Protein AF-A0A944WT42-F1 (afdb_monomer)

Structure (mmCIF, N/CA/C/O backbone):
data_AF-A0A944WT42-F1
#
_entry.id   AF-A0A944WT42-F1
#
loop_
_atom_site.group_PDB
_atom_site.id
_atom_site.type_symbol
_atom_site.label_atom_id
_atom_site.label_alt_id
_atom_site.label_comp_id
_atom_site.label_asym_id
_atom_site.label_entity_id
_atom_site.label_seq_id
_atom_site.pdbx_PDB_ins_code
_atom_site.Cartn_x
_atom_site.Cartn_y
_atom_site.Cartn_z
_atom_site.occupancy
_atom_site.B_iso_or_equiv
_atom_site.auth_seq_id
_atom_site.auth_comp_id
_atom_site.auth_asym_id
_atom_site.auth_atom_id
_atom_site.pdbx_PDB_model_num
ATOM 1 N N . MET A 1 1 ? -35.843 -71.128 -4.131 1.00 37.75 1 MET A N 1
ATOM 2 C CA . MET A 1 1 ? -34.665 -71.292 -3.254 1.00 37.75 1 MET A CA 1
ATOM 3 C C . MET A 1 1 ? -33.974 -69.944 -3.144 1.00 37.75 1 MET A C 1
ATOM 5 O O . MET A 1 1 ? -33.772 -69.296 -4.159 1.00 37.75 1 MET A O 1
ATOM 9 N N . ASN A 1 2 ? -33.735 -69.523 -1.904 1.00 39.62 2 ASN A N 1
ATOM 10 C CA . ASN A 1 2 ? -33.158 -68.260 -1.442 1.00 39.62 2 ASN A CA 1
ATOM 11 C C . ASN A 1 2 ? -32.005 -67.690 -2.282 1.00 39.62 2 ASN A C 1
ATOM 13 O O . ASN A 1 2 ? -31.076 -68.425 -2.605 1.00 39.62 2 ASN A O 1
ATOM 17 N N . ARG A 1 3 ? -31.959 -66.355 -2.403 1.00 35.56 3 ARG A N 1
ATOM 18 C CA . ARG A 1 3 ? -30.873 -65.553 -1.805 1.00 35.56 3 ARG A CA 1
ATOM 19 C C . ARG A 1 3 ? -31.245 -64.069 -1.740 1.00 35.56 3 ARG A C 1
ATOM 21 O O . ARG A 1 3 ? -31.384 -63.403 -2.757 1.00 35.56 3 ARG A O 1
ATOM 28 N N . LEU A 1 4 ? -31.399 -63.595 -0.503 1.00 39.97 4 LEU A N 1
ATOM 29 C CA . LEU A 1 4 ? -31.320 -62.190 -0.123 1.00 39.97 4 LEU A CA 1
ATOM 30 C C . LEU A 1 4 ? -29.919 -61.651 -0.445 1.00 39.97 4 LEU A C 1
ATOM 32 O O . LEU A 1 4 ? -28.930 -62.269 -0.053 1.00 39.97 4 LEU A O 1
ATOM 36 N N . THR A 1 5 ? -29.848 -60.450 -1.010 1.00 35.91 5 THR A N 1
ATOM 37 C CA . THR A 1 5 ? -28.711 -59.538 -0.821 1.00 35.91 5 THR A CA 1
ATOM 38 C C . THR A 1 5 ? -29.254 -58.133 -0.596 1.00 35.91 5 THR A C 1
ATOM 40 O O . THR A 1 5 ? -29.522 -57.378 -1.526 1.00 35.91 5 THR A O 1
ATOM 43 N N . THR A 1 6 ? -29.460 -57.813 0.677 1.00 36.28 6 THR A N 1
ATOM 44 C CA . THR A 1 6 ? -29.598 -56.459 1.212 1.00 36.28 6 THR A CA 1
ATOM 45 C C . THR A 1 6 ? -28.272 -55.717 1.048 1.00 36.28 6 THR A C 1
ATOM 47 O O . THR A 1 6 ? -27.288 -56.077 1.693 1.00 36.28 6 THR A O 1
ATOM 50 N N . HIS A 1 7 ? -28.237 -54.675 0.218 1.00 37.25 7 HIS A N 1
ATOM 51 C CA . HIS A 1 7 ? -27.156 -53.692 0.239 1.00 37.25 7 HIS A CA 1
ATOM 52 C C . HIS A 1 7 ? -27.477 -52.618 1.284 1.00 37.25 7 HIS A C 1
ATOM 54 O O . HIS A 1 7 ? -28.351 -51.778 1.081 1.00 37.25 7 HIS A O 1
ATOM 60 N N . LEU A 1 8 ? -26.767 -52.668 2.415 1.00 34.03 8 LEU A N 1
ATOM 61 C CA . LEU A 1 8 ? -26.629 -51.537 3.329 1.00 34.03 8 LEU A CA 1
ATOM 62 C C . LEU A 1 8 ? -25.879 -50.408 2.603 1.00 34.03 8 LEU A C 1
ATOM 64 O O . LEU A 1 8 ? -24.732 -50.597 2.198 1.00 34.03 8 LEU A O 1
ATOM 68 N N . LEU A 1 9 ? -26.493 -49.229 2.489 1.00 34.22 9 LEU A N 1
ATOM 69 C CA . LEU A 1 9 ? -25.745 -47.981 2.330 1.00 34.22 9 LEU A CA 1
ATOM 70 C C . LEU A 1 9 ? -25.106 -47.619 3.681 1.00 34.22 9 LEU A C 1
ATOM 72 O O . LEU A 1 9 ? -25.814 -47.638 4.692 1.00 34.22 9 LEU A O 1
ATOM 76 N N . PRO A 1 10 ? -23.828 -47.210 3.740 1.00 37.72 10 PRO A N 1
ATOM 77 C CA . PRO A 1 10 ? -23.338 -46.493 4.899 1.00 37.72 10 PRO A CA 1
ATOM 78 C C . PRO A 1 10 ? -23.828 -45.043 4.794 1.00 37.72 10 PRO A C 1
ATOM 80 O O . PRO A 1 10 ? -23.431 -44.302 3.894 1.00 37.72 10 PRO A O 1
ATOM 83 N N . LEU A 1 11 ? -24.695 -44.631 5.723 1.00 34.31 11 LEU A N 1
ATOM 84 C CA . LEU A 1 11 ? -24.884 -43.217 6.038 1.00 34.31 11 LEU A CA 1
ATOM 85 C C . LEU A 1 11 ? -23.534 -42.696 6.560 1.00 34.31 11 LEU A C 1
ATOM 87 O O . LEU A 1 11 ? -23.178 -42.902 7.719 1.00 34.31 11 LEU A O 1
ATOM 91 N N . LEU A 1 12 ? -22.757 -42.050 5.693 1.00 38.34 12 LEU A N 1
ATOM 92 C CA . LEU A 1 12 ? -21.660 -41.191 6.120 1.00 38.34 12 LEU A CA 1
ATOM 93 C C . LEU A 1 12 ? -22.291 -39.982 6.813 1.00 38.34 12 LEU A C 1
ATOM 95 O O . LEU A 1 12 ? -22.738 -39.034 6.170 1.00 38.34 12 LEU A O 1
ATOM 99 N N . ALA A 1 13 ? -22.364 -40.049 8.141 1.00 36.72 13 ALA A N 1
ATOM 100 C CA . ALA A 1 13 ? -22.635 -38.897 8.978 1.00 36.72 13 ALA A CA 1
ATOM 101 C C . ALA A 1 13 ? -21.499 -37.890 8.767 1.00 36.72 13 ALA A C 1
ATOM 103 O O . ALA A 1 13 ? -20.422 -37.999 9.351 1.00 36.72 13 ALA A O 1
ATOM 104 N N . PHE A 1 14 ? -21.741 -36.913 7.896 1.00 36.31 14 PHE A N 1
ATOM 105 C CA . PHE A 1 14 ? -20.954 -35.693 7.819 1.00 36.31 14 PHE A CA 1
ATOM 106 C C . PHE A 1 14 ? -21.247 -34.900 9.101 1.00 36.31 14 PHE A C 1
ATOM 108 O O . PHE A 1 14 ? -22.072 -33.990 9.123 1.00 36.31 14 PHE A O 1
ATOM 115 N N . MET A 1 15 ? -20.611 -35.280 10.212 1.00 35.34 15 MET A N 1
ATOM 116 C CA . MET A 1 15 ? -20.434 -34.372 11.342 1.00 35.34 15 MET A CA 1
ATOM 117 C C . MET A 1 15 ? -19.463 -33.292 10.873 1.00 35.34 15 MET A C 1
ATOM 119 O O . MET A 1 15 ? -18.254 -33.367 11.083 1.00 35.34 15 MET A O 1
ATOM 123 N N . GLY A 1 16 ? -20.005 -32.298 10.170 1.00 33.72 16 GLY A N 1
ATOM 124 C CA . GLY A 1 16 ? -19.350 -31.014 10.047 1.00 33.72 16 GLY A CA 1
ATOM 125 C C . GLY A 1 16 ? -19.173 -30.484 11.461 1.00 33.72 16 GLY A C 1
ATOM 126 O O . GLY A 1 16 ? -20.144 -30.090 12.101 1.00 33.72 16 GLY A O 1
ATOM 127 N N . PHE A 1 17 ? -17.940 -30.514 11.961 1.00 36.12 17 PHE A N 1
ATOM 128 C CA . PHE A 1 17 ? -17.539 -29.649 13.057 1.00 36.12 17 PHE A CA 1
ATOM 129 C C . PHE A 1 17 ? -17.757 -28.213 12.569 1.00 36.12 17 PHE A C 1
ATOM 131 O O . PHE A 1 17 ? -16.899 -27.626 11.915 1.00 36.12 17 PHE A O 1
ATOM 138 N N . MET A 1 18 ? -18.942 -27.666 12.839 1.00 40.12 18 MET A N 1
ATOM 139 C CA . MET A 1 18 ? -19.158 -26.228 12.886 1.00 40.12 18 MET A CA 1
ATOM 140 C C . MET A 1 18 ? -18.285 -25.747 14.042 1.00 40.12 18 MET A C 1
ATOM 142 O O . MET A 1 18 ? -18.689 -25.820 15.201 1.00 40.12 18 MET A O 1
ATOM 146 N N . ALA A 1 19 ? -17.039 -25.370 13.752 1.00 49.53 19 ALA A N 1
ATOM 147 C CA . ALA A 1 19 ? -16.246 -24.620 14.708 1.00 49.53 19 ALA A CA 1
ATOM 148 C C . ALA A 1 19 ? -17.063 -23.367 15.031 1.00 49.53 19 ALA A C 1
ATOM 150 O O . ALA A 1 19 ? -17.331 -22.565 14.140 1.00 49.53 19 ALA A O 1
ATOM 151 N N . SER A 1 20 ? -17.541 -23.250 16.269 1.00 57.53 20 SER A N 1
ATOM 152 C CA . SER A 1 20 ? -18.247 -22.057 16.720 1.00 57.53 20 SER A CA 1
ATOM 153 C C . SER A 1 20 ? -17.309 -20.867 16.543 1.00 57.53 20 SER A C 1
ATOM 155 O O . SER A 1 20 ? -16.245 -20.830 17.166 1.00 57.53 20 SER A O 1
ATOM 157 N N . GLU A 1 21 ? -17.668 -19.936 15.665 1.00 71.31 21 GLU A N 1
ATOM 158 C CA . GLU A 1 21 ? -16.901 -18.714 15.449 1.00 71.31 21 GLU A CA 1
ATOM 159 C C . GLU A 1 21 ? -16.872 -17.920 16.761 1.00 71.31 21 GLU A C 1
ATOM 161 O O . GLU A 1 21 ? -17.913 -17.547 17.298 1.00 71.31 21 GLU A O 1
ATOM 166 N N . VAL A 1 22 ? -15.680 -17.713 17.329 1.00 81.19 22 VAL A N 1
ATOM 167 C CA . VAL A 1 22 ? -15.523 -16.910 18.549 1.00 81.19 22 VAL A CA 1
ATOM 168 C C . VAL A 1 22 ? -15.353 -15.446 18.152 1.00 81.19 22 VAL A C 1
ATOM 170 O O . VAL A 1 22 ? -14.440 -15.100 17.391 1.00 81.19 22 VAL A O 1
ATOM 173 N N . CYS A 1 23 ? -16.217 -14.589 18.686 1.00 84.81 23 CYS A N 1
ATOM 174 C CA . CYS A 1 23 ? -16.219 -13.150 18.444 1.00 84.81 23 CYS A CA 1
ATOM 175 C C . CYS A 1 23 ? -15.548 -12.396 19.598 1.00 84.81 23 CYS A C 1
ATOM 177 O O . CYS A 1 23 ? -15.827 -12.663 20.767 1.00 84.81 23 CYS A O 1
ATOM 179 N N . ALA A 1 24 ? -14.709 -11.405 19.287 1.00 84.81 24 ALA A N 1
ATOM 180 C CA . ALA A 1 24 ? -14.199 -10.442 20.267 1.00 84.81 24 ALA A CA 1
ATOM 181 C C . ALA A 1 24 ? -15.244 -9.348 20.551 1.00 84.81 24 ALA A C 1
ATOM 183 O O . ALA A 1 24 ? -15.038 -8.169 20.248 1.00 84.81 24 ALA A O 1
ATOM 184 N N . GLU A 1 25 ? -16.396 -9.747 21.094 1.00 87.56 25 GLU A N 1
ATOM 185 C CA . GLU A 1 25 ? -17.451 -8.809 21.480 1.00 87.56 25 GLU A CA 1
ATOM 186 C C . GLU A 1 25 ? -16.931 -7.768 22.476 1.00 87.56 25 GLU A C 1
ATOM 188 O O . GLU A 1 25 ? -16.088 -8.054 23.326 1.00 87.56 25 GLU A O 1
ATOM 193 N N . ASN A 1 26 ? -17.452 -6.543 22.381 1.00 88.62 26 ASN A N 1
ATOM 194 C CA . ASN A 1 26 ? -17.091 -5.425 23.257 1.00 88.62 26 ASN A CA 1
ATOM 195 C C . ASN A 1 26 ? -15.605 -5.014 23.209 1.00 88.62 26 ASN A C 1
ATOM 197 O O . ASN A 1 26 ? -15.152 -4.280 24.091 1.00 88.62 26 ASN A O 1
ATOM 201 N N . LEU A 1 27 ? -14.840 -5.436 22.189 1.00 92.94 27 LEU A N 1
ATOM 202 C CA . LEU A 1 27 ? -13.496 -4.896 21.968 1.00 92.94 27 LEU A CA 1
ATOM 203 C C . LEU A 1 27 ? -13.552 -3.388 21.702 1.00 92.94 27 LEU A C 1
ATOM 205 O O . LEU A 1 27 ? -12.765 -2.645 22.280 1.00 92.94 27 LEU A O 1
ATOM 209 N N . PHE A 1 28 ? -14.498 -2.948 20.870 1.00 95.44 28 PHE A N 1
ATOM 210 C CA . PHE A 1 28 ? -14.763 -1.541 20.589 1.00 95.44 28 PHE A CA 1
ATOM 211 C C . PHE A 1 28 ? -16.177 -1.188 21.042 1.00 95.44 28 PHE A C 1
ATOM 213 O O . PHE A 1 28 ? -17.156 -1.737 20.530 1.00 95.44 28 PHE A O 1
ATOM 220 N N . ALA A 1 29 ? -16.286 -0.260 21.989 1.00 93.75 29 ALA A N 1
ATOM 221 C CA . ALA A 1 29 ? -17.557 0.360 22.331 1.00 93.75 29 ALA A CA 1
ATOM 222 C C . ALA A 1 29 ? -18.054 1.229 21.158 1.00 93.75 29 ALA A C 1
ATOM 224 O O . ALA A 1 29 ? -17.217 1.741 20.400 1.00 93.75 29 ALA A O 1
ATOM 225 N N . PRO A 1 30 ? -19.379 1.433 21.016 1.00 92.94 30 PRO A N 1
ATOM 226 C CA . PRO A 1 30 ? -19.941 2.346 20.025 1.00 92.94 30 PRO A CA 1
ATOM 227 C C . PRO A 1 30 ? -19.278 3.726 20.055 1.00 92.94 30 PRO A C 1
ATOM 229 O O . PRO A 1 30 ? -18.830 4.202 21.101 1.00 92.94 30 PRO A O 1
ATOM 232 N N . LEU A 1 31 ? -19.215 4.373 18.894 1.00 92.94 31 LEU A N 1
ATOM 233 C CA . LEU A 1 31 ? -18.635 5.707 18.774 1.00 92.94 31 LEU A CA 1
ATOM 234 C C . LEU A 1 31 ? -19.555 6.737 19.445 1.00 92.94 31 LEU A C 1
ATOM 236 O O . LEU A 1 31 ? -20.741 6.820 19.136 1.00 92.94 31 LEU A O 1
ATOM 240 N N . ASN A 1 32 ? -19.003 7.537 20.357 1.00 82.69 32 ASN A N 1
ATOM 241 C CA . ASN A 1 32 ? -19.765 8.467 21.199 1.00 82.69 32 ASN A CA 1
ATOM 242 C C . ASN A 1 32 ? -20.186 9.741 20.452 1.00 82.69 32 ASN A C 1
ATOM 244 O O . ASN A 1 32 ? -21.218 10.338 20.752 1.00 82.69 32 ASN A O 1
ATOM 248 N N . ARG A 1 33 ? -19.353 10.201 19.513 1.00 77.12 33 ARG A N 1
ATOM 249 C CA . ARG A 1 33 ? -19.591 11.406 18.713 1.00 77.12 33 ARG A CA 1
ATOM 250 C C . ARG A 1 33 ? -18.872 11.268 17.384 1.00 77.12 33 ARG A C 1
ATOM 252 O O . ARG A 1 33 ? -17.668 11.033 17.391 1.00 77.12 33 ARG A O 1
ATOM 259 N N . VAL A 1 34 ? -19.600 11.447 16.284 1.00 83.94 34 VAL A N 1
ATOM 260 C CA . VAL A 1 34 ? -19.037 11.549 14.934 1.00 83.94 34 VAL A CA 1
ATOM 261 C C . VAL A 1 34 ? -19.160 12.995 14.472 1.00 83.94 34 VAL A C 1
ATOM 263 O O . VAL A 1 34 ? -20.226 13.594 14.613 1.00 83.94 34 VAL A O 1
ATOM 266 N N . TYR A 1 35 ? -18.075 13.565 13.966 1.00 83.06 35 TYR A N 1
ATOM 267 C CA . TYR A 1 35 ? -18.033 14.933 13.462 1.00 83.06 35 TYR A CA 1
ATOM 268 C C . TYR A 1 35 ? -17.324 14.986 12.113 1.00 83.06 35 TYR A C 1
ATOM 270 O O . TYR A 1 35 ? -16.451 14.167 11.822 1.00 83.06 35 TYR A O 1
ATOM 278 N N . ASP A 1 36 ? -17.720 15.956 11.295 1.00 81.12 36 ASP A N 1
ATOM 279 C CA . ASP A 1 36 ? -17.013 16.269 10.061 1.00 81.12 36 ASP A CA 1
ATOM 280 C C . ASP A 1 36 ? -15.724 17.019 10.408 1.00 81.12 36 ASP A C 1
ATOM 282 O O . ASP A 1 36 ? -15.696 17.864 11.309 1.00 81.12 36 ASP A O 1
ATOM 286 N N . VAL A 1 37 ? -14.645 16.687 9.707 1.00 72.69 37 VAL A N 1
ATOM 287 C CA . VAL A 1 37 ? -13.339 17.324 9.876 1.00 72.69 37 VAL A CA 1
ATOM 288 C C . VAL A 1 37 ? -13.091 18.211 8.666 1.00 72.69 37 VAL A C 1
ATOM 290 O O . VAL A 1 37 ? -13.305 17.792 7.529 1.00 72.69 37 VAL A O 1
ATOM 293 N N . ASP A 1 38 ? -12.631 19.442 8.892 1.00 60.72 38 ASP A N 1
ATOM 294 C CA . ASP A 1 38 ? -12.176 20.290 7.794 1.00 60.72 38 ASP A CA 1
ATOM 295 C C . ASP A 1 38 ? -10.926 19.652 7.170 1.00 60.72 38 ASP A C 1
ATOM 297 O O . ASP A 1 38 ? -9.826 19.702 7.734 1.00 60.72 38 ASP A O 1
ATOM 301 N N . ALA A 1 39 ? -11.114 19.023 6.009 1.00 52.38 39 ALA A N 1
ATOM 302 C CA . ALA A 1 39 ? -10.093 18.270 5.289 1.00 52.38 39 ALA A CA 1
ATOM 303 C C . ALA A 1 39 ? -8.861 19.115 4.910 1.00 52.38 39 ALA A C 1
ATOM 305 O O . ALA A 1 39 ? -7.820 18.550 4.582 1.00 52.38 39 ALA A O 1
ATOM 306 N N . THR A 1 40 ? -8.939 20.451 4.980 1.00 48.03 40 THR A N 1
ATOM 307 C CA . THR A 1 40 ? -7.797 21.345 4.726 1.00 48.03 40 THR A CA 1
ATOM 308 C C . THR A 1 40 ? -6.817 21.446 5.903 1.00 48.03 40 THR A C 1
ATOM 310 O O . THR A 1 40 ? -5.714 21.967 5.738 1.00 48.03 40 THR A O 1
ATOM 313 N N . SER A 1 41 ? -7.182 20.923 7.080 1.00 40.75 41 SER A N 1
ATOM 314 C CA . SER A 1 41 ? -6.447 21.125 8.339 1.00 40.75 41 SER A CA 1
ATOM 315 C C . SER A 1 41 ? -5.607 19.931 8.820 1.00 40.75 41 SER A C 1
ATOM 317 O O . SER A 1 41 ? -4.890 20.062 9.813 1.00 40.75 41 SER A O 1
ATOM 319 N N . ASN A 1 42 ? -5.643 18.774 8.141 1.00 49.06 42 ASN A N 1
ATOM 320 C CA . ASN A 1 42 ? -4.899 17.581 8.566 1.00 49.06 42 ASN A CA 1
ATOM 321 C C . ASN A 1 42 ? -4.146 16.883 7.416 1.00 49.06 42 ASN A C 1
ATOM 323 O O . ASN A 1 42 ? -4.588 16.847 6.272 1.00 49.06 42 ASN A O 1
ATOM 327 N N . SER A 1 43 ? -2.991 16.294 7.737 1.00 51.44 43 SER A N 1
ATOM 328 C CA . SER A 1 43 ? -2.094 15.607 6.791 1.00 51.44 43 SER A CA 1
ATOM 329 C C . SER A 1 43 ? -2.639 14.282 6.236 1.00 51.44 43 SER A C 1
ATOM 331 O O . SER A 1 43 ? -1.984 13.658 5.403 1.00 51.44 43 SER A O 1
ATOM 333 N N . PHE A 1 44 ? -3.823 13.853 6.681 1.00 59.84 44 PHE A N 1
ATOM 334 C CA . PHE A 1 44 ? -4.428 12.565 6.342 1.00 59.84 44 PHE A CA 1
ATOM 335 C C . PHE A 1 44 ? -5.709 12.699 5.512 1.00 59.84 44 PHE A C 1
ATOM 337 O O . PHE A 1 44 ? -6.323 11.687 5.208 1.00 59.84 44 PHE A O 1
ATOM 344 N N . SER A 1 45 ? -6.119 13.912 5.123 1.00 72.94 45 SER A N 1
ATOM 345 C CA . SER A 1 45 ? -7.369 14.149 4.383 1.00 72.94 45 SER A CA 1
ATOM 346 C C . SER A 1 45 ? -8.613 13.555 5.070 1.00 72.94 45 SER A C 1
ATOM 348 O O . SER A 1 45 ? -9.506 13.037 4.401 1.00 72.94 45 SER A O 1
ATOM 350 N N . VAL A 1 46 ? -8.676 13.593 6.406 1.00 79.88 46 VAL A N 1
ATOM 351 C CA . VAL A 1 46 ? -9.821 13.070 7.170 1.00 79.88 46 VAL A CA 1
ATOM 352 C C . VAL A 1 46 ? -11.076 13.866 6.819 1.00 79.88 46 VAL A C 1
ATOM 354 O O . VAL A 1 46 ? -11.057 15.093 6.899 1.00 79.88 46 VAL A O 1
ATOM 357 N N . SER A 1 47 ? -12.152 13.170 6.447 1.00 80.69 47 SER A N 1
ATOM 358 C CA . SER A 1 47 ? -13.464 13.764 6.155 1.00 80.69 47 SER A CA 1
ATOM 359 C C . SER A 1 47 ? -14.403 13.703 7.358 1.00 80.69 47 SER A C 1
ATOM 361 O O . SER A 1 47 ? -15.132 14.654 7.630 1.00 80.69 47 SER A O 1
ATOM 363 N N . ARG A 1 48 ? -14.381 12.588 8.092 1.00 88.31 48 ARG A N 1
ATOM 364 C CA . ARG A 1 48 ? -15.221 12.333 9.267 1.00 88.31 48 ARG A CA 1
ATOM 365 C C . ARG A 1 48 ? -14.420 11.582 10.307 1.00 88.31 48 ARG A C 1
ATOM 367 O O . ARG A 1 48 ? -13.646 10.699 9.955 1.00 88.31 48 ARG A O 1
ATOM 374 N N . GLU A 1 49 ? -14.656 11.868 11.575 1.00 91.69 49 GLU A N 1
ATOM 375 C CA . GLU A 1 49 ? -14.011 11.157 12.672 1.00 91.69 49 GLU A CA 1
ATOM 376 C C . GLU A 1 49 ? -15.011 10.854 13.782 1.00 91.69 49 GLU A C 1
ATOM 378 O O . GLU A 1 49 ? -15.867 11.675 14.113 1.00 91.69 49 GLU A O 1
ATOM 383 N N . GLY A 1 50 ? -14.905 9.656 14.347 1.00 93.69 50 GLY A N 1
ATOM 384 C CA . GLY A 1 50 ? -15.605 9.252 15.552 1.00 93.69 50 GLY A CA 1
ATOM 385 C C . GLY A 1 50 ? -14.630 8.762 16.609 1.00 93.69 50 GLY A C 1
ATOM 386 O O . GLY A 1 50 ? -13.607 8.169 16.281 1.00 93.69 50 GLY A O 1
ATOM 387 N N . THR A 1 51 ? -14.961 8.970 17.882 1.00 94.50 51 THR A N 1
ATOM 388 C CA . THR A 1 51 ? -14.160 8.481 19.016 1.00 94.50 51 THR A CA 1
ATOM 389 C C . THR A 1 51 ? -14.973 7.565 19.921 1.00 94.50 51 THR A C 1
ATOM 391 O O . THR A 1 51 ? -16.187 7.731 20.070 1.00 94.50 51 THR A O 1
ATOM 394 N N . GLY A 1 52 ? -14.305 6.601 20.545 1.00 93.94 52 GLY A N 1
ATOM 395 C CA . GLY A 1 52 ? -14.910 5.636 21.453 1.00 93.94 52 GLY A CA 1
ATOM 396 C C . GLY A 1 52 ? -13.902 5.057 22.443 1.00 93.94 52 GLY A C 1
ATOM 397 O O . GLY A 1 52 ? -12.758 5.508 22.542 1.00 93.94 52 GLY A O 1
ATOM 398 N N . ALA A 1 53 ? -14.347 4.049 23.191 1.00 95.00 53 ALA A N 1
ATOM 399 C CA . ALA A 1 53 ? -13.505 3.290 24.110 1.00 95.00 53 ALA A CA 1
ATOM 400 C C . ALA A 1 53 ? -13.212 1.885 23.563 1.00 95.00 53 ALA A C 1
ATOM 402 O O . ALA A 1 53 ? -14.083 1.229 22.995 1.00 95.00 53 ALA A O 1
ATOM 403 N N . MET A 1 54 ? -11.980 1.431 23.745 1.00 94.50 54 MET A N 1
ATOM 404 C CA . MET A 1 54 ? -11.472 0.115 23.389 1.00 94.50 54 MET A CA 1
ATOM 405 C C . MET A 1 54 ? -11.122 -0.652 24.665 1.00 94.50 54 MET A C 1
ATOM 407 O O . MET A 1 54 ? -10.472 -0.121 25.566 1.00 94.50 54 MET A O 1
ATOM 411 N N . ASN A 1 55 ? -11.482 -1.931 24.720 1.00 92.81 55 ASN A N 1
ATOM 412 C CA . ASN A 1 55 ? -11.070 -2.817 25.799 1.00 92.81 55 ASN A CA 1
ATOM 413 C C . ASN A 1 55 ? -9.644 -3.336 25.556 1.00 92.81 55 ASN A C 1
ATOM 415 O O . ASN A 1 55 ? -9.425 -4.303 24.823 1.00 92.81 55 ASN A O 1
ATOM 419 N N . THR A 1 56 ? -8.664 -2.712 26.207 1.00 89.38 56 THR A N 1
ATOM 420 C CA . THR A 1 56 ? -7.240 -3.064 26.078 1.00 89.38 56 THR A CA 1
ATOM 421 C C . THR A 1 56 ? -6.925 -4.493 26.530 1.00 89.38 56 THR A C 1
ATOM 423 O O . THR A 1 56 ? -6.017 -5.113 25.979 1.00 89.38 56 THR A O 1
ATOM 426 N N . ASN A 1 57 ? -7.708 -5.071 27.449 1.00 85.44 57 ASN A N 1
ATOM 427 C CA . ASN A 1 57 ? -7.535 -6.463 27.881 1.00 85.44 57 ASN A CA 1
ATOM 428 C C . ASN A 1 57 ? -7.949 -7.464 26.792 1.00 85.44 57 ASN A C 1
ATOM 430 O O . ASN A 1 57 ? -7.347 -8.531 26.669 1.00 85.44 57 ASN A O 1
ATOM 434 N N . LEU A 1 58 ? -8.956 -7.122 25.980 1.00 87.56 58 LEU A N 1
ATOM 435 C CA . LEU A 1 58 ? -9.396 -7.955 24.857 1.00 87.56 58 LEU A CA 1
ATOM 436 C C . LEU A 1 58 ? -8.506 -7.793 23.624 1.00 87.56 58 LEU A C 1
ATOM 438 O O . LEU A 1 58 ? -8.509 -8.671 22.762 1.00 87.56 58 LEU A O 1
ATOM 442 N N . LEU A 1 59 ? -7.697 -6.736 23.539 1.00 87.69 59 LEU A N 1
ATOM 443 C CA . LEU A 1 59 ? -6.842 -6.485 22.381 1.00 87.69 59 LEU A CA 1
ATOM 444 C C . LEU A 1 59 ? -5.857 -7.638 22.128 1.00 87.69 59 LEU A C 1
ATOM 446 O O . LEU A 1 59 ? -5.704 -8.097 21.000 1.00 87.69 59 LEU A O 1
ATOM 450 N N . ALA A 1 60 ? -5.258 -8.199 23.182 1.00 84.44 60 ALA A N 1
ATOM 451 C CA . ALA A 1 60 ? -4.352 -9.341 23.051 1.00 84.44 60 ALA A CA 1
ATOM 452 C C . ALA A 1 60 ? -5.028 -10.589 22.445 1.00 84.44 60 ALA A C 1
ATOM 454 O O . ALA A 1 60 ? -4.351 -11.419 21.835 1.00 84.44 60 ALA A O 1
ATOM 455 N N . SER A 1 61 ? -6.354 -10.723 22.587 1.00 85.69 61 SER A N 1
ATOM 456 C CA . SER A 1 61 ? -7.105 -11.866 22.057 1.00 85.69 61 SER A CA 1
ATOM 457 C C . SER A 1 61 ? -7.174 -11.862 20.530 1.00 85.69 61 SER A C 1
ATOM 459 O O . SER A 1 61 ? -7.091 -12.933 19.930 1.00 85.69 61 SER A O 1
ATOM 461 N N . ILE A 1 62 ? -7.243 -10.687 19.894 1.00 88.50 62 ILE A N 1
ATOM 462 C CA . ILE A 1 62 ? -7.307 -10.598 18.430 1.00 88.50 62 ILE A CA 1
ATOM 463 C C . ILE A 1 62 ? -5.941 -10.851 17.793 1.00 88.50 62 ILE A C 1
ATOM 465 O O . ILE A 1 62 ? -5.876 -11.456 16.731 1.00 88.50 62 ILE A O 1
ATOM 469 N N . PHE A 1 63 ? -4.848 -10.470 18.466 1.00 87.19 63 PHE A N 1
ATOM 470 C CA . PHE A 1 63 ? -3.471 -10.654 17.987 1.00 87.19 63 PHE A CA 1
ATOM 471 C C . PHE A 1 63 ? -2.874 -12.030 18.306 1.00 87.19 63 PHE A C 1
ATOM 473 O O . PHE A 1 63 ? -1.751 -12.323 17.900 1.00 87.19 63 PHE A O 1
ATOM 480 N N . ASN A 1 64 ? -3.608 -12.897 19.006 1.00 82.38 64 ASN A N 1
ATOM 481 C CA . ASN A 1 64 ? -3.253 -14.307 19.156 1.00 82.38 64 ASN A CA 1
ATOM 482 C C . ASN A 1 64 ? -4.478 -15.218 18.933 1.00 82.38 64 ASN A C 1
ATOM 484 O O . ASN A 1 64 ? -4.916 -15.900 19.867 1.00 82.38 64 ASN A O 1
ATOM 488 N N . PRO A 1 65 ? -5.038 -15.229 17.706 1.00 72.44 65 PRO A N 1
ATOM 489 C CA . PRO A 1 65 ? -6.308 -15.887 17.429 1.00 72.44 65 PRO A CA 1
ATOM 490 C C . PRO A 1 65 ? -6.248 -17.412 17.592 1.00 72.44 65 PRO A C 1
ATOM 492 O O . PRO A 1 65 ? -7.222 -18.006 18.042 1.00 72.44 65 PRO A O 1
ATOM 495 N N . ARG A 1 66 ? -5.099 -18.068 17.349 1.00 76.12 66 ARG A N 1
ATOM 496 C CA . ARG A 1 66 ? -4.920 -19.500 17.683 1.00 76.12 66 ARG A CA 1
ATOM 497 C C . ARG A 1 66 ? -5.173 -19.805 19.153 1.00 76.12 66 ARG A C 1
ATOM 499 O O . ARG A 1 66 ? -5.776 -20.825 19.468 1.00 76.12 66 ARG A O 1
ATOM 506 N N . ARG A 1 67 ? -4.667 -18.958 20.051 1.00 81.50 67 ARG A N 1
ATOM 507 C CA . ARG A 1 67 ? -4.761 -19.191 21.495 1.00 81.50 67 ARG A CA 1
ATOM 508 C C . ARG A 1 67 ? -6.116 -18.774 22.054 1.00 81.50 67 ARG A C 1
ATOM 510 O O . ARG A 1 67 ? -6.608 -19.423 22.970 1.00 81.50 67 ARG A O 1
ATOM 517 N N . SER A 1 68 ? -6.682 -17.683 21.548 1.00 81.94 68 SER A N 1
ATOM 518 C CA . SER A 1 68 ? -7.960 -17.146 22.022 1.00 81.94 68 SER A CA 1
ATOM 519 C C . SER A 1 68 ? -9.177 -17.794 21.355 1.00 81.94 68 SER A C 1
ATOM 521 O O . SER A 1 68 ? -10.278 -17.693 21.885 1.00 81.94 68 SER A O 1
ATOM 523 N N . GLY A 1 69 ? -8.996 -18.427 20.192 1.00 85.12 69 GLY A N 1
ATOM 524 C CA . GLY A 1 69 ? -10.076 -18.920 19.337 1.00 85.12 69 GLY A CA 1
ATOM 525 C C . GLY A 1 69 ? -10.783 -17.824 18.536 1.00 85.12 69 GLY A C 1
ATOM 526 O O . GLY A 1 69 ? -11.616 -18.149 17.691 1.00 85.12 69 GLY A O 1
ATOM 527 N N . VAL A 1 70 ? -10.462 -16.543 18.771 1.00 87.62 70 VAL A N 1
ATOM 528 C CA . VAL A 1 70 ? -11.131 -15.406 18.128 1.00 87.62 70 VAL A CA 1
ATOM 529 C C . VAL A 1 70 ? -10.937 -15.466 16.617 1.00 87.62 70 VAL A C 1
ATOM 531 O O . VAL A 1 70 ? -9.822 -15.553 16.111 1.00 87.62 70 VAL A O 1
ATOM 534 N N . SER A 1 71 ? -12.044 -15.372 15.894 1.00 88.75 71 SER A N 1
ATOM 535 C CA . SER A 1 71 ? -12.090 -15.396 14.428 1.00 88.75 71 SER A CA 1
ATOM 536 C C . SER A 1 71 ? -12.792 -14.171 13.846 1.00 88.75 71 SER A C 1
ATOM 538 O O . SER A 1 71 ? -12.583 -13.846 12.676 1.00 88.75 71 SER A O 1
ATOM 540 N N . GLN A 1 72 ? -13.565 -13.456 14.668 1.00 91.88 72 GLN A N 1
ATOM 541 C CA . GLN A 1 72 ? -14.333 -12.287 14.261 1.00 91.88 72 GLN A CA 1
ATOM 542 C C . GLN A 1 72 ? -14.156 -11.125 15.237 1.00 91.88 72 GLN A C 1
ATOM 544 O O . GLN A 1 72 ? -14.136 -11.304 16.456 1.00 91.88 72 GLN A O 1
ATOM 549 N N . VAL A 1 73 ? -14.046 -9.918 14.688 1.00 93.81 73 VAL A N 1
ATOM 550 C CA . VAL A 1 73 ? -13.914 -8.669 15.440 1.00 93.81 73 VAL A CA 1
ATOM 551 C C . VAL A 1 73 ? -14.989 -7.691 14.963 1.00 93.81 73 VAL A C 1
ATOM 553 O O . VAL A 1 73 ? -14.915 -7.234 13.820 1.00 93.81 73 VAL A O 1
ATOM 556 N N . PRO A 1 74 ? -15.983 -7.354 15.800 1.00 95.19 74 PRO A N 1
ATOM 557 C CA . PRO A 1 74 ? -16.936 -6.296 15.489 1.00 95.19 74 PRO A CA 1
ATOM 558 C C . PRO A 1 74 ? -16.228 -4.943 15.347 1.00 95.19 74 PRO A C 1
ATOM 560 O O . PRO A 1 74 ? -15.411 -4.579 16.189 1.00 95.19 74 PRO A O 1
ATOM 563 N N . LEU A 1 75 ? -16.543 -4.194 14.294 1.00 95.50 75 LEU A N 1
ATOM 564 C CA . LEU A 1 75 ? -16.014 -2.865 13.999 1.00 95.50 75 LEU A CA 1
ATOM 565 C C . LEU A 1 75 ? -17.164 -1.856 14.018 1.00 95.50 75 LEU A C 1
ATOM 567 O O . LEU A 1 75 ? -18.124 -1.999 13.263 1.00 95.50 75 LEU A O 1
ATOM 571 N N . GLN A 1 76 ? -17.061 -0.837 14.867 1.00 95.31 76 GLN A N 1
ATOM 572 C CA . GLN A 1 76 ? -18.055 0.235 14.945 1.00 95.31 76 GLN A CA 1
ATOM 573 C C . GLN A 1 76 ? -17.794 1.252 13.835 1.00 95.31 76 GLN A C 1
ATOM 575 O O . GLN A 1 76 ? -16.693 1.793 13.755 1.00 95.31 76 GLN A O 1
ATOM 580 N N . MET A 1 77 ? -18.785 1.511 12.983 1.00 95.06 77 MET A N 1
ATOM 581 C CA . MET A 1 77 ? -18.639 2.370 11.806 1.00 95.06 77 MET A CA 1
ATOM 582 C C . MET A 1 77 ? -19.195 3.779 12.048 1.00 95.06 77 MET A C 1
ATOM 584 O O . MET A 1 77 ? -20.036 4.011 12.916 1.00 95.06 77 MET A O 1
ATOM 588 N N . LEU A 1 78 ? -18.740 4.749 11.248 1.00 94.19 78 LEU A N 1
ATOM 589 C CA . LEU A 1 78 ? -19.101 6.170 11.397 1.00 94.19 78 LEU A CA 1
ATOM 590 C C . LEU A 1 78 ? -20.573 6.496 11.103 1.00 94.19 78 LEU A C 1
ATOM 592 O O . LEU A 1 78 ? -21.029 7.602 11.389 1.00 94.19 78 LEU A O 1
ATOM 596 N N . ASP A 1 79 ? -21.307 5.588 10.472 1.00 91.69 79 ASP A N 1
ATOM 597 C CA . ASP A 1 79 ? -22.748 5.702 10.226 1.00 91.69 79 ASP A CA 1
ATOM 598 C C . ASP A 1 79 ? -23.594 5.061 11.343 1.00 91.69 79 ASP A C 1
ATOM 600 O O . ASP A 1 79 ? -24.818 5.027 11.240 1.00 91.69 79 ASP A O 1
ATOM 604 N N . GLY A 1 80 ? -22.955 4.570 12.412 1.00 91.50 80 GLY A N 1
ATOM 605 C CA . GLY A 1 80 ? -23.606 3.863 13.515 1.00 91.50 80 GLY A CA 1
ATOM 606 C C . GLY A 1 80 ? -23.873 2.383 13.235 1.00 91.50 80 GLY A C 1
ATOM 607 O O . GLY A 1 80 ? -24.385 1.689 14.112 1.00 91.50 80 GLY A O 1
ATOM 608 N N . SER A 1 81 ? -23.530 1.885 12.043 1.00 93.81 81 SER A N 1
ATOM 609 C CA . SER A 1 81 ? -23.582 0.455 11.747 1.00 93.81 81 SER A CA 1
ATOM 610 C C . SER A 1 81 ? -22.411 -0.296 12.382 1.00 93.81 81 SER A C 1
ATOM 612 O O . SER A 1 81 ? -21.398 0.287 12.782 1.00 93.81 81 SER A O 1
ATOM 614 N N . GLN A 1 82 ? -22.548 -1.619 12.455 1.00 94.31 82 GLN A N 1
ATOM 615 C CA . GLN A 1 82 ? -21.483 -2.511 12.888 1.00 94.31 82 GLN A CA 1
ATOM 616 C C . GLN A 1 82 ? -21.070 -3.413 11.727 1.00 94.31 82 GLN A C 1
ATOM 618 O O . GLN A 1 82 ? -21.879 -4.185 11.213 1.00 94.31 82 GLN A O 1
ATOM 623 N N . SER A 1 83 ? -19.797 -3.334 11.354 1.00 95.56 83 SER A N 1
ATOM 624 C CA . SER A 1 83 ? -19.150 -4.277 10.444 1.00 95.56 83 SER A CA 1
ATOM 625 C C . SER A 1 83 ? -18.473 -5.404 11.219 1.00 95.56 83 SER A C 1
ATOM 627 O O . SER A 1 83 ? -18.264 -5.312 12.427 1.00 95.56 83 SER A O 1
ATOM 629 N N . THR A 1 84 ? -18.091 -6.474 10.529 1.00 95.44 84 THR A N 1
ATOM 630 C CA . THR A 1 84 ? -17.369 -7.605 11.128 1.00 95.44 84 THR A CA 1
ATOM 631 C C . THR A 1 84 ? -16.084 -7.885 10.369 1.00 95.44 84 THR A C 1
ATOM 633 O O . THR A 1 84 ? -16.113 -8.243 9.194 1.00 95.44 84 THR A O 1
ATOM 636 N N . LEU A 1 85 ? -14.943 -7.774 11.044 1.00 94.62 85 LEU A N 1
ATOM 637 C CA . LEU A 1 85 ? -13.658 -8.238 10.535 1.00 94.62 85 LEU A CA 1
ATOM 638 C C . LEU A 1 85 ? -13.493 -9.737 10.809 1.00 94.62 85 LEU A C 1
ATOM 640 O O . LEU A 1 85 ? -13.327 -10.146 11.953 1.00 94.62 85 LEU A O 1
ATOM 644 N N . GLN A 1 86 ? -13.482 -10.539 9.750 1.00 92.38 86 GLN A N 1
ATOM 645 C CA . GLN A 1 86 ? -13.168 -11.967 9.760 1.00 92.38 86 GLN A CA 1
ATOM 646 C C . GLN A 1 86 ? -11.662 -12.167 9.565 1.00 92.38 86 GLN A C 1
ATOM 648 O O . GLN A 1 86 ? -11.119 -11.865 8.497 1.00 92.38 86 GLN A O 1
ATOM 653 N N . LEU A 1 87 ? -10.973 -12.672 10.585 1.00 88.50 87 LEU A N 1
ATOM 654 C CA . LEU A 1 87 ? -9.518 -12.834 10.585 1.00 88.50 87 LEU A CA 1
ATOM 655 C C . LEU A 1 87 ? -9.090 -13.968 9.635 1.00 88.50 87 LEU A C 1
ATOM 657 O O . LEU A 1 87 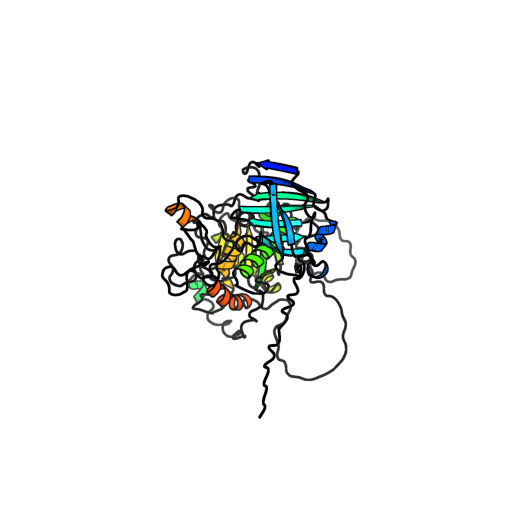? -9.564 -15.096 9.738 1.00 88.50 87 LEU A O 1
ATOM 661 N N . ARG A 1 88 ? -8.170 -13.681 8.699 1.00 75.19 88 ARG A N 1
ATOM 662 C CA . ARG A 1 88 ? -7.708 -14.651 7.678 1.00 75.19 88 ARG A CA 1
ATOM 663 C C . ARG A 1 88 ? -6.629 -15.609 8.174 1.00 75.19 88 ARG A C 1
ATOM 665 O O . ARG A 1 88 ? -6.471 -16.689 7.611 1.00 75.19 88 ARG A O 1
ATOM 672 N N . HIS A 1 89 ? -5.852 -15.193 9.168 1.00 64.56 89 HIS A N 1
ATOM 673 C CA . HIS A 1 89 ? -4.706 -15.942 9.671 1.00 64.56 89 HIS A CA 1
ATOM 674 C C . HIS A 1 89 ? -4.860 -16.152 11.171 1.00 64.56 89 HIS A C 1
ATOM 676 O O . HIS A 1 89 ? -5.131 -15.210 11.909 1.00 64.56 89 HIS A O 1
ATOM 682 N N . GLN A 1 90 ? -4.685 -17.400 11.612 1.00 48.47 90 GLN A N 1
ATOM 683 C CA . GLN A 1 90 ? -4.739 -17.734 13.034 1.00 48.47 90 GLN A CA 1
ATOM 684 C C . GLN A 1 90 ? -3.450 -17.321 13.779 1.00 48.47 90 GLN A C 1
ATOM 686 O O . GLN A 1 90 ? -3.445 -17.245 15.007 1.00 48.47 90 GLN A O 1
ATOM 691 N N . ASP A 1 91 ? -2.373 -17.021 13.049 1.00 47.09 91 ASP A N 1
ATOM 692 C CA . ASP A 1 91 ? -1.150 -16.460 13.612 1.00 47.09 91 ASP A CA 1
ATOM 693 C C . ASP A 1 91 ? -1.206 -14.941 13.494 1.00 47.09 91 ASP A C 1
ATOM 695 O O . ASP A 1 91 ? -1.154 -14.393 12.392 1.00 47.09 91 ASP A O 1
ATOM 699 N N . GLY A 1 92 ? -1.306 -14.253 14.631 1.00 54.91 92 GLY A N 1
ATOM 700 C CA . GLY A 1 92 ? -0.841 -12.876 14.670 1.00 54.91 92 GLY A CA 1
ATOM 701 C C . GLY A 1 92 ? 0.644 -12.892 14.333 1.00 54.91 92 GLY A C 1
ATOM 702 O O . GLY A 1 92 ? 1.427 -13.574 14.998 1.00 54.91 92 GLY A O 1
ATOM 703 N N . ASN A 1 93 ? 1.036 -12.184 13.280 1.00 67.56 93 ASN A N 1
ATOM 704 C CA . ASN A 1 93 ? 2.444 -12.098 12.922 1.00 67.56 93 ASN A CA 1
ATOM 705 C C . ASN A 1 93 ? 3.101 -11.091 13.858 1.00 67.56 93 ASN A C 1
ATOM 707 O O . ASN A 1 93 ? 2.663 -9.946 13.926 1.00 67.56 93 ASN A O 1
ATOM 711 N N . ASN A 1 94 ? 4.134 -11.516 14.581 1.00 71.25 94 ASN A N 1
ATOM 712 C CA . ASN A 1 94 ? 4.994 -10.601 15.315 1.00 71.25 94 ASN A CA 1
ATOM 713 C C . ASN A 1 94 ? 6.227 -10.309 14.459 1.00 71.25 94 ASN A C 1
ATOM 715 O O . ASN A 1 94 ? 7.017 -11.212 14.184 1.00 71.25 94 ASN A O 1
ATOM 719 N N . VAL A 1 95 ? 6.365 -9.064 14.017 1.00 71.31 95 VAL A N 1
ATOM 720 C CA . VAL A 1 95 ? 7.521 -8.593 13.252 1.00 71.31 95 VAL A CA 1
ATOM 721 C C . VAL A 1 95 ? 8.132 -7.436 14.025 1.00 71.31 95 VAL A C 1
ATOM 723 O O . VAL A 1 95 ? 7.501 -6.393 14.174 1.00 71.31 95 VAL A O 1
ATOM 726 N N . ASP A 1 96 ? 9.348 -7.627 14.535 1.00 73.88 96 ASP A N 1
ATOM 727 C CA . ASP A 1 96 ? 10.085 -6.628 15.322 1.00 73.88 96 ASP A CA 1
ATOM 728 C C . ASP A 1 96 ? 9.304 -6.082 16.534 1.00 73.88 96 ASP A C 1
ATOM 730 O O . ASP A 1 96 ? 9.380 -4.901 16.865 1.00 73.88 96 ASP A O 1
ATOM 734 N N . GLY A 1 97 ? 8.525 -6.940 17.203 1.00 79.00 97 GLY A N 1
ATOM 735 C CA . GLY A 1 97 ? 7.713 -6.559 18.362 1.00 79.00 97 GLY A CA 1
ATOM 736 C C . GLY A 1 97 ? 6.342 -5.974 18.013 1.00 79.00 97 GLY A C 1
ATOM 737 O O . GLY A 1 97 ? 5.593 -5.637 18.927 1.00 79.00 97 GLY A O 1
ATOM 738 N N . ILE A 1 98 ? 5.994 -5.879 16.726 1.00 83.69 98 ILE A N 1
ATOM 739 C CA . ILE A 1 98 ? 4.695 -5.391 16.253 1.00 83.69 98 ILE A CA 1
ATOM 740 C C . ILE A 1 98 ? 3.814 -6.579 15.896 1.00 83.69 98 ILE A C 1
ATOM 742 O O . ILE A 1 98 ? 4.168 -7.393 15.042 1.00 83.69 98 ILE A O 1
ATOM 746 N N . GLN A 1 99 ? 2.653 -6.661 16.535 1.00 89.62 99 GLN A N 1
ATOM 747 C CA . GLN A 1 99 ? 1.650 -7.678 16.251 1.00 89.62 99 GLN A CA 1
ATOM 748 C C . GLN A 1 99 ? 0.790 -7.232 15.074 1.00 89.62 99 GLN A C 1
ATOM 750 O O . GLN A 1 99 ? 0.362 -6.085 15.031 1.00 89.62 99 GLN A O 1
ATOM 755 N N . ILE A 1 100 ? 0.514 -8.129 14.133 1.00 90.06 100 ILE A N 1
ATOM 756 C CA . ILE A 1 100 ? -0.212 -7.826 12.899 1.00 90.06 100 ILE A CA 1
ATOM 757 C C . ILE A 1 100 ? -1.351 -8.825 12.735 1.00 90.06 100 ILE A C 1
ATOM 759 O O . ILE A 1 100 ? -1.134 -10.036 12.811 1.00 90.06 100 ILE A O 1
ATOM 763 N N . VAL A 1 101 ? -2.545 -8.322 12.428 1.00 91.62 101 VAL A N 1
ATOM 764 C CA . VAL A 1 101 ? -3.687 -9.127 11.985 1.00 91.62 101 VAL A CA 1
ATOM 765 C C . VAL A 1 101 ? -4.306 -8.532 10.734 1.00 91.62 101 VAL A C 1
ATOM 767 O O . VAL A 1 101 ? -4.205 -7.339 10.451 1.00 91.62 101 VAL A O 1
ATOM 770 N N . SER A 1 102 ? -4.928 -9.379 9.927 1.00 91.44 102 SER A N 1
ATOM 771 C CA . SER A 1 102 ? -5.611 -8.961 8.709 1.00 91.44 102 SER A CA 1
ATOM 772 C C . SER A 1 102 ? -6.765 -9.894 8.397 1.00 91.44 102 SER A C 1
ATOM 774 O O . SER A 1 102 ? -6.772 -11.061 8.799 1.00 91.44 102 SER A O 1
ATOM 776 N N . GLY A 1 103 ? -7.738 -9.384 7.657 1.00 89.75 103 GLY A N 1
ATOM 777 C CA . GLY A 1 103 ? -8.955 -10.128 7.392 1.00 89.75 103 GLY A CA 1
ATOM 778 C C . GLY A 1 103 ? -9.865 -9.478 6.367 1.00 89.75 103 GLY A C 1
ATOM 779 O O . GLY A 1 103 ? -9.568 -8.405 5.837 1.00 89.75 103 GLY A O 1
ATOM 780 N N . MET A 1 104 ? -10.967 -10.165 6.084 1.00 91.88 104 MET A N 1
ATOM 781 C CA . MET A 1 104 ? -12.060 -9.652 5.258 1.00 91.88 104 MET A CA 1
ATOM 782 C C . MET A 1 104 ? -13.052 -8.918 6.146 1.00 91.88 104 MET A C 1
ATOM 784 O O . MET A 1 104 ? -13.271 -9.324 7.282 1.00 91.88 104 MET A O 1
ATOM 788 N N . VAL A 1 105 ? -13.668 -7.862 5.634 1.00 93.69 105 VAL A N 1
ATOM 789 C CA . VAL A 1 105 ? -14.725 -7.152 6.361 1.00 93.69 105 VAL A CA 1
ATOM 790 C C . VAL A 1 105 ? -16.073 -7.511 5.743 1.00 93.69 105 VAL A C 1
ATOM 792 O O . VAL A 1 105 ? -16.213 -7.528 4.523 1.00 93.69 105 VAL A O 1
ATOM 795 N N . ASP A 1 106 ? -17.045 -7.857 6.580 1.00 91.94 106 ASP A N 1
ATOM 796 C CA . ASP A 1 106 ? -18.413 -8.253 6.213 1.00 91.94 106 ASP A CA 1
ATOM 797 C C . ASP A 1 106 ? -18.489 -9.475 5.278 1.00 91.94 106 ASP A C 1
ATOM 799 O O . ASP A 1 106 ? -19.444 -9.639 4.527 1.00 91.94 106 ASP A O 1
ATOM 803 N N . GLY A 1 107 ? -17.456 -10.328 5.279 1.00 80.75 107 GLY A N 1
ATOM 804 C CA . GLY A 1 107 ? -17.346 -11.478 4.368 1.00 80.75 107 GLY A CA 1
ATOM 805 C C . GLY A 1 107 ? -17.201 -11.098 2.887 1.00 80.75 107 GLY A C 1
ATOM 806 O O . GLY A 1 107 ? -17.132 -11.969 2.019 1.00 80.75 107 GLY A O 1
ATOM 807 N N . GLU A 1 108 ? -17.123 -9.803 2.583 1.00 78.31 108 GLU A N 1
ATOM 808 C CA . GLU A 1 108 ? -17.086 -9.283 1.227 1.00 78.31 108 GLU A CA 1
ATOM 809 C C . GLU A 1 108 ? -15.658 -9.272 0.699 1.00 78.31 108 GLU A C 1
ATOM 811 O O . GLU A 1 108 ? -14.767 -8.608 1.235 1.00 78.31 108 GLU A O 1
ATOM 816 N N . LYS A 1 109 ? -15.438 -9.954 -0.431 1.00 73.38 109 LYS A N 1
ATOM 817 C CA . LYS A 1 109 ? -14.105 -10.087 -1.030 1.00 73.38 109 LYS A CA 1
ATOM 818 C C . 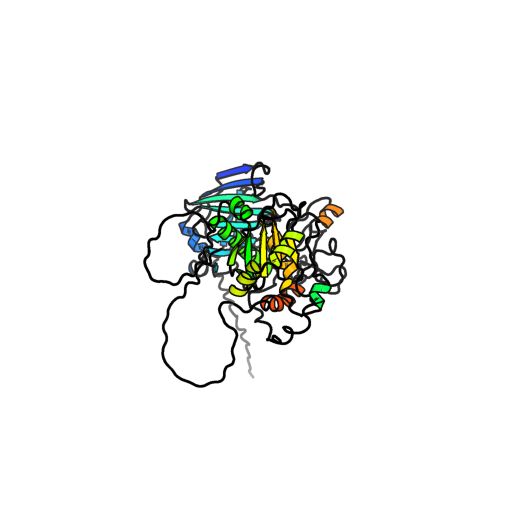LYS A 1 109 ? -13.447 -8.761 -1.368 1.00 73.38 109 LYS A C 1
ATOM 820 O O . LYS A 1 109 ? -12.239 -8.798 -1.515 1.00 73.38 109 LYS A O 1
ATOM 825 N N . ARG A 1 110 ? -14.162 -7.635 -1.495 1.00 77.50 110 ARG A N 1
ATOM 826 C CA . ARG A 1 110 ? -13.548 -6.306 -1.694 1.00 77.50 110 ARG A CA 1
ATOM 827 C C . ARG A 1 110 ? -13.068 -5.659 -0.397 1.00 77.50 110 ARG A C 1
ATOM 829 O O . ARG A 1 110 ? -12.051 -4.968 -0.398 1.00 77.50 110 ARG A O 1
ATOM 836 N N . ASN A 1 111 ? -13.748 -5.926 0.712 1.00 90.44 111 ASN A N 1
ATOM 837 C CA . ASN A 1 111 ? -13.522 -5.219 1.959 1.00 90.44 111 ASN A CA 1
ATOM 838 C C . ASN A 1 111 ? -12.424 -5.939 2.747 1.00 90.44 111 ASN A C 1
ATOM 840 O O . ASN A 1 111 ? -12.352 -7.170 2.765 1.00 90.44 111 ASN A O 1
ATOM 844 N N . MET A 1 112 ? -11.505 -5.194 3.342 1.00 93.00 112 MET A N 1
ATOM 845 C CA . MET A 1 112 ? -10.445 -5.765 4.170 1.00 93.00 112 MET A CA 1
ATOM 846 C C . MET A 1 112 ? -10.085 -4.826 5.297 1.00 93.00 112 MET A C 1
ATOM 848 O O . MET A 1 112 ? -10.246 -3.616 5.178 1.00 93.00 112 MET A O 1
ATOM 852 N N . ALA A 1 113 ? -9.510 -5.390 6.347 1.00 95.06 113 ALA A N 1
ATOM 853 C CA . ALA A 1 113 ? -8.788 -4.611 7.327 1.00 95.06 113 ALA A CA 1
ATOM 854 C C . ALA A 1 113 ? -7.413 -5.216 7.570 1.00 95.06 113 ALA A C 1
ATOM 856 O O . ALA A 1 113 ? -7.235 -6.438 7.518 1.00 95.06 113 ALA A O 1
ATOM 857 N N . THR A 1 114 ? -6.468 -4.344 7.883 1.00 95.00 114 THR A N 1
ATOM 858 C CA . THR A 1 114 ? -5.176 -4.697 8.455 1.00 95.00 114 THR A CA 1
ATOM 859 C C . THR A 1 114 ? -4.995 -3.865 9.711 1.00 95.00 114 THR A C 1
ATOM 861 O O . THR A 1 114 ? -5.079 -2.639 9.651 1.00 95.00 114 THR A O 1
ATOM 864 N N . LEU A 1 115 ? -4.774 -4.534 10.841 1.00 94.88 115 LEU A N 1
ATOM 865 C CA . LEU A 1 115 ? -4.550 -3.907 12.139 1.00 94.88 115 LEU A CA 1
ATOM 866 C C . LEU A 1 115 ? -3.168 -4.304 12.653 1.00 94.88 115 LEU A C 1
ATOM 868 O O . LEU A 1 115 ? -2.746 -5.452 12.491 1.00 94.88 115 LEU A O 1
ATOM 872 N N . ILE A 1 116 ? -2.493 -3.367 13.305 1.00 93.25 116 ILE A N 1
ATOM 873 C CA . ILE A 1 116 ? -1.258 -3.603 14.036 1.00 93.25 116 ILE A CA 1
ATOM 874 C C . ILE A 1 116 ? -1.387 -3.137 15.479 1.00 93.25 116 ILE A C 1
ATOM 876 O O . ILE A 1 116 ? -2.099 -2.177 15.760 1.00 93.25 116 ILE A O 1
ATOM 880 N N . ASN A 1 117 ? -0.674 -3.792 16.383 1.00 91.81 117 ASN A N 1
ATOM 881 C CA . ASN A 1 117 ? -0.542 -3.359 17.764 1.00 91.81 117 ASN A CA 1
ATOM 882 C C . ASN A 1 117 ? 0.925 -3.385 18.176 1.00 91.81 117 ASN A C 1
ATOM 884 O O . ASN A 1 117 ? 1.627 -4.379 17.971 1.00 91.81 117 ASN A O 1
ATOM 888 N N . ASP A 1 118 ? 1.373 -2.278 18.749 1.00 87.12 118 ASP A N 1
ATOM 889 C CA . ASP A 1 118 ? 2.725 -2.094 19.256 1.00 87.12 118 ASP A CA 1
ATOM 890 C C . ASP A 1 118 ? 2.707 -1.333 20.592 1.00 87.12 118 ASP A C 1
ATOM 892 O O . ASP A 1 118 ? 1.670 -1.187 21.239 1.00 87.12 118 ASP A O 1
ATOM 896 N N . HIS A 1 119 ? 3.871 -0.856 21.038 1.00 79.81 119 HIS A N 1
ATOM 897 C CA . HIS A 1 119 ? 3.983 -0.078 22.271 1.00 79.81 119 HIS A CA 1
ATOM 898 C C . HIS A 1 119 ? 3.244 1.270 22.213 1.00 79.81 119 HIS A C 1
ATOM 900 O O . HIS A 1 119 ? 2.948 1.825 23.261 1.00 79.81 119 HIS A O 1
ATOM 906 N N . ASN A 1 120 ? 2.911 1.796 21.036 1.00 78.00 120 ASN A N 1
ATOM 907 C CA . ASN A 1 120 ? 2.152 3.037 20.875 1.00 78.00 120 ASN A CA 1
ATOM 908 C C . ASN A 1 120 ? 0.637 2.802 20.816 1.00 78.00 120 ASN A C 1
ATOM 910 O O . ASN A 1 120 ? -0.122 3.772 20.833 1.00 78.00 120 ASN A O 1
ATOM 914 N N . GLY A 1 121 ? 0.205 1.540 20.778 1.00 88.38 121 GLY A N 1
ATOM 915 C CA . GLY A 1 121 ? -1.193 1.133 20.750 1.00 88.38 121 GLY A CA 1
ATOM 916 C C . GLY A 1 121 ? -1.612 0.525 19.414 1.00 88.38 121 GLY A C 1
ATOM 917 O O . GLY A 1 121 ? -0.802 0.013 18.640 1.00 88.38 121 GLY A O 1
ATOM 918 N N . LEU A 1 122 ? -2.916 0.559 19.164 1.00 93.94 122 LEU A N 1
ATOM 919 C CA . LEU A 1 122 ? -3.551 -0.043 18.002 1.00 93.94 122 LEU A CA 1
ATOM 920 C C . LEU A 1 122 ? -3.553 0.939 16.827 1.00 93.94 122 LEU A C 1
ATOM 922 O O . LEU A 1 122 ? -3.918 2.103 16.974 1.00 93.94 122 LEU A O 1
ATOM 926 N N . ARG A 1 123 ? -3.220 0.462 15.632 1.00 94.38 123 ARG A N 1
ATOM 927 C CA . ARG A 1 123 ? -3.422 1.195 14.376 1.00 94.38 123 ARG A CA 1
ATOM 928 C C . ARG A 1 123 ? -4.044 0.276 13.345 1.00 94.38 123 ARG A C 1
ATOM 930 O O . ARG A 1 123 ? -3.767 -0.919 13.336 1.00 94.38 123 ARG A O 1
ATOM 937 N N . GLY A 1 124 ? -4.851 0.813 12.448 1.00 95.00 124 GLY A N 1
ATOM 938 C CA . GLY A 1 124 ? -5.522 0.008 11.446 1.00 95.00 124 GLY A CA 1
ATOM 939 C C . GLY A 1 124 ? -5.915 0.782 10.208 1.00 95.00 124 GLY A C 1
ATOM 940 O O . GLY A 1 124 ? -6.184 1.980 10.264 1.00 95.00 124 GLY A O 1
ATOM 941 N N . ARG A 1 125 ? -5.973 0.063 9.091 1.00 95.31 125 ARG A N 1
ATOM 942 C CA . ARG A 1 125 ? -6.531 0.529 7.823 1.00 95.31 125 ARG A CA 1
ATOM 943 C C . ARG A 1 125 ? -7.629 -0.425 7.397 1.00 95.31 125 ARG A C 1
ATOM 945 O O . ARG A 1 125 ? -7.419 -1.639 7.368 1.00 95.31 125 ARG A O 1
ATOM 952 N N . ILE A 1 126 ? -8.802 0.124 7.114 1.00 95.50 126 ILE A N 1
ATOM 953 C CA . ILE A 1 126 ? -10.014 -0.618 6.782 1.00 95.50 126 ILE A CA 1
ATOM 954 C C . ILE A 1 126 ? -10.514 -0.107 5.435 1.00 95.50 126 ILE A C 1
ATOM 956 O O . ILE A 1 126 ? -10.976 1.023 5.322 1.00 95.50 126 ILE A O 1
ATOM 960 N N . TRP A 1 127 ? -10.440 -0.951 4.415 1.00 92.69 127 TRP A N 1
ATOM 961 C CA . TRP A 1 127 ? -11.057 -0.707 3.119 1.00 92.69 127 TRP A CA 1
ATOM 962 C C . TRP A 1 127 ? -12.456 -1.295 3.134 1.00 92.69 127 TRP A C 1
ATOM 964 O O . TRP A 1 127 ? -12.611 -2.516 3.226 1.00 92.69 127 TRP A O 1
ATOM 974 N N . LYS A 1 128 ? -13.470 -0.438 3.036 1.00 90.88 128 LYS A N 1
ATOM 975 C CA . LYS A 1 128 ? -14.870 -0.853 2.986 1.00 90.88 128 LYS A CA 1
ATOM 976 C C . LYS A 1 128 ? -15.611 -0.057 1.926 1.00 90.88 128 LYS A C 1
ATOM 978 O O . LYS A 1 128 ? -15.687 1.162 1.989 1.00 90.88 128 LYS A O 1
ATOM 983 N N . ASP A 1 129 ? -16.165 -0.768 0.952 1.00 85.81 129 ASP A N 1
ATOM 984 C CA . ASP A 1 129 ? -17.046 -0.228 -0.083 1.00 85.81 129 ASP A CA 1
ATOM 985 C C . ASP A 1 129 ? -16.443 0.959 -0.859 1.00 85.81 129 ASP A C 1
ATOM 987 O O . ASP A 1 129 ? -17.143 1.899 -1.222 1.00 85.81 129 ASP A O 1
ATOM 991 N N . GLY A 1 130 ? -15.132 0.892 -1.123 1.00 80.50 130 GLY A N 1
ATOM 992 C CA . GLY A 1 130 ? -14.362 1.933 -1.814 1.00 80.50 130 GLY A CA 1
ATOM 993 C C . GLY A 1 130 ? -14.035 3.157 -0.954 1.00 80.50 130 GLY A C 1
ATOM 994 O O . GLY A 1 130 ? -13.603 4.172 -1.484 1.00 80.50 130 GLY A O 1
ATOM 995 N N . ARG A 1 131 ? -14.238 3.070 0.364 1.00 86.75 131 ARG A N 1
ATOM 996 C CA . ARG A 1 131 ? -13.774 4.049 1.351 1.00 86.75 131 ARG A CA 1
ATOM 997 C C . ARG A 1 131 ? -12.627 3.458 2.158 1.00 86.75 131 ARG A C 1
ATOM 999 O O . ARG A 1 131 ? -12.619 2.259 2.449 1.00 86.75 131 ARG A O 1
ATOM 1006 N N . LEU A 1 132 ? -11.689 4.314 2.540 1.00 91.44 132 LEU A N 1
ATOM 1007 C CA . LEU A 1 132 ? -10.617 3.986 3.466 1.00 91.44 132 LEU A CA 1
ATOM 1008 C C . LEU A 1 132 ? -10.951 4.586 4.829 1.00 91.44 132 LEU A C 1
ATOM 1010 O O . LEU A 1 132 ? -11.226 5.778 4.939 1.00 91.44 132 LEU A O 1
ATOM 1014 N N . TYR A 1 133 ? -10.890 3.764 5.867 1.00 94.25 133 TYR A N 1
ATOM 1015 C CA . TYR A 1 133 ? -10.959 4.208 7.248 1.00 94.25 133 TYR A CA 1
ATOM 1016 C C . TYR A 1 133 ? -9.647 3.914 7.959 1.00 94.25 133 TYR A C 1
ATOM 1018 O O . TYR A 1 133 ? -9.027 2.867 7.752 1.00 94.25 133 TYR A O 1
ATOM 1026 N N . ARG A 1 134 ? -9.248 4.828 8.834 1.00 94.25 134 ARG A N 1
ATOM 1027 C CA . ARG A 1 134 ? -8.105 4.689 9.721 1.00 94.25 134 ARG A CA 1
ATOM 1028 C C . ARG A 1 134 ? -8.603 4.502 11.144 1.00 94.25 134 ARG A C 1
ATOM 1030 O O . ARG A 1 134 ? -9.407 5.293 11.620 1.00 94.25 134 ARG A O 1
ATOM 1037 N N . LEU A 1 135 ? -8.132 3.454 11.800 1.00 95.38 135 LEU A N 1
ATOM 1038 C CA . LEU A 1 135 ? -8.429 3.163 13.195 1.00 95.38 135 LEU A CA 1
ATOM 1039 C C . LEU A 1 135 ? -7.173 3.443 14.017 1.00 95.38 135 LEU A C 1
ATOM 1041 O O . LEU A 1 135 ? -6.112 2.916 13.692 1.00 95.38 135 LEU A O 1
ATOM 1045 N N . GLU A 1 136 ? -7.274 4.246 15.068 1.00 94.25 136 GLU A N 1
ATOM 1046 C CA . GLU A 1 136 ? -6.168 4.502 15.997 1.00 94.25 136 GLU A CA 1
ATOM 1047 C C . GLU A 1 136 ? -6.653 4.316 17.430 1.00 94.25 136 GLU A C 1
ATOM 1049 O O . GLU A 1 136 ? -7.678 4.863 17.809 1.00 94.25 136 GLU A O 1
ATOM 1054 N N . GLY A 1 137 ? -5.938 3.535 18.232 1.00 93.88 137 GLY A N 1
ATOM 1055 C CA . GLY A 1 137 ? -6.238 3.305 19.640 1.00 93.88 137 GLY A CA 1
ATOM 1056 C C . GLY A 1 137 ? -4.998 3.498 20.495 1.00 93.88 137 GLY A C 1
ATOM 1057 O O . GLY A 1 137 ? -3.919 3.040 20.128 1.00 93.88 137 GLY A O 1
ATOM 1058 N N . ASP A 1 138 ? -5.147 4.155 21.639 1.00 91.50 138 ASP A N 1
ATOM 1059 C CA . ASP A 1 138 ? -4.060 4.372 22.588 1.00 91.50 138 ASP A CA 1
ATOM 1060 C C . ASP A 1 138 ? -4.096 3.368 23.752 1.00 91.50 138 ASP A C 1
ATOM 1062 O O . ASP A 1 138 ? -5.042 2.597 23.944 1.00 91.50 138 ASP A O 1
ATOM 1066 N N . GLN A 1 139 ? -3.039 3.381 24.564 1.00 89.38 139 GLN A N 1
ATOM 1067 C CA . GLN A 1 139 ? -2.920 2.507 25.732 1.00 89.38 139 GLN A CA 1
ATOM 1068 C C . GLN A 1 139 ? -3.919 2.830 26.855 1.00 89.38 139 GLN A C 1
ATOM 1070 O O . GLN A 1 139 ? -4.133 1.995 27.732 1.00 89.38 139 GLN A O 1
ATOM 1075 N N . SER A 1 140 ? -4.538 4.016 26.847 1.00 92.06 140 SER A N 1
ATOM 1076 C CA . SER A 1 140 ? -5.573 4.380 27.823 1.00 92.06 140 SER A CA 1
ATOM 1077 C C . SER A 1 140 ? -6.923 3.725 27.519 1.00 92.06 140 SER A C 1
ATOM 1079 O O . SER A 1 140 ? -7.848 3.822 28.324 1.00 92.06 140 SER A O 1
ATOM 1081 N N . GLY A 1 141 ? -7.036 3.044 26.373 1.00 92.56 141 GLY A N 1
ATOM 1082 C CA . GLY A 1 141 ? -8.279 2.449 25.903 1.00 92.56 141 GLY A CA 1
ATOM 1083 C C . GLY A 1 141 ? -9.181 3.454 25.199 1.00 92.56 141 GLY A C 1
ATOM 1084 O O . GLY A 1 141 ? -10.374 3.201 25.072 1.00 92.56 141 GLY A O 1
ATOM 1085 N N . LYS A 1 142 ? -8.657 4.588 24.726 1.00 94.25 142 LYS A N 1
ATOM 1086 C CA . LYS A 1 142 ? -9.383 5.443 23.779 1.00 94.25 142 LYS A CA 1
ATOM 1087 C C . LYS A 1 142 ? -9.068 4.992 22.364 1.00 94.25 142 LYS A C 1
ATOM 1089 O O . LYS A 1 142 ? -7.939 4.598 22.085 1.00 94.25 142 LYS A O 1
ATOM 1094 N N . TYR A 1 143 ? -10.048 5.070 21.472 1.00 94.88 143 TYR A N 1
ATOM 1095 C CA . TYR A 1 143 ? -9.808 4.885 20.046 1.00 94.88 143 TYR A CA 1
ATOM 1096 C C . TYR A 1 143 ? -10.588 5.891 19.202 1.00 94.88 143 TYR A C 1
ATOM 1098 O O . TYR A 1 143 ? -11.611 6.425 19.640 1.00 94.88 143 TYR A O 1
ATOM 1106 N N . SER A 1 144 ? -10.105 6.133 17.990 1.00 94.38 144 SER A N 1
ATOM 1107 C CA . SER A 1 144 ? -10.808 6.838 16.934 1.00 94.38 144 SER A CA 1
ATOM 1108 C C . SER A 1 144 ? -10.915 5.986 15.674 1.00 94.38 144 SER A C 1
ATOM 1110 O O . SER A 1 144 ? -10.098 5.098 15.405 1.00 94.38 144 SER A O 1
ATOM 1112 N N . LEU A 1 145 ? -11.964 6.261 14.910 1.00 96.12 145 LEU A N 1
ATOM 1113 C CA . LEU A 1 145 ? -12.124 5.826 13.535 1.00 96.12 145 LEU A CA 1
ATOM 1114 C C . LEU A 1 145 ? -12.268 7.084 12.683 1.00 96.12 145 LEU A C 1
ATOM 1116 O O . LEU A 1 145 ? -13.125 7.919 12.957 1.00 96.12 145 LEU A O 1
ATOM 1120 N N . ALA A 1 146 ? -11.451 7.214 11.651 1.00 93.19 146 ALA A N 1
ATOM 1121 C CA . ALA A 1 146 ? -11.453 8.347 10.740 1.00 93.19 146 ALA A CA 1
ATOM 1122 C C . ALA A 1 146 ? -11.707 7.859 9.313 1.00 93.19 146 ALA A C 1
ATOM 1124 O O . ALA A 1 146 ? -11.031 6.946 8.849 1.00 93.19 146 ALA A O 1
ATOM 1125 N N . GLU A 1 147 ? -12.665 8.451 8.607 1.00 91.94 147 GLU A N 1
ATOM 1126 C CA . GLU A 1 147 ? -12.811 8.262 7.164 1.00 91.94 147 GLU A CA 1
ATOM 1127 C C . GLU A 1 147 ? -11.799 9.146 6.446 1.00 91.94 147 GLU A C 1
ATOM 1129 O O . GLU A 1 147 ? -11.693 10.344 6.710 1.00 91.94 147 GLU A O 1
ATOM 1134 N N . ILE A 1 148 ? -11.053 8.534 5.537 1.00 87.94 148 ILE A N 1
ATOM 1135 C CA . ILE A 1 148 ? -9.992 9.169 4.777 1.00 87.94 148 ILE A CA 1
ATOM 1136 C C . ILE A 1 148 ? -10.515 9.496 3.383 1.00 87.94 148 ILE A C 1
ATOM 1138 O O . ILE A 1 148 ? -10.984 8.615 2.658 1.00 87.94 148 ILE A O 1
ATOM 1142 N N . ASN A 1 149 ? -10.414 10.763 2.986 1.00 80.88 149 ASN A N 1
ATOM 1143 C CA . ASN A 1 149 ? -10.681 11.163 1.615 1.00 80.88 149 ASN A CA 1
ATOM 1144 C C . ASN A 1 149 ? -9.534 10.676 0.726 1.00 80.88 149 ASN A C 1
ATOM 1146 O O . ASN A 1 149 ? -8.387 11.104 0.861 1.00 80.88 149 ASN A O 1
ATOM 1150 N N . ILE A 1 150 ? -9.856 9.747 -0.167 1.00 70.44 150 ILE A N 1
ATOM 1151 C CA . ILE A 1 150 ? -8.879 9.110 -1.039 1.00 70.44 150 ILE A CA 1
ATOM 1152 C C . ILE A 1 150 ? -8.382 10.141 -2.055 1.00 70.44 150 ILE A C 1
ATOM 1154 O O . ILE A 1 150 ? -9.135 10.629 -2.913 1.00 70.44 150 ILE A O 1
ATOM 1158 N N . ALA A 1 151 ? -7.090 10.467 -1.975 1.00 63.84 151 ALA A N 1
ATOM 1159 C CA . ALA A 1 151 ? -6.444 11.308 -2.967 1.00 63.84 151 ALA A CA 1
ATOM 1160 C C . ALA A 1 151 ? -6.575 10.648 -4.348 1.00 63.84 151 ALA A C 1
ATOM 1162 O O . ALA A 1 151 ? -6.249 9.471 -4.530 1.00 63.84 151 ALA A O 1
ATOM 1163 N N . SER A 1 152 ? -7.055 11.403 -5.341 1.00 59.12 152 SER A N 1
ATOM 1164 C CA . SER A 1 152 ? -6.977 10.941 -6.729 1.00 59.12 152 SER A CA 1
ATOM 1165 C C . SER A 1 152 ? -5.523 10.903 -7.151 1.00 59.12 152 SER A C 1
ATOM 1167 O O . SER A 1 152 ? -4.852 11.935 -7.109 1.00 59.12 152 SER A O 1
ATOM 1169 N N . MET A 1 153 ? -5.070 9.744 -7.619 1.00 59.72 153 MET A N 1
ATOM 1170 C CA . MET A 1 153 ? -3.802 9.670 -8.327 1.00 59.72 153 MET A CA 1
ATOM 1171 C C . MET A 1 153 ? -3.918 10.489 -9.621 1.00 59.72 153 MET A C 1
ATOM 1173 O O . MET A 1 153 ? -4.899 10.364 -10.360 1.00 59.72 153 MET A O 1
ATOM 1177 N N . THR A 1 154 ? -2.953 11.374 -9.858 1.00 57.00 154 THR A N 1
ATOM 1178 C CA . THR A 1 154 ? -2.890 12.188 -11.078 1.00 57.00 154 THR A CA 1
ATOM 1179 C C . THR A 1 154 ? -2.230 11.391 -12.207 1.00 57.00 154 THR A C 1
ATOM 1181 O O . THR A 1 154 ? -1.401 10.528 -11.932 1.00 57.00 154 THR A O 1
ATOM 1184 N N . ASN A 1 155 ? -2.561 11.676 -13.475 1.00 55.41 155 ASN A N 1
ATOM 1185 C CA . ASN A 1 155 ? -1.880 11.095 -14.647 1.00 55.41 155 ASN A CA 1
ATOM 1186 C C . ASN A 1 155 ? -0.488 11.711 -14.858 1.00 55.41 155 ASN A C 1
ATOM 1188 O O . ASN A 1 155 ? -0.220 12.370 -15.866 1.00 55.41 155 ASN A O 1
ATOM 1192 N N . THR A 1 156 ? 0.387 11.573 -13.876 1.00 60.84 156 THR A N 1
ATOM 1193 C CA . THR A 1 156 ? 1.793 11.921 -14.041 1.00 60.84 156 THR A CA 1
ATOM 1194 C C . THR A 1 156 ? 2.566 10.639 -14.299 1.00 60.84 156 THR A C 1
ATOM 1196 O O . THR A 1 156 ? 2.298 9.611 -13.689 1.00 60.84 156 THR A O 1
ATOM 1199 N N . ARG A 1 157 ? 3.500 10.679 -15.257 1.00 67.56 157 ARG A N 1
ATOM 1200 C CA . ARG A 1 157 ? 4.330 9.518 -15.590 1.00 67.56 157 ARG A CA 1
ATOM 1201 C C . ARG A 1 157 ? 5.141 9.110 -14.355 1.00 67.56 157 ARG A C 1
ATOM 1203 O O . ARG A 1 157 ? 6.118 9.771 -14.007 1.00 67.56 157 ARG A O 1
ATOM 1210 N N . ASP A 1 158 ? 4.733 8.012 -13.746 1.00 77.12 158 ASP A N 1
ATOM 1211 C CA . ASP A 1 158 ? 5.286 7.362 -12.551 1.00 77.12 158 ASP A CA 1
ATOM 1212 C C . ASP A 1 158 ? 6.207 6.177 -12.900 1.00 77.12 158 ASP A C 1
ATOM 1214 O O . ASP A 1 158 ? 6.876 5.620 -12.039 1.00 77.12 158 ASP A O 1
ATOM 1218 N N . THR A 1 159 ? 6.316 5.798 -14.173 1.00 74.56 159 THR A N 1
ATOM 1219 C CA . THR A 1 159 ? 7.202 4.711 -14.601 1.00 74.56 159 THR A CA 1
ATOM 1220 C C . THR A 1 159 ? 8.511 5.228 -15.187 1.00 74.56 159 THR A C 1
ATOM 1222 O O . THR A 1 159 ? 8.549 6.134 -16.033 1.00 74.56 159 THR A O 1
ATOM 1225 N N . ILE A 1 160 ? 9.611 4.594 -14.772 1.00 74.31 160 ILE A N 1
ATOM 1226 C CA . ILE A 1 160 ? 10.962 4.844 -15.281 1.00 74.31 160 ILE A CA 1
ATOM 1227 C C . ILE A 1 160 ? 11.616 3.541 -15.772 1.00 74.31 160 ILE A C 1
ATOM 1229 O O . ILE A 1 160 ? 11.544 2.502 -15.118 1.00 74.31 160 ILE A O 1
ATOM 1233 N N . GLY A 1 161 ? 12.241 3.594 -16.952 1.00 65.81 161 GLY A N 1
ATOM 1234 C CA . GLY A 1 161 ? 13.085 2.521 -17.492 1.00 65.81 161 GLY A CA 1
ATOM 1235 C C . GLY A 1 161 ? 14.572 2.790 -17.244 1.00 65.81 161 GLY A C 1
ATOM 1236 O O . GLY A 1 161 ? 14.950 3.895 -16.848 1.00 65.81 161 GLY A O 1
ATOM 1237 N N . LEU A 1 162 ? 15.421 1.789 -17.483 1.00 59.19 162 LEU A N 1
ATOM 1238 C CA . LEU A 1 162 ? 16.869 2.004 -17.598 1.00 59.19 162 LEU A CA 1
ATOM 1239 C C . LEU A 1 162 ? 17.175 2.663 -18.946 1.00 59.19 162 LEU A C 1
ATOM 1241 O O . LEU A 1 162 ? 16.510 2.356 -19.934 1.00 59.19 162 LEU A O 1
ATOM 1245 N N . ASP A 1 163 ? 18.178 3.542 -18.994 1.00 57.16 163 ASP A N 1
ATOM 1246 C CA . ASP A 1 163 ? 18.721 3.991 -20.280 1.00 57.16 163 ASP A CA 1
ATOM 1247 C C . ASP A 1 163 ? 19.409 2.811 -20.987 1.00 57.16 163 ASP A C 1
ATOM 1249 O O . ASP A 1 163 ? 20.036 1.967 -20.341 1.00 57.16 163 ASP A O 1
ATOM 1253 N N . GLU A 1 164 ? 19.339 2.749 -22.321 1.00 47.91 164 GLU A N 1
ATOM 1254 C CA . GLU A 1 164 ? 19.947 1.660 -23.111 1.00 47.91 164 GLU A CA 1
ATOM 1255 C C . GLU A 1 164 ? 21.460 1.511 -22.853 1.00 47.91 164 GLU A C 1
ATOM 1257 O O . GLU A 1 164 ? 22.006 0.405 -22.890 1.00 47.91 164 GLU A O 1
ATOM 1262 N N . SER A 1 165 ? 22.147 2.602 -22.497 1.00 46.69 165 SER A N 1
ATOM 1263 C CA . SER A 1 165 ? 23.558 2.577 -22.098 1.00 46.69 165 SER A CA 1
ATOM 1264 C C . SER A 1 165 ? 23.810 1.844 -20.774 1.00 46.69 165 SER A C 1
ATOM 1266 O O . SER A 1 165 ? 24.851 1.196 -20.642 1.00 46.69 165 SER A O 1
ATOM 1268 N N . ASP A 1 166 ? 22.871 1.894 -19.820 1.00 50.78 166 ASP A N 1
ATOM 1269 C CA . ASP A 1 166 ? 22.963 1.180 -18.535 1.00 50.78 166 ASP A CA 1
ATOM 1270 C C . ASP A 1 166 ? 22.802 -0.337 -18.733 1.00 50.78 166 ASP A C 1
ATOM 1272 O O . ASP A 1 166 ? 23.465 -1.127 -18.055 1.00 50.78 166 ASP A O 1
ATOM 1276 N N . LEU A 1 167 ? 21.971 -0.742 -19.702 1.00 49.94 167 LEU A N 1
ATOM 1277 C CA . LEU A 1 167 ? 21.774 -2.142 -20.096 1.00 49.94 167 LEU A CA 1
ATOM 1278 C C . LEU A 1 167 ? 23.001 -2.714 -20.829 1.00 49.94 167 LEU A C 1
ATOM 1280 O O . LEU A 1 167 ? 23.338 -3.887 -20.656 1.00 49.94 167 LEU A O 1
ATOM 1284 N N . HIS A 1 168 ? 23.709 -1.894 -21.614 1.00 44.62 168 HIS A N 1
ATOM 1285 C CA . HIS A 1 168 ? 24.877 -2.328 -22.387 1.00 44.62 168 HIS A CA 1
ATOM 1286 C C . HIS A 1 168 ? 26.223 -2.265 -21.638 1.00 44.62 168 HIS A C 1
ATOM 1288 O O . HIS A 1 168 ? 27.127 -3.036 -21.968 1.00 44.62 168 HIS A O 1
ATOM 1294 N N . GLN A 1 169 ? 26.386 -1.436 -20.597 1.00 46.72 169 GLN A N 1
ATOM 1295 C CA . GLN A 1 169 ? 27.683 -1.270 -19.909 1.00 46.72 169 GLN A CA 1
ATOM 1296 C C . GLN A 1 169 ? 28.075 -2.374 -18.910 1.00 46.72 169 GLN A C 1
ATOM 1298 O O . GLN A 1 169 ? 29.222 -2.403 -18.464 1.00 46.72 169 GLN A O 1
ATOM 1303 N N . LYS A 1 170 ? 27.192 -3.318 -18.563 1.00 47.00 170 LYS A N 1
ATOM 1304 C CA . LYS A 1 170 ? 27.492 -4.381 -17.574 1.00 47.00 170 LYS A CA 1
ATOM 1305 C C . LYS A 1 170 ? 27.531 -5.788 -18.162 1.00 47.00 170 LYS A C 1
ATOM 1307 O O . LYS A 1 170 ? 27.205 -6.765 -17.489 1.00 47.00 170 LYS A O 1
ATOM 1312 N N . ASN A 1 171 ? 27.948 -5.907 -19.417 1.00 46.81 171 ASN A N 1
ATOM 1313 C CA . ASN A 1 171 ? 27.780 -7.155 -20.144 1.00 46.81 171 ASN A CA 1
ATOM 1314 C C . ASN A 1 171 ? 28.871 -8.228 -19.946 1.00 46.81 171 ASN A C 1
ATOM 1316 O O . ASN A 1 171 ? 28.753 -9.245 -20.603 1.00 46.81 171 ASN A O 1
ATOM 1320 N N . ASN A 1 172 ? 29.908 -8.097 -19.092 1.00 43.31 172 ASN A N 1
ATOM 1321 C CA . ASN A 1 172 ? 31.023 -9.074 -19.185 1.00 43.31 172 ASN A CA 1
ATOM 1322 C C . ASN A 1 172 ? 31.776 -9.585 -17.935 1.00 43.31 172 ASN A C 1
ATOM 1324 O O . ASN A 1 172 ? 32.689 -10.378 -18.130 1.00 43.31 172 ASN A O 1
ATOM 1328 N N . GLN A 1 173 ? 31.444 -9.259 -16.674 1.00 38.66 173 GLN A N 1
ATOM 1329 C CA . GLN A 1 173 ? 32.200 -9.857 -15.535 1.00 38.66 173 GLN A CA 1
ATOM 1330 C C . GLN A 1 173 ? 31.397 -10.309 -14.298 1.00 38.66 173 GLN A C 1
ATOM 1332 O O . GLN A 1 173 ? 31.933 -11.059 -13.490 1.00 38.66 173 GLN A O 1
ATOM 1337 N N . GLN A 1 174 ? 30.110 -9.960 -14.164 1.00 40.47 174 GLN A N 1
ATOM 1338 C CA . GLN A 1 174 ? 29.224 -10.503 -13.108 1.00 40.47 174 GLN A CA 1
ATOM 1339 C C . GLN A 1 174 ? 28.108 -11.421 -13.643 1.00 40.47 174 GLN A C 1
ATOM 1341 O O . GLN A 1 174 ? 27.373 -12.010 -12.859 1.00 40.47 174 GLN A O 1
ATOM 1346 N N . ARG A 1 175 ? 27.997 -11.582 -14.970 1.00 47.06 175 ARG A N 1
ATOM 1347 C CA . ARG A 1 175 ? 26.898 -12.303 -15.645 1.00 47.06 175 ARG A CA 1
ATOM 1348 C C . ARG A 1 175 ? 27.015 -13.839 -15.646 1.00 47.06 175 ARG A C 1
ATOM 1350 O O . ARG A 1 175 ? 26.109 -14.499 -16.131 1.00 47.06 175 ARG A O 1
ATOM 1357 N N . MET A 1 176 ? 28.086 -14.426 -15.101 1.00 35.25 176 MET A N 1
ATOM 1358 C CA . MET A 1 176 ? 28.308 -15.889 -15.123 1.00 35.25 176 MET A CA 1
ATOM 1359 C C . MET A 1 176 ? 28.346 -16.564 -13.743 1.00 35.25 176 MET A C 1
ATOM 1361 O O . MET A 1 176 ? 28.832 -17.684 -13.623 1.00 35.25 176 MET A O 1
ATOM 1365 N N . ALA A 1 177 ? 27.813 -15.927 -12.699 1.00 35.66 177 ALA A N 1
ATOM 1366 C CA . ALA A 1 177 ? 27.753 -16.520 -11.362 1.00 35.66 177 ALA A CA 1
ATOM 1367 C C . ALA A 1 177 ? 26.376 -16.344 -10.707 1.00 35.66 177 ALA A C 1
ATOM 1369 O O . ALA A 1 177 ? 26.282 -15.820 -9.607 1.00 35.66 177 ALA A O 1
ATOM 1370 N N . SER A 1 178 ? 25.313 -16.761 -11.395 1.00 41.16 178 SER A N 1
ATOM 1371 C CA . SER A 1 178 ? 24.053 -17.186 -10.766 1.00 41.16 178 SER A CA 1
ATOM 1372 C C . SER A 1 178 ? 23.098 -17.746 -11.822 1.00 41.16 178 SER A C 1
ATOM 1374 O O . SER A 1 178 ? 21.969 -17.304 -11.996 1.00 41.16 178 SER A O 1
ATOM 1376 N N . GLN A 1 179 ? 23.505 -18.847 -12.453 1.00 39.84 179 GLN A N 1
ATOM 1377 C CA . GLN A 1 179 ? 22.533 -19.894 -12.786 1.00 39.84 179 GLN A CA 1
ATOM 1378 C C . GLN A 1 179 ? 22.186 -20.672 -11.495 1.00 39.84 179 GLN A C 1
ATOM 1380 O O . GLN A 1 179 ? 22.126 -21.898 -11.472 1.00 39.84 179 GLN A O 1
ATOM 1385 N N . GLU A 1 180 ? 22.040 -19.943 -10.383 1.00 55.72 180 GLU A N 1
ATOM 1386 C CA . GLU A 1 180 ? 21.495 -20.465 -9.144 1.00 55.72 180 GLU A CA 1
ATOM 1387 C C . GLU A 1 180 ? 20.025 -20.764 -9.412 1.00 55.72 180 GLU A C 1
ATOM 1389 O O . GLU A 1 180 ? 19.311 -20.008 -10.077 1.00 55.72 180 GLU A O 1
ATOM 1394 N N . THR A 1 181 ? 19.572 -21.911 -8.924 1.00 67.81 181 THR A N 1
ATOM 1395 C CA . THR A 1 181 ? 18.153 -22.230 -8.880 1.00 67.81 181 THR A CA 1
ATOM 1396 C C . THR A 1 181 ? 17.418 -21.058 -8.241 1.00 67.81 181 THR A C 1
ATOM 1398 O O . THR A 1 181 ? 17.723 -20.711 -7.101 1.00 67.81 181 THR A 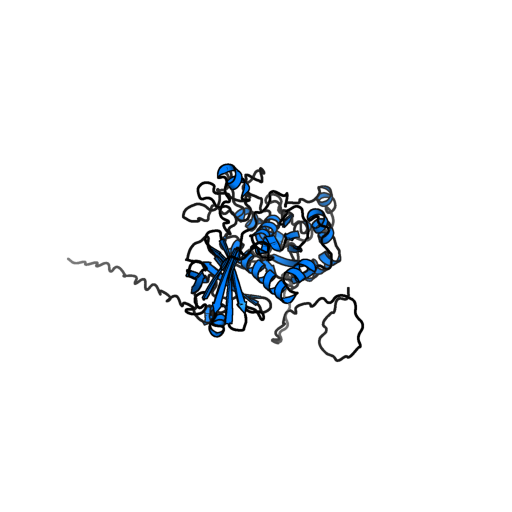O 1
ATOM 1401 N N . LEU A 1 182 ? 16.464 -20.462 -8.967 1.00 80.38 182 LEU A N 1
ATOM 1402 C CA . LEU A 1 182 ? 15.581 -19.430 -8.424 1.00 80.38 182 LEU A CA 1
ATOM 1403 C C . LEU A 1 182 ? 15.093 -19.850 -7.026 1.00 80.38 182 LEU A C 1
ATOM 1405 O O . LEU A 1 182 ? 14.765 -21.033 -6.849 1.00 80.38 182 LEU A O 1
ATOM 1409 N N . PRO A 1 183 ? 14.978 -18.917 -6.067 1.00 85.19 183 PRO A N 1
ATOM 1410 C CA . PRO A 1 183 ? 14.584 -19.233 -4.699 1.00 85.19 183 PRO A CA 1
ATOM 1411 C C . PRO A 1 183 ? 13.227 -19.956 -4.648 1.00 85.19 183 PRO A C 1
ATOM 1413 O O . PRO A 1 183 ? 12.486 -19.939 -5.642 1.00 85.19 183 PRO A O 1
ATOM 1416 N N . PRO A 1 184 ? 12.876 -20.611 -3.527 1.00 86.50 184 PRO A N 1
ATOM 1417 C CA . PRO A 1 184 ? 11.570 -21.247 -3.346 1.00 86.50 184 PRO A CA 1
ATOM 1418 C C . PRO A 1 184 ? 10.393 -20.324 -3.712 1.00 86.50 184 PRO A C 1
ATOM 1420 O O . PRO A 1 184 ? 10.484 -19.103 -3.616 1.00 86.50 184 PRO A O 1
ATOM 1423 N N . GLU A 1 185 ? 9.266 -20.886 -4.162 1.00 82.88 185 GLU A N 1
ATOM 1424 C CA . GLU A 1 185 ? 8.101 -20.084 -4.587 1.00 82.88 185 GLU A CA 1
ATOM 1425 C C . GLU A 1 185 ? 7.520 -19.238 -3.442 1.00 82.88 185 GLU A C 1
ATOM 1427 O O . GLU A 1 185 ? 7.006 -18.138 -3.661 1.00 82.88 185 GLU A O 1
ATOM 1432 N N . ASP A 1 186 ? 7.622 -19.733 -2.214 1.00 84.00 186 ASP A N 1
ATOM 1433 C CA . ASP A 1 186 ? 7.173 -19.090 -0.985 1.00 84.00 186 ASP A CA 1
ATOM 1434 C C . ASP A 1 186 ? 8.198 -18.122 -0.383 1.00 84.00 186 ASP A C 1
ATOM 1436 O O . ASP A 1 186 ? 7.833 -17.374 0.523 1.00 84.00 186 ASP A O 1
ATOM 1440 N N . GLU A 1 187 ? 9.411 -18.041 -0.940 1.00 89.81 187 GLU A N 1
ATOM 1441 C CA . GLU A 1 187 ? 10.443 -17.098 -0.513 1.00 89.81 187 GLU A CA 1
ATOM 1442 C C . GLU A 1 187 ? 9.895 -15.656 -0.550 1.00 89.81 187 GLU A C 1
ATOM 1444 O O . GLU A 1 187 ? 9.432 -15.205 -1.610 1.00 89.81 187 GLU A O 1
ATOM 1449 N N . PRO A 1 188 ? 9.863 -14.924 0.581 1.00 93.75 188 PRO A N 1
ATOM 1450 C CA . PRO A 1 188 ? 9.509 -13.511 0.572 1.00 93.75 188 PRO A CA 1
ATOM 1451 C C . PRO A 1 188 ? 10.625 -12.673 -0.051 1.00 93.75 188 PRO A C 1
ATOM 1453 O O . PRO A 1 188 ? 11.803 -12.997 0.086 1.00 93.75 188 PRO A O 1
ATOM 1456 N N . ILE A 1 189 ? 10.226 -11.563 -0.667 1.00 96.25 189 ILE A N 1
ATOM 1457 C CA . ILE A 1 189 ? 11.126 -10.521 -1.162 1.00 96.25 189 ILE A CA 1
ATOM 1458 C C . ILE A 1 189 ? 11.570 -9.661 0.019 1.00 96.25 1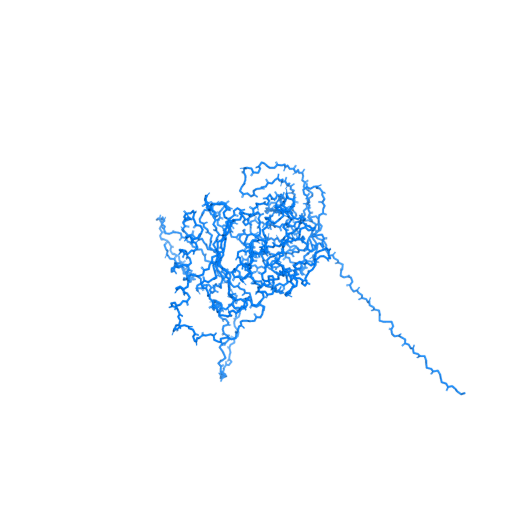89 ILE A C 1
ATOM 1460 O O . ILE A 1 189 ? 10.725 -9.143 0.760 1.00 96.25 189 ILE A O 1
ATOM 1464 N N . ASP A 1 190 ? 12.875 -9.474 0.174 1.00 97.50 190 ASP A N 1
ATOM 1465 C CA . ASP A 1 190 ? 13.426 -8.630 1.228 1.00 97.50 190 ASP A CA 1
ATOM 1466 C C . ASP A 1 190 ? 13.310 -7.147 0.863 1.00 97.50 190 ASP A C 1
ATOM 1468 O O . ASP A 1 190 ? 13.835 -6.675 -0.145 1.00 97.50 190 ASP A O 1
ATOM 1472 N N . LEU A 1 191 ? 12.584 -6.396 1.690 1.00 98.12 191 LEU A N 1
ATOM 1473 C CA . LEU A 1 191 ? 12.195 -5.014 1.432 1.00 98.12 191 LEU A CA 1
ATOM 1474 C C . LEU A 1 191 ? 12.820 -4.065 2.463 1.00 98.12 191 LEU A C 1
ATOM 1476 O O . LEU A 1 191 ? 12.561 -4.159 3.668 1.00 98.12 191 LEU A O 1
ATOM 1480 N N . LEU A 1 192 ? 13.614 -3.118 1.968 1.00 98.25 192 LEU A N 1
ATOM 1481 C CA . LEU A 1 192 ? 14.208 -2.027 2.736 1.00 98.25 192 LEU A CA 1
ATOM 1482 C C . LEU A 1 192 ? 13.483 -0.716 2.433 1.00 98.25 192 LEU A C 1
ATOM 1484 O O . LEU A 1 192 ? 13.338 -0.333 1.274 1.00 98.25 192 LEU A O 1
ATOM 1488 N N . LEU A 1 193 ? 13.068 -0.001 3.474 1.00 98.56 193 LEU A N 1
ATOM 1489 C CA . LEU A 1 193 ? 12.494 1.334 3.338 1.00 98.56 193 LEU A CA 1
ATOM 1490 C C . LEU A 1 193 ? 13.498 2.392 3.779 1.00 98.56 193 LEU A C 1
ATOM 1492 O O . LEU A 1 193 ? 14.094 2.286 4.850 1.00 98.56 193 LEU A O 1
ATOM 1496 N N . PHE A 1 194 ? 13.611 3.451 2.989 1.00 98.50 194 PHE A N 1
ATOM 1497 C CA . PHE A 1 194 ? 14.272 4.690 3.374 1.00 98.50 194 PHE A CA 1
ATOM 1498 C C . PHE A 1 194 ? 13.227 5.788 3.554 1.00 98.50 194 PHE A C 1
ATOM 1500 O O . PHE A 1 194 ? 12.522 6.105 2.606 1.00 98.50 194 PHE A O 1
ATOM 1507 N N . VAL A 1 195 ? 13.126 6.388 4.737 1.00 98.25 195 VAL A N 1
ATOM 1508 C CA . VAL A 1 195 ? 12.095 7.393 5.055 1.00 98.25 195 VAL A CA 1
ATOM 1509 C C . VAL A 1 195 ? 12.750 8.752 5.259 1.00 98.25 195 VAL A C 1
ATOM 1511 O O . VAL A 1 195 ? 13.616 8.887 6.123 1.00 98.25 195 VAL A O 1
ATOM 1514 N N . THR A 1 196 ? 12.367 9.767 4.486 1.00 97.50 196 THR A N 1
ATOM 1515 C CA . THR A 1 196 ? 12.987 11.097 4.588 1.00 97.50 196 THR A CA 1
ATOM 1516 C C . THR A 1 196 ? 12.764 11.727 5.955 1.00 97.50 196 THR A C 1
ATOM 1518 O O . THR A 1 196 ? 11.751 11.502 6.620 1.00 97.50 196 THR A O 1
ATOM 1521 N N . THR A 1 197 ? 13.702 12.575 6.379 1.00 95.88 197 THR A N 1
ATOM 1522 C CA . THR A 1 197 ? 13.574 13.336 7.632 1.00 95.88 197 THR A CA 1
ATOM 1523 C C . THR A 1 197 ? 12.267 14.131 7.690 1.00 95.88 197 THR A C 1
ATOM 1525 O O . THR A 1 197 ? 11.656 14.228 8.755 1.00 95.88 197 THR A O 1
ATOM 1528 N N . LYS A 1 198 ? 11.803 14.672 6.552 1.00 93.69 198 LYS A N 1
ATOM 1529 C CA . LYS A 1 198 ? 10.517 15.369 6.481 1.00 93.69 198 LYS A CA 1
ATOM 1530 C C . LYS A 1 198 ? 9.341 14.413 6.693 1.00 93.69 198 LYS A C 1
ATOM 1532 O O . LYS A 1 198 ? 8.506 14.707 7.540 1.00 93.69 198 LYS A O 1
ATOM 1537 N N . ALA A 1 199 ? 9.314 13.258 6.028 1.00 94.81 199 ALA A N 1
ATOM 1538 C CA . ALA A 1 199 ? 8.277 12.248 6.248 1.00 94.81 199 ALA A CA 1
ATOM 1539 C C . ALA A 1 199 ? 8.238 11.753 7.709 1.00 94.81 199 ALA A C 1
ATOM 1541 O O . ALA A 1 199 ? 7.164 11.651 8.298 1.00 94.81 199 ALA A O 1
ATOM 1542 N N . ILE A 1 200 ? 9.400 11.531 8.338 1.00 96.06 200 ILE A N 1
ATOM 1543 C CA . ILE A 1 200 ? 9.490 11.173 9.766 1.00 96.06 200 ILE A CA 1
ATOM 1544 C C . ILE A 1 200 ? 8.888 12.273 10.650 1.00 96.06 200 ILE A C 1
ATOM 1546 O O . ILE A 1 200 ? 8.151 11.978 11.592 1.00 96.06 200 ILE A O 1
ATOM 1550 N N . LYS A 1 201 ? 9.197 13.544 10.364 1.00 94.19 201 LYS A N 1
ATOM 1551 C CA . LYS A 1 201 ? 8.649 14.686 11.107 1.00 94.19 201 LYS A CA 1
ATOM 1552 C C . LYS A 1 201 ? 7.133 14.786 10.938 1.00 94.19 201 LYS A C 1
ATOM 1554 O O . LYS A 1 201 ? 6.438 14.966 11.933 1.00 94.19 201 LYS A O 1
ATOM 1559 N N . ASP A 1 202 ? 6.635 14.641 9.713 1.00 91.56 202 ASP A N 1
ATOM 1560 C CA . ASP A 1 202 ? 5.207 14.740 9.393 1.00 91.56 202 ASP A CA 1
ATOM 1561 C C . ASP A 1 202 ? 4.390 13.600 10.037 1.00 91.56 202 ASP A C 1
ATOM 1563 O O . ASP A 1 202 ? 3.240 13.805 10.417 1.00 91.56 202 ASP A O 1
ATOM 1567 N N . LEU A 1 203 ? 4.998 12.424 10.244 1.00 91.19 203 LEU A N 1
ATOM 1568 C CA . LEU A 1 203 ? 4.414 11.306 11.004 1.00 91.19 203 LEU A CA 1
ATOM 1569 C C . LEU A 1 203 ? 4.485 11.489 12.529 1.00 91.19 203 LEU A C 1
ATOM 1571 O O . LEU A 1 203 ? 3.934 10.686 13.281 1.00 91.19 203 LEU A O 1
ATOM 1575 N N . GLY A 1 204 ? 5.147 12.544 13.007 1.00 91.62 204 GLY A N 1
ATOM 1576 C CA . GLY A 1 204 ? 5.276 12.848 14.430 1.00 91.62 204 GLY A CA 1
ATOM 1577 C C . GLY A 1 204 ? 6.424 12.122 15.135 1.00 91.62 204 GLY A C 1
ATOM 1578 O O . GLY A 1 204 ? 6.348 11.928 16.347 1.00 91.62 204 GLY A O 1
ATOM 1579 N N . GLY A 1 205 ? 7.476 11.729 14.409 1.00 92.88 205 GLY A N 1
ATOM 1580 C CA . GLY A 1 205 ? 8.710 11.168 14.969 1.00 92.88 205 GLY A CA 1
ATOM 1581 C C . GLY A 1 205 ? 9.043 9.754 14.483 1.00 92.88 205 GLY A C 1
ATOM 1582 O O . GLY A 1 205 ? 8.254 9.101 13.802 1.00 92.88 205 GLY A O 1
ATOM 1583 N N . LYS A 1 206 ? 10.247 9.276 14.835 1.00 92.06 206 LYS A N 1
ATOM 1584 C CA . LYS A 1 206 ? 10.801 7.994 14.352 1.00 92.06 206 LYS A CA 1
ATOM 1585 C C . LYS A 1 206 ? 9.930 6.789 14.721 1.00 92.06 206 LYS A C 1
ATOM 1587 O O . LYS A 1 206 ? 9.714 5.932 13.874 1.00 92.06 206 LYS A O 1
ATOM 1592 N N . GLU A 1 207 ? 9.422 6.736 15.950 1.00 89.19 207 GLU A N 1
ATOM 1593 C CA . GLU A 1 207 ? 8.606 5.612 16.433 1.00 89.19 207 GLU A CA 1
ATOM 1594 C C . GLU A 1 207 ? 7.281 5.514 15.675 1.00 89.19 207 GLU A C 1
ATOM 1596 O O . GLU A 1 207 ? 6.969 4.468 15.115 1.00 89.19 207 GLU A O 1
ATOM 1601 N N . LYS A 1 208 ? 6.551 6.630 15.546 1.00 89.44 208 LYS A N 1
ATOM 1602 C CA . LYS A 1 208 ? 5.311 6.679 14.758 1.00 89.44 208 LYS A CA 1
ATOM 1603 C C . LYS A 1 208 ? 5.554 6.355 13.286 1.00 89.44 208 LYS A C 1
ATOM 1605 O O . LYS A 1 208 ? 4.749 5.651 12.681 1.00 89.44 208 LYS A O 1
ATOM 1610 N N . ALA A 1 209 ? 6.669 6.823 12.722 1.00 92.75 209 ALA A N 1
ATOM 1611 C CA . ALA A 1 209 ? 7.046 6.489 11.356 1.00 92.75 209 ALA A CA 1
ATOM 1612 C C . ALA A 1 209 ? 7.309 4.986 11.180 1.00 92.75 209 ALA A C 1
ATOM 1614 O O . ALA A 1 209 ? 6.822 4.393 10.221 1.00 92.75 209 ALA A O 1
ATOM 1615 N N . LEU A 1 210 ? 8.022 4.357 12.118 1.00 91.94 210 LEU A N 1
ATOM 1616 C CA . LEU A 1 210 ? 8.265 2.915 12.112 1.00 91.94 210 LEU A CA 1
ATOM 1617 C C . LEU A 1 210 ? 6.949 2.125 12.148 1.00 91.94 210 LEU A C 1
ATOM 1619 O O . LEU A 1 210 ? 6.738 1.264 11.291 1.00 91.94 210 LEU A O 1
ATOM 1623 N N . SER A 1 211 ? 6.058 2.450 13.088 1.00 90.25 211 SER A N 1
ATOM 1624 C CA . SER A 1 211 ? 4.734 1.828 13.205 1.00 90.25 211 SER A CA 1
ATOM 1625 C C . SER A 1 211 ? 3.922 1.968 11.916 1.00 90.25 211 SER A C 1
ATOM 1627 O O . SER A 1 211 ? 3.378 0.985 11.414 1.00 90.25 211 SER A O 1
ATOM 1629 N N . GLU A 1 212 ? 3.883 3.171 11.334 1.00 93.06 212 GLU A N 1
ATOM 1630 C CA . GLU A 1 212 ? 3.137 3.428 10.099 1.00 93.06 212 GLU A CA 1
ATOM 1631 C C . GLU A 1 212 ? 3.687 2.628 8.916 1.00 93.06 212 GLU A C 1
ATOM 1633 O O . GLU A 1 212 ? 2.930 2.007 8.172 1.00 93.06 212 GLU A O 1
ATOM 1638 N N . MET A 1 213 ? 5.010 2.587 8.752 1.00 95.19 213 MET A N 1
ATOM 1639 C CA . MET A 1 213 ? 5.631 1.835 7.661 1.00 95.19 213 MET A CA 1
ATOM 1640 C C . MET A 1 213 ? 5.374 0.332 7.796 1.00 95.19 213 MET A C 1
ATOM 1642 O O . MET A 1 213 ? 5.153 -0.356 6.800 1.00 95.19 213 MET A O 1
ATOM 1646 N N . LYS A 1 214 ? 5.346 -0.194 9.023 1.00 92.69 214 LYS A N 1
ATOM 1647 C CA . LYS A 1 214 ? 5.020 -1.603 9.276 1.00 92.69 214 LYS A CA 1
ATOM 1648 C C . LYS A 1 214 ? 3.547 -1.906 8.990 1.00 92.69 214 LYS A C 1
ATOM 1650 O O . LYS A 1 214 ? 3.269 -2.942 8.386 1.00 92.69 214 LYS A O 1
ATOM 1655 N N . LEU A 1 215 ? 2.627 -0.993 9.320 1.00 94.38 215 LEU A N 1
ATOM 1656 C CA . LEU A 1 215 ? 1.216 -1.090 8.922 1.00 94.38 215 LEU A CA 1
ATOM 1657 C C . LEU A 1 215 ? 1.059 -1.107 7.393 1.00 94.38 215 LEU A C 1
ATOM 1659 O O . LEU A 1 215 ? 0.356 -1.968 6.867 1.00 94.38 215 LEU A O 1
ATOM 1663 N N . LEU A 1 216 ? 1.754 -0.223 6.672 1.00 95.38 216 LEU A N 1
ATOM 1664 C CA . LEU A 1 216 ? 1.714 -0.176 5.205 1.00 95.38 216 LEU A CA 1
ATOM 1665 C C . LEU A 1 216 ? 2.271 -1.447 4.552 1.00 95.38 216 LEU A C 1
ATOM 1667 O O . LEU A 1 216 ? 1.694 -1.953 3.588 1.00 95.38 216 LEU A O 1
ATOM 1671 N N . ILE A 1 217 ? 3.368 -2.003 5.076 1.00 95.56 217 ILE A N 1
ATOM 1672 C CA . ILE A 1 217 ? 3.922 -3.279 4.595 1.00 95.56 217 ILE A CA 1
ATOM 1673 C C . ILE A 1 217 ? 2.947 -4.430 4.877 1.00 95.56 217 ILE A C 1
ATOM 1675 O O . ILE A 1 217 ? 2.759 -5.302 4.026 1.00 95.56 217 ILE A O 1
ATOM 1679 N N . ALA A 1 218 ? 2.301 -4.442 6.044 1.00 94.12 218 ALA A N 1
ATOM 1680 C CA . ALA A 1 218 ? 1.291 -5.439 6.385 1.00 94.12 218 ALA A CA 1
ATOM 1681 C C . ALA A 1 218 ? 0.068 -5.365 5.457 1.00 94.12 218 ALA A C 1
ATOM 1683 O O . ALA A 1 218 ? -0.371 -6.391 4.933 1.00 94.12 218 ALA A O 1
ATOM 1684 N N . GLU A 1 219 ? -0.444 -4.159 5.204 1.00 94.94 219 GLU A N 1
ATOM 1685 C CA . GLU A 1 219 ? -1.560 -3.922 4.283 1.00 94.94 219 GLU A CA 1
ATOM 1686 C C . GLU A 1 219 ? -1.187 -4.354 2.862 1.00 94.94 219 GLU A C 1
ATOM 1688 O O . GLU A 1 219 ? -1.933 -5.084 2.211 1.00 94.94 219 GLU A O 1
ATOM 1693 N N . THR A 1 220 ? 0.013 -3.989 2.411 1.00 96.50 220 THR A N 1
ATOM 1694 C CA . THR A 1 220 ? 0.564 -4.412 1.118 1.00 96.50 220 THR A CA 1
ATOM 1695 C C . THR A 1 220 ? 0.607 -5.935 1.017 1.00 96.50 220 THR A C 1
ATOM 1697 O O . THR A 1 220 ? 0.083 -6.508 0.065 1.00 96.50 220 THR A O 1
ATOM 1700 N N . ASN A 1 221 ? 1.152 -6.625 2.020 1.00 94.88 221 ASN A N 1
ATOM 1701 C CA . ASN A 1 221 ? 1.152 -8.088 2.059 1.00 94.88 221 ASN A CA 1
ATOM 1702 C C . ASN A 1 221 ? -0.268 -8.676 1.978 1.00 94.88 221 ASN A C 1
ATOM 1704 O O . ASN A 1 221 ? -0.479 -9.659 1.264 1.00 94.88 221 ASN A O 1
ATOM 1708 N N . ASN A 1 222 ? -1.250 -8.061 2.646 1.00 92.88 222 ASN A N 1
ATOM 1709 C CA . ASN A 1 222 ? -2.650 -8.475 2.559 1.00 92.88 222 ASN A CA 1
ATOM 1710 C C . ASN A 1 222 ? -3.210 -8.303 1.132 1.00 92.88 222 ASN A C 1
ATOM 1712 O O . ASN A 1 222 ? -3.825 -9.235 0.612 1.00 92.88 222 ASN A O 1
ATOM 1716 N N . ILE A 1 223 ? -2.932 -7.177 0.461 1.00 94.88 223 ILE A N 1
ATOM 1717 C CA . ILE A 1 223 ? -3.338 -6.901 -0.934 1.00 94.88 223 ILE A CA 1
ATOM 1718 C C . ILE A 1 223 ? -2.741 -7.930 -1.902 1.00 94.88 223 ILE A C 1
ATOM 1720 O O . ILE A 1 223 ? -3.462 -8.535 -2.701 1.00 94.88 223 ILE A O 1
ATOM 1724 N N . TYR A 1 224 ? -1.437 -8.191 -1.824 1.00 95.62 224 TYR A N 1
ATOM 1725 C CA . TYR A 1 224 ? -0.786 -9.182 -2.688 1.00 95.62 224 TYR A CA 1
ATOM 1726 C C . TYR A 1 224 ? -1.297 -10.603 -2.407 1.00 95.62 224 TYR A C 1
ATOM 1728 O O . TYR A 1 224 ? -1.644 -11.347 -3.331 1.00 95.62 224 TYR A O 1
ATOM 1736 N N . GLY A 1 225 ? -1.413 -10.973 -1.128 1.00 92.62 225 GLY A N 1
ATOM 1737 C CA . GLY A 1 225 ? -1.898 -12.285 -0.709 1.00 92.62 225 GLY A CA 1
ATOM 1738 C C . GLY A 1 225 ? -3.360 -12.532 -1.085 1.00 92.62 225 GLY A C 1
ATOM 1739 O O . GLY A 1 225 ? -3.709 -13.628 -1.520 1.00 92.62 225 GLY A O 1
ATOM 1740 N N . ARG A 1 226 ? -4.241 -11.529 -0.956 1.00 90.75 226 ARG A N 1
ATOM 1741 C CA . ARG A 1 226 ? -5.654 -11.649 -1.370 1.00 90.75 226 ARG A CA 1
ATOM 1742 C C . ARG A 1 226 ? -5.828 -11.633 -2.884 1.00 90.75 226 ARG A C 1
ATOM 1744 O O . ARG A 1 226 ? -6.726 -12.302 -3.371 1.00 90.75 226 ARG A O 1
ATOM 1751 N N . SER A 1 227 ? -4.939 -10.963 -3.619 1.00 94.44 227 SER A N 1
ATOM 1752 C CA . SER A 1 227 ? -4.897 -11.022 -5.089 1.00 94.44 227 SER A CA 1
ATOM 1753 C C . SER A 1 227 ? -4.466 -12.396 -5.613 1.00 94.44 227 SER A C 1
ATOM 1755 O O . SER A 1 227 ? -4.508 -12.657 -6.814 1.00 94.44 227 SER A O 1
ATOM 1757 N N . GLY A 1 228 ? -4.048 -13.297 -4.719 1.00 92.56 228 GLY A N 1
ATOM 1758 C CA . GLY A 1 228 ? -3.641 -14.651 -5.056 1.00 92.56 228 GLY A CA 1
ATOM 1759 C C . GLY A 1 228 ? -2.221 -14.736 -5.601 1.00 92.56 228 GLY A C 1
ATOM 1760 O O . GLY A 1 228 ? -1.907 -15.751 -6.219 1.00 92.56 228 GLY A O 1
ATOM 1761 N N . VAL A 1 229 ? -1.376 -13.716 -5.388 1.00 93.00 229 VAL A N 1
ATOM 1762 C CA . VAL A 1 229 ? 0.038 -13.702 -5.812 1.00 93.00 229 VAL A CA 1
ATOM 1763 C C . VAL A 1 229 ? 0.856 -14.744 -5.049 1.00 93.00 229 VAL A C 1
ATOM 1765 O O . VAL A 1 229 ? 1.669 -15.443 -5.641 1.00 93.00 229 VAL A O 1
ATOM 1768 N N . THR A 1 230 ? 0.622 -14.878 -3.747 1.00 90.50 230 THR A N 1
ATOM 1769 C CA . THR A 1 230 ? 1.332 -15.810 -2.865 1.00 90.50 230 THR A CA 1
ATOM 1770 C C . THR A 1 230 ? 0.395 -16.291 -1.757 1.00 90.50 230 THR A C 1
ATOM 1772 O O . THR A 1 230 ? -0.575 -15.610 -1.421 1.00 90.50 230 THR A O 1
ATOM 1775 N N . LYS A 1 231 ? 0.668 -17.477 -1.200 1.00 84.00 231 LYS A N 1
ATOM 1776 C CA . LYS A 1 231 ? -0.031 -18.005 -0.013 1.00 84.00 231 LYS A CA 1
ATOM 1777 C C . LYS A 1 231 ? 0.647 -17.610 1.306 1.00 84.00 231 LYS A C 1
ATOM 1779 O O . LYS A 1 231 ? 0.016 -17.717 2.352 1.00 84.00 231 LYS A O 1
ATOM 1784 N N . GLY A 1 232 ? 1.910 -17.185 1.248 1.00 86.06 232 GLY A N 1
ATOM 1785 C CA . GLY A 1 232 ? 2.694 -16.720 2.393 1.00 86.06 232 GLY A CA 1
ATOM 1786 C C . GLY A 1 232 ? 2.937 -15.213 2.360 1.00 86.06 232 GLY A C 1
ATOM 1787 O O . GLY A 1 232 ? 2.251 -14.471 1.657 1.00 86.06 232 GLY A O 1
ATOM 1788 N N . THR A 1 233 ? 3.952 -14.764 3.090 1.00 89.38 233 THR A N 1
ATOM 1789 C CA . THR A 1 233 ? 4.411 -13.370 3.075 1.00 89.38 233 THR A CA 1
ATOM 1790 C C . THR A 1 233 ? 4.962 -13.002 1.695 1.00 89.38 233 THR A C 1
ATOM 1792 O O . THR A 1 233 ? 5.742 -13.756 1.115 1.00 89.38 233 THR A O 1
ATOM 1795 N N . MET A 1 234 ? 4.555 -11.852 1.150 1.00 94.62 234 MET A N 1
ATOM 1796 C CA . MET A 1 234 ? 5.096 -11.343 -0.115 1.00 94.62 234 MET A CA 1
ATOM 1797 C C . MET A 1 234 ? 6.397 -10.571 0.122 1.00 94.62 234 MET A C 1
ATOM 1799 O O . MET A 1 234 ? 7.401 -10.851 -0.527 1.00 94.62 234 MET A O 1
ATOM 1803 N N . PHE A 1 235 ? 6.380 -9.648 1.083 1.00 95.81 235 PHE A N 1
ATOM 1804 C CA . PHE A 1 235 ? 7.489 -8.770 1.437 1.00 95.81 235 PHE A CA 1
ATOM 1805 C C . PHE A 1 235 ? 7.867 -8.937 2.906 1.00 95.81 235 PHE A C 1
ATOM 1807 O O . PHE A 1 235 ? 7.028 -8.752 3.798 1.00 95.81 235 PHE A O 1
ATOM 1814 N N . ARG A 1 236 ? 9.139 -9.244 3.161 1.00 94.19 236 ARG A N 1
ATOM 1815 C CA . ARG A 1 236 ? 9.743 -9.259 4.495 1.00 94.19 236 ARG A CA 1
ATOM 1816 C C . ARG A 1 236 ? 10.508 -7.954 4.681 1.00 94.19 236 ARG A C 1
ATOM 1818 O O . ARG A 1 236 ? 11.422 -7.647 3.931 1.00 94.19 236 ARG A O 1
ATOM 1825 N N . SER A 1 237 ? 10.118 -7.156 5.670 1.00 93.56 237 SER A N 1
ATOM 1826 C CA . SER A 1 237 ? 10.843 -5.925 5.992 1.00 93.56 237 SER A CA 1
ATOM 1827 C C . SER A 1 237 ? 12.196 -6.282 6.607 1.00 93.56 237 SER A C 1
ATOM 1829 O O . SER A 1 237 ? 12.219 -6.915 7.658 1.00 93.56 237 SER A O 1
ATOM 1831 N N . VAL A 1 238 ? 13.295 -5.867 5.972 1.00 94.81 238 VAL A N 1
ATOM 1832 C CA . VAL A 1 238 ? 14.666 -6.056 6.493 1.00 94.81 238 VAL A CA 1
ATOM 1833 C C . VAL A 1 238 ? 15.250 -4.782 7.104 1.00 94.81 238 VAL A C 1
ATOM 1835 O O . VAL A 1 238 ? 16.273 -4.820 7.780 1.00 94.81 238 VAL A O 1
ATOM 1838 N N . GLY A 1 239 ? 14.586 -3.642 6.904 1.00 93.50 239 GLY A N 1
ATOM 1839 C CA . GLY A 1 239 ? 14.944 -2.387 7.551 1.00 93.50 239 GLY A CA 1
ATOM 1840 C C . GLY A 1 239 ? 14.001 -1.245 7.191 1.00 93.50 239 GLY A C 1
ATOM 1841 O O . GLY A 1 239 ? 13.427 -1.211 6.102 1.00 93.50 239 GLY A O 1
ATOM 1842 N N . ILE A 1 240 ? 13.852 -0.303 8.120 1.00 95.75 240 ILE A N 1
ATOM 1843 C CA . ILE A 1 240 ? 13.210 0.999 7.910 1.00 95.75 240 ILE A CA 1
ATOM 1844 C C . ILE A 1 240 ? 14.191 2.039 8.441 1.00 95.75 240 ILE A C 1
ATOM 1846 O O . ILE A 1 240 ? 14.445 2.113 9.642 1.00 95.75 240 ILE A O 1
ATOM 1850 N N . VAL A 1 241 ? 14.799 2.791 7.530 1.00 96.00 241 VAL A N 1
ATOM 1851 C CA . VAL A 1 241 ? 16.000 3.584 7.796 1.00 96.00 241 VAL A CA 1
ATOM 1852 C C . VAL A 1 241 ? 15.740 5.053 7.456 1.00 96.00 241 VAL A C 1
ATOM 1854 O O . VAL A 1 241 ? 15.176 5.339 6.402 1.00 96.00 241 VAL A O 1
ATOM 1857 N N . PRO A 1 242 ? 16.149 6.022 8.295 1.00 96.56 242 PRO A N 1
ATOM 1858 C CA . PRO A 1 242 ? 16.076 7.429 7.923 1.00 96.56 242 PRO A CA 1
ATOM 1859 C C . PRO A 1 242 ? 16.909 7.734 6.671 1.00 96.56 242 PRO A C 1
ATOM 1861 O O . PRO A 1 242 ? 18.078 7.357 6.585 1.00 96.56 242 PRO A O 1
ATOM 1864 N N . LEU A 1 243 ? 16.326 8.460 5.720 1.00 95.81 243 LEU A N 1
ATOM 1865 C CA . LEU A 1 243 ? 17.034 9.036 4.586 1.00 95.81 243 LEU A CA 1
ATOM 1866 C C . LEU A 1 243 ? 17.473 10.458 4.958 1.00 95.81 243 LEU A C 1
ATOM 1868 O O . LEU A 1 243 ? 16.617 11.331 5.122 1.00 95.81 243 LEU A O 1
ATOM 1872 N N . PRO A 1 244 ? 18.785 10.723 5.090 1.00 88.62 244 PRO A N 1
ATOM 1873 C CA . PRO A 1 244 ? 19.263 12.021 5.559 1.00 88.62 244 PRO A CA 1
ATOM 1874 C C . PRO A 1 244 ? 19.197 13.110 4.479 1.00 88.62 244 PRO A C 1
ATOM 1876 O O . PRO A 1 244 ? 19.363 14.289 4.788 1.00 88.62 244 PRO A O 1
ATOM 1879 N N . TRP A 1 245 ? 18.977 12.741 3.214 1.00 91.06 245 TRP A N 1
ATOM 1880 C CA . TRP A 1 245 ? 18.905 13.697 2.113 1.00 91.06 245 TRP A CA 1
ATOM 1881 C C . TRP A 1 245 ? 17.508 14.285 1.973 1.00 91.06 245 TRP A C 1
ATOM 1883 O O . TRP A 1 245 ? 16.505 13.577 2.027 1.00 91.06 245 TRP A O 1
ATOM 1893 N N . LYS A 1 246 ? 17.479 15.598 1.754 1.00 91.94 246 LYS A N 1
ATOM 1894 C CA . LYS A 1 246 ? 16.271 16.335 1.408 1.00 91.94 246 LYS A CA 1
ATOM 1895 C C . LYS A 1 246 ? 15.841 15.991 -0.019 1.00 91.94 246 LYS A C 1
ATOM 1897 O O . LYS A 1 246 ? 16.689 15.856 -0.902 1.00 91.94 246 LYS A O 1
ATOM 1902 N N . GLU A 1 247 ? 14.536 15.901 -0.225 1.00 94.50 247 GLU A N 1
ATOM 1903 C CA . GLU A 1 247 ? 13.905 15.811 -1.539 1.00 94.50 247 GLU A CA 1
ATOM 1904 C C . GLU A 1 247 ? 14.257 17.041 -2.396 1.00 94.50 247 GLU A C 1
ATOM 1906 O O . GLU A 1 247 ? 14.204 18.179 -1.915 1.00 94.50 247 GLU A O 1
ATOM 1911 N N . SER A 1 248 ? 14.593 16.836 -3.673 1.00 93.50 248 SER A N 1
ATOM 1912 C CA . SER A 1 248 ? 14.910 17.939 -4.600 1.00 93.50 248 SER A CA 1
ATOM 1913 C C . SER A 1 248 ? 13.678 18.678 -5.118 1.00 93.50 248 SER A C 1
ATOM 1915 O O . SER A 1 248 ? 13.804 19.762 -5.682 1.00 93.50 248 SER A O 1
ATOM 1917 N N . GLY A 1 249 ? 12.497 18.083 -4.950 1.00 90.25 249 GLY A N 1
ATOM 1918 C CA . GLY A 1 249 ? 11.269 18.501 -5.624 1.00 90.25 249 GLY A CA 1
ATOM 1919 C C . GLY A 1 249 ? 11.065 17.848 -6.999 1.00 90.25 249 GLY A C 1
ATOM 1920 O O . GLY A 1 249 ? 10.111 18.158 -7.707 1.00 90.25 249 GLY A O 1
ATOM 1921 N N . ASN A 1 250 ? 11.925 16.898 -7.382 1.00 91.19 250 ASN A N 1
ATOM 1922 C CA . ASN A 1 250 ? 11.768 16.102 -8.594 1.00 91.19 250 ASN A CA 1
ATOM 1923 C C . ASN A 1 250 ? 12.004 14.613 -8.293 1.00 91.19 250 ASN A C 1
ATOM 1925 O O . ASN A 1 250 ? 13.141 14.183 -8.101 1.00 91.19 250 ASN A O 1
ATOM 1929 N N . ALA A 1 251 ? 10.936 13.811 -8.304 1.00 91.56 251 ALA A N 1
ATOM 1930 C CA . ALA A 1 251 ? 11.012 12.383 -7.984 1.00 91.56 251 ALA A CA 1
ATOM 1931 C C . ALA A 1 251 ? 11.960 11.604 -8.912 1.00 91.56 251 ALA A C 1
ATOM 1933 O O . ALA A 1 251 ? 12.714 10.752 -8.447 1.00 91.56 251 ALA A O 1
ATOM 1934 N N . ARG A 1 252 ? 11.984 11.925 -10.215 1.00 91.62 252 ARG A N 1
ATOM 1935 C CA . ARG A 1 252 ? 12.889 11.276 -11.178 1.00 91.62 252 ARG A CA 1
ATOM 1936 C C . ARG A 1 252 ? 14.351 11.556 -10.840 1.00 91.62 252 ARG A C 1
ATOM 1938 O O . ARG A 1 252 ? 15.179 10.646 -10.872 1.00 91.62 252 ARG A O 1
ATOM 1945 N N . HIS A 1 253 ? 14.678 12.799 -10.510 1.00 92.50 253 HIS A N 1
ATOM 1946 C CA . HIS A 1 253 ? 16.020 13.170 -10.076 1.00 92.50 253 HIS A CA 1
ATOM 1947 C C . HIS A 1 253 ? 16.385 12.488 -8.752 1.00 92.50 253 HIS A C 1
ATOM 1949 O O . HIS A 1 253 ? 17.471 11.920 -8.631 1.00 92.50 253 HIS A O 1
ATOM 1955 N N . ASP A 1 254 ? 15.465 12.487 -7.788 1.00 94.94 254 ASP A N 1
ATOM 1956 C CA . ASP A 1 254 ? 15.674 11.897 -6.468 1.00 94.94 254 ASP A CA 1
ATOM 1957 C C . ASP A 1 254 ? 15.929 10.384 -6.558 1.00 94.94 254 ASP A C 1
ATOM 1959 O O . ASP A 1 254 ? 16.956 9.910 -6.065 1.00 94.94 254 ASP A O 1
ATOM 1963 N N . ILE A 1 255 ? 15.083 9.618 -7.263 1.00 94.19 255 ILE A N 1
ATOM 1964 C CA . ILE A 1 255 ? 15.235 8.156 -7.354 1.00 94.19 255 ILE A CA 1
ATOM 1965 C C . ILE A 1 255 ? 16.510 7.760 -8.104 1.00 94.19 255 ILE A C 1
ATOM 1967 O O . ILE A 1 255 ? 17.227 6.855 -7.673 1.00 94.19 255 ILE A O 1
ATOM 1971 N N . THR A 1 256 ? 16.837 8.452 -9.201 1.00 92.12 256 THR A N 1
ATOM 1972 C CA . THR A 1 256 ? 18.047 8.175 -9.996 1.00 92.12 256 THR A CA 1
ATOM 1973 C C . THR A 1 256 ? 19.322 8.525 -9.231 1.00 92.12 256 THR A C 1
ATOM 1975 O O . THR A 1 256 ? 20.305 7.776 -9.276 1.00 92.12 256 THR A O 1
ATOM 1978 N N . THR A 1 257 ? 19.288 9.607 -8.453 1.00 94.06 257 THR A N 1
ATOM 1979 C CA . THR A 1 257 ? 20.404 10.024 -7.605 1.00 94.06 257 THR A CA 1
ATOM 1980 C C . THR A 1 257 ? 20.571 9.094 -6.409 1.00 94.06 257 THR A C 1
ATOM 1982 O O . THR A 1 257 ? 21.676 8.627 -6.150 1.00 94.06 257 THR A O 1
ATOM 1985 N N . TRP A 1 258 ? 19.514 8.793 -5.654 1.00 95.44 258 TRP A N 1
ATOM 1986 C CA . TRP A 1 258 ? 19.633 7.996 -4.429 1.00 95.44 258 TRP A CA 1
ATOM 1987 C C . TRP A 1 258 ? 19.954 6.529 -4.703 1.00 95.44 258 TRP A C 1
ATOM 1989 O O . TRP A 1 258 ? 20.806 5.974 -4.007 1.00 95.44 258 TRP A O 1
ATOM 1999 N N . ARG A 1 259 ? 19.374 5.916 -5.746 1.00 93.38 259 ARG A N 1
ATOM 2000 C CA . ARG A 1 259 ? 19.647 4.506 -6.089 1.00 93.38 259 ARG A CA 1
ATOM 2001 C C . ARG A 1 259 ? 21.116 4.234 -6.431 1.00 93.38 259 ARG A C 1
ATOM 2003 O O . ARG A 1 259 ? 21.578 3.108 -6.282 1.00 93.38 259 ARG A O 1
ATOM 2010 N N . SER A 1 260 ? 21.851 5.253 -6.886 1.00 91.75 260 SER A N 1
ATOM 2011 C CA . SER A 1 260 ? 23.268 5.153 -7.264 1.00 91.75 260 SER A CA 1
ATOM 2012 C C . SER A 1 260 ? 24.236 5.537 -6.134 1.00 91.75 260 SER A C 1
ATOM 2014 O O . SER A 1 260 ? 25.449 5.349 -6.263 1.00 91.75 260 SER A O 1
ATOM 2016 N N . ARG A 1 261 ? 23.741 6.033 -4.988 1.00 93.69 261 ARG A N 1
ATOM 2017 C CA . ARG A 1 261 ? 24.598 6.411 -3.853 1.00 93.69 261 ARG A CA 1
ATOM 2018 C C . ARG A 1 261 ? 25.210 5.181 -3.192 1.00 93.69 261 ARG A C 1
ATOM 2020 O O . ARG A 1 261 ? 24.504 4.278 -2.749 1.00 93.69 261 ARG A O 1
ATOM 2027 N N . LYS A 1 262 ? 26.534 5.213 -2.999 1.00 94.69 262 LYS A N 1
ATOM 2028 C CA . LYS A 1 262 ? 27.292 4.146 -2.317 1.00 94.69 262 LYS A CA 1
ATOM 2029 C C . LYS A 1 262 ? 26.733 3.801 -0.934 1.00 94.69 262 LYS A C 1
ATOM 2031 O O . LYS A 1 262 ? 26.657 2.627 -0.606 1.00 94.69 262 LYS A O 1
ATOM 2036 N N . ALA A 1 263 ? 26.310 4.796 -0.153 1.00 94.38 263 ALA A N 1
ATOM 2037 C CA . ALA A 1 263 ? 25.729 4.572 1.172 1.00 94.38 263 ALA A CA 1
ATOM 2038 C C . ALA A 1 263 ? 24.416 3.765 1.112 1.00 94.38 263 ALA A C 1
ATOM 2040 O O . ALA A 1 263 ? 24.256 2.809 1.863 1.00 94.38 263 ALA A O 1
ATOM 2041 N N . ILE A 1 264 ? 23.522 4.087 0.167 1.00 95.81 264 ILE A N 1
ATOM 2042 C CA . ILE A 1 264 ? 22.274 3.339 -0.054 1.00 95.81 264 ILE A CA 1
ATOM 2043 C C . ILE A 1 264 ? 22.577 1.910 -0.501 1.00 95.81 264 ILE A C 1
ATOM 2045 O O . ILE A 1 264 ? 22.040 0.959 0.062 1.00 95.81 264 ILE A O 1
ATOM 2049 N N . LEU A 1 265 ? 23.473 1.749 -1.479 1.00 94.88 265 LEU A N 1
ATOM 2050 C CA . LEU A 1 265 ? 23.870 0.433 -1.982 1.00 94.88 265 LEU A CA 1
ATOM 2051 C C . LEU A 1 265 ? 24.552 -0.421 -0.904 1.00 94.88 265 LEU A C 1
ATOM 2053 O O . LEU A 1 265 ? 24.321 -1.624 -0.858 1.00 94.88 265 LEU A O 1
ATOM 2057 N N . SER A 1 266 ? 25.349 0.189 -0.023 1.00 95.00 266 SER A N 1
ATOM 2058 C CA . SER A 1 266 ? 25.994 -0.501 1.097 1.00 95.00 266 SER A CA 1
ATOM 2059 C C . SER A 1 266 ? 24.963 -1.064 2.069 1.00 95.00 266 SER A C 1
ATOM 2061 O O . SER A 1 266 ? 25.012 -2.253 2.355 1.00 95.00 266 SER A O 1
ATOM 2063 N N . ILE A 1 267 ? 24.002 -0.247 2.516 1.00 95.75 267 ILE A N 1
ATOM 2064 C CA . ILE A 1 267 ? 22.937 -0.691 3.432 1.00 95.75 267 ILE A CA 1
ATOM 2065 C C . ILE A 1 267 ? 22.063 -1.755 2.758 1.00 95.75 267 ILE A C 1
ATOM 2067 O O . ILE A 1 267 ? 21.755 -2.776 3.365 1.00 95.75 267 ILE A O 1
ATOM 2071 N N . ARG A 1 268 ? 21.706 -1.554 1.481 1.00 96.50 268 ARG A N 1
ATOM 2072 C CA . ARG A 1 268 ? 20.946 -2.539 0.699 1.00 96.50 268 ARG A CA 1
ATOM 2073 C C . ARG A 1 268 ? 21.658 -3.894 0.667 1.00 96.50 268 ARG A C 1
ATOM 2075 O O . ARG A 1 268 ? 21.015 -4.915 0.872 1.00 96.50 268 ARG A O 1
ATOM 2082 N N . ASN A 1 269 ? 22.967 -3.903 0.415 1.00 94.88 269 ASN A N 1
ATOM 2083 C CA . ASN A 1 269 ? 23.758 -5.132 0.365 1.00 94.88 269 ASN A CA 1
ATOM 2084 C C . ASN A 1 269 ? 23.938 -5.764 1.753 1.00 94.88 269 ASN A C 1
ATOM 2086 O O . ASN A 1 269 ? 23.853 -6.979 1.868 1.00 94.88 269 ASN A O 1
ATOM 2090 N N . GLU A 1 270 ? 24.173 -4.957 2.789 1.00 94.06 270 GLU A N 1
ATOM 2091 C CA . GLU A 1 270 ? 24.352 -5.428 4.169 1.00 94.06 270 GLU A CA 1
ATOM 2092 C C . GLU A 1 270 ? 23.095 -6.114 4.710 1.00 94.06 270 GLU A C 1
ATOM 2094 O O . GLU A 1 270 ? 23.192 -7.152 5.356 1.00 94.06 270 GLU A O 1
ATOM 2099 N N . LEU A 1 271 ? 21.918 -5.565 4.403 1.00 94.44 271 LEU A N 1
ATOM 2100 C CA . LEU A 1 271 ? 20.632 -6.120 4.827 1.00 94.44 271 LEU A CA 1
ATOM 2101 C C . LEU A 1 271 ? 20.079 -7.184 3.867 1.00 94.44 271 LEU A C 1
ATOM 2103 O O . LEU A 1 271 ? 19.024 -7.747 4.143 1.00 94.44 271 LEU A O 1
ATOM 2107 N N . GLY A 1 272 ? 20.756 -7.455 2.746 1.00 94.75 272 GLY A N 1
ATOM 2108 C CA . GLY A 1 272 ? 20.277 -8.399 1.732 1.00 94.75 272 GLY A CA 1
ATOM 2109 C C . GLY A 1 272 ? 18.973 -7.964 1.052 1.00 94.75 272 GLY A C 1
ATOM 2110 O O . GLY A 1 272 ? 18.176 -8.806 0.671 1.00 94.75 272 GLY A O 1
ATOM 2111 N N . ALA A 1 273 ? 18.722 -6.659 0.921 1.00 97.06 273 ALA A N 1
ATOM 2112 C CA . ALA A 1 273 ? 17.446 -6.145 0.430 1.00 97.06 273 ALA A CA 1
ATOM 2113 C C . ALA A 1 273 ? 17.293 -6.286 -1.096 1.00 97.06 273 ALA A C 1
ATOM 2115 O O . ALA A 1 273 ? 17.983 -5.619 -1.884 1.00 97.06 273 ALA A O 1
ATOM 2116 N N . ASP A 1 274 ? 16.327 -7.102 -1.507 1.00 97.75 274 ASP A N 1
ATOM 2117 C CA . ASP A 1 274 ? 15.915 -7.281 -2.895 1.00 97.75 274 ASP A CA 1
ATOM 2118 C C . ASP A 1 274 ? 15.287 -6.014 -3.469 1.00 97.75 274 ASP A C 1
ATOM 2120 O O . ASP A 1 274 ? 15.664 -5.583 -4.557 1.00 97.75 274 ASP A O 1
ATOM 2124 N N . LEU A 1 275 ? 14.390 -5.366 -2.725 1.00 98.44 275 LEU A N 1
ATOM 2125 C CA . LEU A 1 275 ? 13.746 -4.113 -3.116 1.00 98.44 275 LEU A CA 1
ATOM 2126 C C . LEU A 1 275 ? 14.051 -2.990 -2.127 1.00 98.44 275 LEU A C 1
ATOM 2128 O O . LEU A 1 275 ? 14.176 -3.204 -0.920 1.00 98.44 275 LEU A O 1
ATOM 2132 N N . VAL A 1 276 ? 14.128 -1.768 -2.653 1.00 98.56 276 VAL A N 1
ATOM 2133 C CA . VAL A 1 276 ? 14.291 -0.540 -1.874 1.00 98.56 276 VAL A CA 1
ATOM 2134 C C . VAL A 1 276 ? 13.176 0.443 -2.213 1.00 98.56 276 VAL A C 1
ATOM 2136 O O . VAL A 1 276 ? 13.059 0.872 -3.357 1.00 98.56 276 VAL A O 1
ATOM 2139 N N . ALA A 1 277 ? 12.404 0.852 -1.211 1.00 98.56 277 ALA A N 1
ATOM 2140 C CA . ALA A 1 277 ? 11.378 1.878 -1.363 1.00 98.56 277 ALA A CA 1
ATOM 2141 C C . ALA A 1 277 ? 11.752 3.144 -0.584 1.00 98.56 277 ALA A C 1
ATOM 2143 O O . ALA A 1 277 ? 12.049 3.100 0.610 1.00 98.56 277 ALA A O 1
ATOM 2144 N N . PHE A 1 278 ? 11.726 4.290 -1.253 1.00 98.44 278 PHE A N 1
ATOM 2145 C CA . PHE A 1 278 ? 11.925 5.597 -0.641 1.00 98.44 278 PHE A CA 1
ATOM 2146 C C . PHE A 1 278 ? 10.570 6.218 -0.298 1.00 98.44 278 PHE A C 1
ATOM 2148 O O . PHE A 1 278 ? 9.728 6.412 -1.170 1.00 98.44 278 PHE A O 1
ATOM 2155 N N . ILE A 1 279 ? 10.368 6.571 0.964 1.00 97.94 279 ILE A N 1
ATOM 2156 C CA . ILE A 1 279 ? 9.170 7.239 1.461 1.00 97.94 279 ILE A CA 1
ATOM 2157 C C . ILE A 1 279 ? 9.503 8.707 1.674 1.00 97.94 279 ILE A C 1
ATOM 2159 O O . ILE A 1 279 ? 10.327 9.062 2.520 1.00 97.94 279 ILE A O 1
ATOM 2163 N N . THR A 1 280 ? 8.869 9.549 0.872 1.00 96.31 280 THR A N 1
ATOM 2164 C CA . THR A 1 280 ? 9.165 10.979 0.758 1.00 96.31 280 THR A CA 1
ATOM 2165 C C . THR A 1 280 ? 7.973 11.802 1.221 1.00 96.31 280 THR A C 1
ATOM 2167 O O . THR A 1 280 ? 6.843 11.327 1.194 1.00 96.31 280 THR A O 1
ATOM 2170 N N . SER A 1 281 ? 8.191 13.041 1.643 1.00 93.12 281 SER A N 1
ATOM 2171 C CA . SER A 1 281 ? 7.101 13.987 1.902 1.00 93.12 281 SER A CA 1
ATOM 2172 C C . SER A 1 281 ? 7.502 15.358 1.360 1.00 93.12 281 SER A C 1
ATOM 2174 O O . SER A 1 281 ? 7.720 16.292 2.128 1.00 93.12 281 SER A O 1
ATOM 2176 N N . PRO A 1 282 ? 7.716 15.482 0.039 1.00 88.50 282 PRO A N 1
ATOM 2177 C CA . PRO A 1 282 ? 8.186 16.715 -0.578 1.00 88.50 282 PRO A CA 1
ATOM 2178 C C . PRO A 1 282 ? 7.108 17.803 -0.509 1.00 88.50 282 PRO A C 1
ATOM 2180 O O . PRO A 1 282 ? 5.916 17.519 -0.429 1.00 88.50 282 PRO A O 1
ATOM 2183 N N . ASN A 1 283 ? 7.525 19.064 -0.615 1.00 79.94 283 ASN A N 1
ATOM 2184 C CA . ASN A 1 283 ? 6.572 20.165 -0.785 1.00 79.94 283 ASN A CA 1
ATOM 2185 C C . ASN A 1 283 ? 5.974 20.193 -2.201 1.00 79.94 283 ASN A C 1
ATOM 2187 O O . ASN A 1 283 ? 4.851 20.648 -2.381 1.00 79.94 283 ASN A O 1
ATOM 2191 N N . GLU A 1 284 ? 6.717 19.715 -3.200 1.00 76.44 284 GLU A N 1
ATOM 2192 C CA . GLU A 1 284 ? 6.279 19.693 -4.590 1.00 76.44 284 GLU A CA 1
ATOM 2193 C C . GLU A 1 284 ? 6.955 18.534 -5.325 1.00 76.44 284 GLU A C 1
ATOM 2195 O O . GLU A 1 284 ? 8.175 18.466 -5.347 1.00 76.44 284 GLU A O 1
ATOM 2200 N N . TYR A 1 285 ? 6.165 17.639 -5.921 1.00 84.81 285 TYR A N 1
ATOM 2201 C CA . TYR A 1 285 ? 6.572 16.719 -7.001 1.00 84.81 285 TYR A CA 1
ATOM 2202 C C . TYR A 1 285 ? 5.650 16.888 -8.225 1.00 84.81 285 TYR A C 1
ATOM 2204 O O . TYR A 1 285 ? 5.460 15.963 -9.011 1.00 84.81 285 TYR A O 1
ATOM 2212 N N . GLY A 1 286 ? 5.009 18.053 -8.372 1.00 77.06 286 GLY A N 1
ATOM 2213 C CA . GLY A 1 286 ? 4.076 18.310 -9.475 1.00 77.06 286 GLY A CA 1
ATOM 2214 C C . GLY A 1 286 ? 2.823 17.423 -9.460 1.00 77.06 286 GLY A C 1
ATOM 2215 O O . GLY A 1 286 ? 2.299 17.091 -10.516 1.00 77.06 286 GLY A O 1
ATOM 2216 N N . GLY A 1 287 ? 2.360 17.002 -8.276 1.00 78.25 287 GLY A N 1
ATOM 2217 C CA . GLY A 1 287 ? 1.177 16.143 -8.120 1.00 78.25 287 GLY A CA 1
ATOM 2218 C C . GLY A 1 287 ? 1.432 14.641 -8.291 1.00 78.25 287 GLY A C 1
ATOM 2219 O O . GLY A 1 287 ? 0.487 13.859 -8.174 1.00 78.25 287 GLY A O 1
ATOM 2220 N N . LEU A 1 288 ? 2.681 14.235 -8.536 1.00 86.00 288 LEU A N 1
ATOM 2221 C CA . LEU A 1 288 ? 3.087 12.834 -8.582 1.00 86.00 288 LEU A CA 1
ATOM 2222 C C . LEU A 1 288 ? 2.996 12.192 -7.193 1.00 86.00 288 LEU A C 1
ATOM 2224 O O . LEU A 1 288 ? 3.512 12.733 -6.214 1.00 86.00 288 LEU A O 1
ATOM 2228 N N . CYS A 1 289 ? 2.374 11.017 -7.126 1.00 88.81 289 CYS A N 1
ATOM 2229 C CA . CYS A 1 289 ? 2.222 10.265 -5.884 1.00 88.81 289 CYS A CA 1
ATOM 2230 C C . CYS A 1 289 ? 3.305 9.201 -5.662 1.00 88.81 289 CYS A C 1
ATOM 2232 O O . CYS A 1 289 ? 3.580 8.842 -4.516 1.00 88.81 289 CYS A O 1
ATOM 2234 N N . GLY A 1 290 ? 3.938 8.711 -6.722 1.00 91.88 290 GLY A N 1
ATOM 2235 C CA . GLY A 1 290 ? 4.992 7.712 -6.640 1.00 91.88 290 GLY A CA 1
ATOM 2236 C C . GLY A 1 290 ? 5.730 7.565 -7.964 1.00 91.88 290 GLY A C 1
ATOM 2237 O O . GLY A 1 290 ? 5.365 8.190 -8.958 1.00 91.88 290 GLY A O 1
ATOM 2238 N N . MET A 1 291 ? 6.847 6.845 -7.936 1.00 93.19 291 MET A N 1
ATOM 2239 C CA . MET A 1 291 ? 7.591 6.494 -9.136 1.00 93.19 291 MET A CA 1
ATOM 2240 C C . MET A 1 291 ? 8.349 5.186 -8.946 1.00 93.19 291 MET A C 1
ATOM 2242 O O . MET A 1 291 ? 9.135 5.061 -8.005 1.00 93.19 291 MET A O 1
ATOM 2246 N N . GLY A 1 292 ? 8.202 4.259 -9.884 1.00 93.62 292 GLY A N 1
ATOM 2247 C CA . GLY A 1 292 ? 8.786 2.928 -9.819 1.00 93.62 292 GLY A CA 1
ATOM 2248 C C . GLY A 1 292 ? 9.570 2.576 -11.075 1.00 93.62 292 GLY A C 1
ATOM 2249 O O . GLY A 1 292 ? 9.161 2.864 -12.204 1.00 93.62 292 GLY A O 1
ATOM 2250 N N . PHE A 1 293 ? 10.707 1.905 -10.884 1.00 92.56 293 PHE A N 1
ATOM 2251 C CA . PHE A 1 293 ? 11.300 1.145 -11.978 1.00 92.56 293 PHE A CA 1
ATOM 2252 C C . PHE A 1 293 ? 10.419 -0.061 -12.275 1.00 92.56 293 PHE A C 1
ATOM 2254 O O . PHE A 1 293 ? 10.026 -0.785 -11.360 1.00 92.56 293 PHE A O 1
ATOM 2261 N N . ILE A 1 294 ? 10.136 -0.294 -13.555 1.00 90.38 294 ILE A N 1
ATOM 2262 C CA . ILE A 1 294 ? 9.442 -1.516 -13.953 1.00 90.38 294 ILE A CA 1
ATOM 2263 C C . ILE A 1 294 ? 10.443 -2.670 -13.861 1.00 90.38 294 ILE A C 1
ATOM 2265 O O . ILE A 1 294 ? 11.504 -2.599 -14.472 1.00 90.38 294 ILE A O 1
ATOM 2269 N N . GLY A 1 295 ? 10.116 -3.683 -13.058 1.00 81.75 295 GLY A N 1
ATOM 2270 C CA . GLY A 1 295 ? 10.897 -4.898 -12.827 1.00 81.75 295 GLY A CA 1
ATOM 2271 C C . GLY A 1 295 ? 11.102 -5.751 -14.079 1.00 81.75 295 GLY A C 1
ATOM 2272 O O . GLY A 1 295 ? 10.712 -5.328 -15.166 1.00 81.75 295 GLY A O 1
ATOM 2273 N N . PRO A 1 296 ? 11.702 -6.951 -13.936 1.00 78.69 296 PRO A N 1
ATOM 2274 C CA . PRO A 1 296 ? 12.123 -7.772 -15.065 1.00 78.69 296 PRO A CA 1
ATOM 2275 C C . PRO A 1 296 ? 11.018 -7.921 -16.102 1.00 78.69 296 PRO A C 1
ATOM 2277 O O . PRO A 1 296 ? 9.845 -8.113 -15.757 1.00 78.69 296 PRO A O 1
ATOM 2280 N N . ASP A 1 297 ? 11.403 -7.838 -17.370 1.00 70.00 297 ASP A N 1
ATOM 2281 C CA . ASP A 1 297 ? 10.477 -8.153 -18.443 1.00 70.00 297 ASP A CA 1
ATOM 2282 C C . ASP A 1 297 ? 10.024 -9.611 -18.274 1.00 70.00 297 ASP A C 1
ATOM 2284 O O . ASP A 1 297 ? 10.820 -10.511 -18.005 1.00 70.00 297 ASP A O 1
ATOM 2288 N N . VAL A 1 298 ? 8.725 -9.852 -18.422 1.00 62.38 298 VAL A N 1
ATOM 2289 C CA . VAL A 1 298 ? 8.170 -11.207 -18.371 1.00 62.38 298 VAL A CA 1
ATOM 2290 C C . VAL A 1 298 ? 8.753 -12.098 -19.471 1.00 62.38 298 VAL A C 1
ATOM 2292 O O . VAL A 1 298 ? 8.833 -13.314 -19.276 1.00 62.38 298 VAL A O 1
ATOM 2295 N N . GLU A 1 299 ? 9.186 -11.496 -20.584 1.00 64.25 299 GLU A N 1
ATOM 2296 C CA . GLU A 1 299 ? 9.823 -12.178 -21.712 1.00 64.25 299 GLU A CA 1
ATOM 2297 C C . GLU A 1 299 ? 11.348 -12.305 -21.542 1.00 64.25 299 GLU A C 1
ATOM 2299 O O . GLU A 1 299 ? 11.934 -13.296 -21.981 1.00 64.25 299 GLU A O 1
ATOM 2304 N N . ASN A 1 300 ? 11.999 -11.359 -20.847 1.00 65.69 300 ASN A N 1
ATOM 2305 C CA . ASN A 1 300 ? 13.429 -11.415 -20.528 1.00 65.69 300 ASN A CA 1
ATOM 2306 C C . ASN A 1 300 ? 13.661 -11.619 -19.024 1.00 65.69 300 ASN A C 1
ATOM 2308 O O . ASN A 1 300 ? 13.688 -10.679 -18.232 1.00 65.69 300 ASN A O 1
ATOM 2312 N N . ARG A 1 301 ? 13.906 -12.878 -18.654 1.00 65.25 301 ARG A N 1
ATOM 2313 C CA . ARG A 1 301 ? 14.013 -13.351 -17.263 1.00 65.25 301 ARG A CA 1
ATOM 2314 C C . ARG A 1 301 ? 15.366 -13.066 -16.604 1.00 65.25 301 ARG A C 1
ATOM 2316 O O . ARG A 1 301 ? 15.681 -13.675 -15.581 1.00 65.25 301 ARG A O 1
ATOM 2323 N N . GLU A 1 302 ? 16.179 -12.195 -17.192 1.00 72.50 302 GLU A N 1
ATOM 2324 C CA . GLU A 1 302 ? 17.413 -11.723 -16.572 1.00 72.50 302 GLU A CA 1
ATOM 2325 C C . GLU A 1 302 ? 17.107 -10.933 -15.288 1.00 72.50 302 GLU A C 1
ATOM 2327 O O . GLU A 1 302 ? 16.150 -10.160 -15.201 1.00 72.50 302 GLU A O 1
ATOM 2332 N N . ALA A 1 303 ? 17.932 -11.139 -14.261 1.00 76.25 303 ALA A N 1
ATOM 2333 C CA . ALA A 1 303 ? 17.847 -10.363 -13.037 1.00 76.25 303 ALA A CA 1
ATOM 2334 C C . ALA A 1 303 ? 18.536 -9.006 -13.239 1.00 76.25 303 ALA A C 1
ATOM 2336 O O . ALA A 1 303 ? 19.737 -8.951 -13.507 1.00 76.25 303 ALA A O 1
ATOM 2337 N N . PHE A 1 304 ? 17.790 -7.919 -13.030 1.00 84.00 304 PHE A N 1
ATOM 2338 C CA . PHE A 1 304 ? 18.291 -6.543 -13.094 1.00 84.00 304 PHE A CA 1
ATOM 2339 C C . PHE A 1 304 ? 18.065 -5.836 -11.747 1.00 84.00 304 PHE A C 1
ATOM 2341 O O . PHE A 1 304 ? 17.105 -5.073 -11.590 1.00 84.00 304 PHE A O 1
ATOM 2348 N N . PRO A 1 305 ? 18.912 -6.075 -10.725 1.00 87.12 305 PRO A N 1
ATOM 2349 C CA . PRO A 1 305 ? 18.694 -5.535 -9.382 1.00 87.12 305 PRO A CA 1
ATOM 2350 C C . PRO A 1 305 ? 18.605 -4.002 -9.293 1.00 87.12 305 PRO A C 1
ATOM 2352 O O . PRO A 1 305 ? 18.064 -3.462 -8.323 1.00 87.12 305 PRO A O 1
ATOM 2355 N N . GLU A 1 306 ? 19.132 -3.279 -10.277 1.00 86.62 306 GLU A N 1
ATOM 2356 C CA . GLU A 1 306 ? 19.003 -1.828 -10.456 1.00 86.62 306 GLU A CA 1
ATOM 2357 C C . GLU A 1 306 ? 17.571 -1.347 -10.740 1.00 86.62 306 GLU A C 1
ATOM 2359 O O . GLU A 1 306 ? 17.298 -0.159 -10.553 1.00 86.62 306 GLU A O 1
ATOM 2364 N N . LEU A 1 307 ? 16.668 -2.251 -11.134 1.00 87.56 307 LEU A N 1
ATOM 2365 C CA . LEU A 1 307 ? 15.226 -2.010 -11.254 1.00 87.56 307 LEU A CA 1
ATOM 2366 C C . LEU A 1 307 ? 14.495 -2.164 -9.913 1.00 87.56 307 LEU A C 1
ATOM 2368 O O . LEU A 1 307 ? 13.302 -1.913 -9.829 1.00 87.56 307 LEU A O 1
ATOM 2372 N N . GLY A 1 308 ? 15.179 -2.592 -8.849 1.00 94.81 308 GL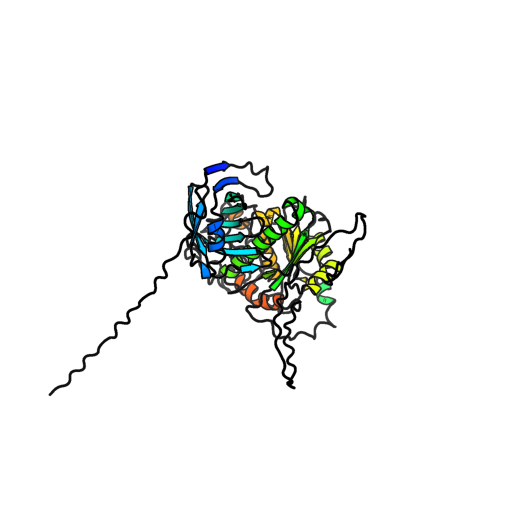Y A N 1
ATOM 2373 C CA . GLY A 1 308 ? 14.581 -2.834 -7.533 1.00 94.81 308 GLY A CA 1
ATOM 2374 C C . GLY A 1 308 ? 14.409 -1.581 -6.668 1.00 94.81 308 GLY A C 1
ATOM 2375 O O . GLY A 1 308 ? 14.700 -1.645 -5.476 1.00 94.81 308 GLY A O 1
ATOM 2376 N N . PHE A 1 309 ? 14.024 -0.442 -7.255 1.00 97.50 309 PHE A N 1
ATOM 2377 C CA . PHE A 1 309 ? 13.822 0.823 -6.539 1.00 97.50 309 PHE A CA 1
ATOM 2378 C C . PHE A 1 309 ? 12.482 1.493 -6.870 1.00 97.50 309 PHE A C 1
ATOM 2380 O O . PHE A 1 309 ? 12.051 1.475 -8.025 1.00 97.50 309 PHE A O 1
ATOM 2387 N N . SER A 1 310 ? 11.874 2.144 -5.880 1.00 98.12 310 SER A N 1
ATOM 2388 C CA . SER A 1 310 ? 10.698 3.012 -6.045 1.00 98.12 310 SER A CA 1
ATOM 2389 C C . SER A 1 310 ? 10.697 4.186 -5.060 1.00 98.12 310 SER A C 1
ATOM 2391 O O . SER A 1 310 ? 11.383 4.156 -4.039 1.00 98.12 310 SER A O 1
ATOM 2393 N N . ILE A 1 311 ? 9.937 5.235 -5.376 1.00 96.81 311 ILE A N 1
ATOM 2394 C CA . ILE A 1 311 ? 9.569 6.355 -4.504 1.00 96.81 311 ILE A CA 1
ATOM 2395 C C . ILE A 1 311 ? 8.061 6.304 -4.269 1.00 96.81 311 ILE A C 1
ATOM 2397 O O . ILE A 1 311 ? 7.295 6.118 -5.208 1.00 96.81 311 ILE A O 1
ATOM 2401 N N . SER A 1 312 ? 7.625 6.576 -3.044 1.00 95.50 312 SER A N 1
ATOM 2402 C CA . SER A 1 312 ? 6.230 6.883 -2.739 1.00 95.50 312 SER A CA 1
ATOM 2403 C C . SER A 1 312 ? 6.124 8.143 -1.877 1.00 95.50 312 SER A C 1
ATOM 2405 O O . SER A 1 312 ? 6.956 8.399 -1.001 1.00 95.50 312 SER A O 1
ATOM 2407 N N . VAL A 1 313 ? 5.096 8.947 -2.136 1.00 93.19 313 VAL A N 1
ATOM 2408 C CA . VAL A 1 313 ? 4.816 10.200 -1.428 1.00 93.19 313 VAL A CA 1
ATOM 2409 C C . VAL A 1 313 ? 3.879 9.931 -0.256 1.00 93.19 313 VAL A C 1
ATOM 2411 O O . VAL A 1 313 ? 2.812 9.337 -0.414 1.00 93.19 313 VAL A O 1
ATOM 2414 N N . LEU A 1 314 ? 4.281 10.383 0.929 1.00 92.44 314 LEU A N 1
ATOM 2415 C CA . LEU A 1 314 ? 3.661 10.065 2.208 1.00 92.44 314 LEU A CA 1
ATOM 2416 C C . LEU A 1 314 ? 2.156 10.407 2.239 1.00 92.44 314 LEU A C 1
ATOM 2418 O O . LEU A 1 314 ? 1.368 9.503 2.501 1.00 92.44 314 LEU A O 1
ATOM 2422 N N . PRO A 1 315 ? 1.701 11.628 1.901 1.00 88.00 315 PRO A N 1
ATOM 2423 C CA . PRO A 1 315 ? 0.265 11.905 1.803 1.00 88.00 315 PRO A CA 1
ATOM 2424 C C . PRO A 1 315 ? -0.518 10.925 0.910 1.00 88.00 315 PRO A C 1
ATOM 2426 O O . PRO A 1 315 ? -1.651 10.568 1.231 1.00 88.00 315 PRO A O 1
ATOM 2429 N N . CYS A 1 316 ? 0.079 10.437 -0.183 1.00 88.94 316 CYS A N 1
ATOM 2430 C CA . CYS A 1 316 ? -0.601 9.518 -1.093 1.00 88.94 316 CYS A CA 1
ATOM 2431 C C . CYS A 1 316 ? -0.654 8.079 -0.561 1.00 88.94 316 CYS A C 1
ATOM 2433 O O . CYS A 1 316 ? -1.687 7.430 -0.683 1.00 88.94 316 CYS A O 1
ATOM 2435 N N . ILE A 1 317 ? 0.411 7.563 0.065 1.00 91.12 317 ILE A N 1
ATOM 2436 C CA . ILE A 1 317 ? 0.372 6.208 0.658 1.00 91.12 317 ILE A CA 1
ATOM 2437 C C . ILE A 1 317 ? -0.539 6.153 1.891 1.00 91.12 317 ILE A C 1
ATOM 2439 O O . ILE A 1 317 ? -1.092 5.103 2.212 1.00 91.12 317 ILE A O 1
ATOM 2443 N N . LEU A 1 318 ? -0.733 7.282 2.578 1.00 89.00 318 LEU A N 1
ATOM 2444 C CA . LEU A 1 318 ? -1.649 7.392 3.714 1.00 89.00 318 LEU A CA 1
ATOM 2445 C C . LEU A 1 318 ? -3.126 7.393 3.299 1.00 89.00 318 LEU A C 1
ATOM 2447 O O . LEU A 1 318 ? -3.972 6.998 4.095 1.00 89.00 318 LEU A O 1
ATOM 2451 N N . THR A 1 319 ? -3.425 7.795 2.064 1.00 85.50 319 THR A N 1
ATOM 2452 C CA . THR A 1 319 ? -4.800 7.987 1.577 1.00 85.50 319 THR A CA 1
ATOM 2453 C C . THR A 1 319 ? -5.192 7.039 0.445 1.00 85.50 319 THR A C 1
ATOM 2455 O O . THR A 1 319 ? -6.372 6.946 0.126 1.00 85.50 319 THR A O 1
ATOM 2458 N N . ASN A 1 320 ? -4.238 6.326 -0.161 1.00 87.06 320 ASN A N 1
ATOM 2459 C CA . ASN A 1 320 ? -4.471 5.433 -1.294 1.00 87.06 320 ASN A CA 1
ATOM 2460 C C . ASN A 1 320 ? -3.468 4.248 -1.312 1.00 87.06 320 ASN A C 1
ATOM 2462 O O . ASN A 1 320 ? -2.643 4.086 -0.411 1.00 87.06 320 ASN A O 1
ATOM 2466 N N . MET A 1 321 ? -3.534 3.403 -2.342 1.00 91.19 321 MET A N 1
ATOM 2467 C CA . MET A 1 321 ? -2.753 2.182 -2.563 1.00 91.19 321 MET A CA 1
ATOM 2468 C C . MET A 1 321 ? -1.492 2.421 -3.405 1.00 91.19 321 MET A C 1
ATOM 2470 O O . MET A 1 321 ? -1.053 1.555 -4.156 1.00 91.19 321 MET A O 1
ATOM 2474 N N . VAL A 1 322 ? -0.870 3.589 -3.260 1.00 93.19 322 VAL A N 1
ATOM 2475 C CA . VAL A 1 322 ? 0.341 3.933 -4.021 1.00 93.19 322 VAL A CA 1
ATOM 2476 C C . VAL A 1 322 ? 1.509 3.026 -3.644 1.00 93.19 322 VAL A C 1
ATOM 2478 O O . VAL A 1 322 ? 2.209 2.526 -4.510 1.00 93.19 322 VAL A O 1
ATOM 2481 N N . PHE A 1 323 ? 1.696 2.728 -2.360 1.00 96.19 323 PHE A N 1
ATOM 2482 C CA . PHE A 1 323 ? 2.801 1.869 -1.935 1.00 96.19 323 PHE A CA 1
ATOM 2483 C C . PHE A 1 323 ? 2.771 0.460 -2.575 1.00 96.19 323 PHE A C 1
ATOM 2485 O O . PHE A 1 323 ? 3.776 0.057 -3.166 1.00 96.19 323 PHE A O 1
ATOM 2492 N N . PRO A 1 324 ? 1.646 -0.291 -2.556 1.00 97.06 324 PRO A N 1
ATOM 2493 C CA . PRO A 1 324 ? 1.568 -1.553 -3.290 1.00 97.06 324 PRO A CA 1
ATOM 2494 C C . PRO A 1 324 ? 1.650 -1.373 -4.817 1.00 97.06 324 PRO A C 1
ATOM 2496 O O . PRO A 1 324 ? 2.188 -2.273 -5.464 1.00 97.06 324 PRO A O 1
ATOM 2499 N N . HIS A 1 325 ? 1.171 -0.252 -5.379 1.00 96.75 325 HIS A N 1
ATOM 2500 C CA . HIS A 1 325 ? 1.270 0.078 -6.810 1.00 96.75 325 HIS A CA 1
ATOM 2501 C C . HIS A 1 325 ? 2.728 0.183 -7.275 1.00 96.75 325 HIS A C 1
ATOM 2503 O O . HIS A 1 325 ? 3.130 -0.505 -8.212 1.00 96.75 325 HIS A O 1
ATOM 2509 N N . GLU A 1 326 ? 3.552 0.960 -6.569 1.00 97.44 326 GLU A N 1
ATOM 2510 C CA . GLU A 1 326 ? 4.961 1.146 -6.931 1.00 97.44 326 GLU A CA 1
ATOM 2511 C C . GLU A 1 326 ? 5.766 -0.151 -6.815 1.00 97.44 326 GLU A C 1
ATOM 2513 O O . GLU A 1 326 ? 6.554 -0.492 -7.698 1.00 97.44 326 GLU A O 1
ATOM 2518 N N . LEU A 1 327 ? 5.514 -0.946 -5.769 1.00 98.19 327 LEU A N 1
ATOM 2519 C CA . LEU A 1 327 ? 6.093 -2.289 -5.667 1.00 98.19 327 LEU A CA 1
ATOM 2520 C C . LEU A 1 327 ? 5.599 -3.210 -6.795 1.00 98.19 327 LEU A C 1
ATOM 2522 O O . LEU A 1 327 ? 6.326 -4.109 -7.219 1.00 98.19 327 LEU A O 1
ATOM 2526 N N . GLY A 1 328 ? 4.393 -2.965 -7.315 1.00 97.31 328 GLY A N 1
ATOM 2527 C CA . GLY A 1 328 ? 3.835 -3.652 -8.474 1.00 97.31 328 GLY A CA 1
ATOM 2528 C C . GLY A 1 328 ? 4.656 -3.370 -9.724 1.00 97.31 328 GLY A C 1
ATOM 2529 O O . GLY A 1 328 ? 5.028 -4.313 -10.427 1.00 97.31 328 GLY A O 1
ATOM 2530 N N . HIS A 1 329 ? 5.035 -2.107 -9.947 1.00 96.19 329 HIS A N 1
ATOM 2531 C CA . HIS A 1 329 ? 5.990 -1.749 -10.994 1.00 96.19 329 HIS A CA 1
ATOM 2532 C C . HIS A 1 329 ? 7.311 -2.487 -10.818 1.00 96.19 329 HIS A C 1
ATOM 2534 O O . HIS A 1 329 ? 7.729 -3.150 -11.762 1.00 96.19 329 HIS A O 1
ATOM 2540 N N . ASN A 1 330 ? 7.912 -2.513 -9.623 1.00 96.31 330 ASN A N 1
ATOM 2541 C CA . ASN A 1 330 ? 9.150 -3.271 -9.370 1.00 96.31 330 ASN A CA 1
ATOM 2542 C C . ASN A 1 330 ? 9.032 -4.784 -9.649 1.00 96.31 330 ASN A C 1
ATOM 2544 O O . ASN A 1 330 ? 10.048 -5.462 -9.797 1.00 96.31 330 ASN A O 1
ATOM 2548 N N . LEU A 1 331 ? 7.809 -5.313 -9.738 1.00 95.25 331 LEU A N 1
ATOM 2549 C CA . LEU A 1 331 ? 7.487 -6.701 -10.086 1.00 95.25 331 LEU A CA 1
ATOM 2550 C C . LEU A 1 331 ? 7.052 -6.874 -11.546 1.00 95.25 331 LEU A C 1
ATOM 2552 O O . LEU A 1 331 ? 6.667 -7.967 -11.961 1.00 95.25 331 LEU A O 1
ATOM 2556 N N . GLY A 1 332 ? 7.144 -5.812 -12.336 1.00 92.31 332 GLY A N 1
ATOM 2557 C CA . GLY A 1 332 ? 6.861 -5.780 -13.760 1.00 92.31 332 GLY A CA 1
ATOM 2558 C C . GLY A 1 332 ? 5.441 -5.345 -14.103 1.00 92.31 332 GLY A C 1
ATOM 2559 O O . GLY A 1 332 ? 5.164 -5.219 -15.285 1.00 92.31 332 GLY A O 1
ATOM 2560 N N . ALA A 1 333 ? 4.538 -5.113 -13.145 1.00 94.81 333 ALA A N 1
ATOM 2561 C CA . ALA A 1 333 ? 3.140 -4.788 -13.430 1.00 94.81 333 ALA A CA 1
ATOM 2562 C C . ALA A 1 333 ? 2.990 -3.443 -14.161 1.00 94.81 333 ALA A C 1
ATOM 2564 O O . ALA A 1 333 ? 3.675 -2.467 -13.837 1.00 94.81 333 ALA A O 1
ATOM 2565 N N . TRP A 1 334 ? 2.096 -3.388 -15.148 1.00 94.19 334 TRP A N 1
ATOM 2566 C CA . TRP A 1 334 ? 1.789 -2.166 -15.895 1.00 94.19 334 TRP A CA 1
ATOM 2567 C C . TRP A 1 334 ? 0.435 -1.605 -15.497 1.00 94.19 334 TRP A C 1
ATOM 2569 O O . TRP A 1 334 ? -0.387 -2.311 -14.899 1.00 94.19 334 TRP A O 1
ATOM 2579 N N . HIS A 1 335 ? 0.205 -0.340 -15.854 1.00 95.50 335 HIS A N 1
ATOM 2580 C CA . HIS A 1 335 ? -1.082 0.296 -15.612 1.00 95.50 335 HIS A CA 1
ATOM 2581 C C . HIS A 1 335 ? -2.210 -0.358 -16.399 1.00 95.50 335 HIS A C 1
ATOM 2583 O O . HIS A 1 335 ? -2.001 -1.278 -17.191 1.00 95.50 335 HIS A O 1
ATOM 2589 N N . ASP A 1 336 ? -3.433 0.110 -16.185 1.00 94.81 336 ASP A N 1
ATOM 2590 C CA . ASP A 1 336 ? -4.558 -0.261 -17.033 1.00 94.81 336 ASP A CA 1
ATOM 2591 C C . ASP A 1 336 ? -4.354 0.117 -18.508 1.00 94.81 336 ASP A C 1
ATOM 2593 O O . ASP A 1 336 ? -3.559 0.987 -18.860 1.00 94.81 336 ASP A O 1
ATOM 2597 N N . ARG A 1 337 ? -5.123 -0.541 -19.379 1.00 93.44 337 ARG A N 1
ATOM 2598 C CA . ARG A 1 337 ? -5.074 -0.366 -20.839 1.00 93.44 337 ARG A CA 1
ATOM 2599 C C . ARG A 1 337 ? -5.366 1.051 -21.322 1.00 93.44 337 ARG A C 1
ATOM 2601 O O . ARG A 1 337 ? -4.995 1.392 -22.441 1.00 93.44 337 ARG A O 1
ATOM 2608 N N . HIS A 1 338 ? -6.097 1.843 -20.542 1.00 92.31 338 HIS A N 1
ATOM 2609 C CA . HIS A 1 338 ? -6.451 3.197 -20.941 1.00 92.31 338 HIS A CA 1
ATOM 2610 C C . HIS A 1 338 ? -5.268 4.153 -20.750 1.00 92.31 338 HIS A C 1
ATOM 2612 O O . HIS A 1 338 ? -5.077 5.047 -21.572 1.00 92.31 338 HIS A O 1
ATOM 2618 N N . VAL A 1 339 ? -4.451 3.936 -19.717 1.00 89.88 339 VAL A N 1
ATOM 2619 C CA . VAL A 1 339 ? -3.226 4.714 -19.476 1.00 89.88 339 VAL A CA 1
ATOM 2620 C C . VAL A 1 339 ? -2.015 4.128 -20.207 1.00 89.88 339 VAL A C 1
ATOM 2622 O O . VAL A 1 339 ? -1.149 4.876 -20.660 1.00 89.88 339 VAL A O 1
ATOM 2625 N N . ASP A 1 340 ? -1.968 2.807 -20.376 1.00 89.25 340 ASP A N 1
ATOM 2626 C CA . ASP A 1 340 ? -0.836 2.100 -20.963 1.00 89.25 340 ASP A CA 1
ATOM 2627 C C . ASP A 1 340 ? -1.233 1.254 -22.190 1.00 89.25 340 ASP A C 1
ATOM 2629 O O . ASP A 1 340 ? -1.843 0.191 -22.042 1.00 89.25 340 ASP A O 1
ATOM 2633 N N . PRO A 1 341 ? -0.854 1.676 -23.412 1.00 87.75 341 PRO A N 1
ATOM 2634 C CA . PRO A 1 341 ? -1.228 0.995 -24.649 1.00 87.75 341 PRO A CA 1
ATOM 2635 C C . PRO A 1 341 ? -0.279 -0.152 -25.041 1.00 87.75 341 PRO A C 1
ATOM 2637 O O . PRO A 1 341 ? -0.371 -0.654 -26.167 1.00 87.75 341 PRO A O 1
ATOM 2640 N N . ARG A 1 342 ? 0.673 -0.553 -24.179 1.00 88.06 342 ARG A N 1
ATOM 2641 C CA . ARG A 1 342 ? 1.587 -1.672 -24.472 1.00 88.06 342 ARG A CA 1
ATOM 2642 C C . ARG A 1 342 ? 0.818 -2.953 -24.805 1.00 88.06 342 ARG A C 1
ATOM 2644 O O . ARG A 1 342 ? -0.284 -3.191 -24.327 1.00 88.06 342 ARG A O 1
ATOM 2651 N N . LYS A 1 343 ? 1.411 -3.800 -25.652 1.00 88.12 343 LYS A N 1
ATOM 2652 C CA . LYS A 1 343 ? 0.875 -5.135 -25.969 1.00 88.12 343 LYS A CA 1
ATOM 2653 C C . LYS A 1 343 ? 1.245 -6.134 -24.869 1.00 88.12 343 LYS A C 1
ATOM 2655 O O . LYS A 1 343 ? 2.279 -5.983 -24.231 1.00 88.12 343 LYS A O 1
ATOM 2660 N N . GLY A 1 344 ? 0.442 -7.187 -24.714 1.00 88.50 344 GLY A N 1
ATOM 2661 C CA . GLY A 1 344 ? 0.610 -8.213 -23.673 1.00 88.50 344 GLY A CA 1
ATOM 2662 C C . GLY A 1 344 ? -0.400 -8.047 -22.542 1.00 88.50 344 GLY A C 1
ATOM 2663 O O . GLY A 1 344 ? -1.073 -7.031 -22.490 1.00 88.50 344 GLY A O 1
ATOM 2664 N N . ASP A 1 345 ? -0.553 -9.041 -21.669 1.00 91.31 345 ASP A N 1
ATOM 2665 C CA . ASP A 1 345 ? -1.703 -9.131 -20.748 1.00 91.31 345 ASP A CA 1
ATOM 2666 C C . ASP A 1 345 ? -1.479 -8.467 -19.377 1.00 91.31 345 ASP A C 1
ATOM 2668 O O . ASP A 1 345 ? -2.363 -8.463 -18.525 1.00 91.31 345 ASP A O 1
ATOM 2672 N N . ASN A 1 346 ? -0.292 -7.919 -19.128 1.00 93.56 346 ASN A N 1
ATOM 2673 C CA . ASN A 1 346 ? 0.162 -7.481 -17.809 1.00 93.56 346 ASN A CA 1
ATOM 2674 C C . ASN A 1 346 ? -0.338 -6.076 -17.420 1.00 93.56 346 ASN A C 1
ATOM 2676 O O . ASN A 1 346 ? 0.441 -5.208 -17.036 1.00 93.56 346 ASN A O 1
ATOM 2680 N N . HIS A 1 347 ? -1.643 -5.854 -17.510 1.00 96.06 347 HIS A N 1
ATOM 2681 C CA . HIS A 1 347 ? -2.266 -4.564 -17.228 1.00 96.06 347 HIS A CA 1
ATOM 2682 C C . HIS A 1 347 ? -3.157 -4.596 -15.995 1.00 96.06 347 HIS A C 1
ATOM 2684 O O . HIS A 1 347 ? -3.775 -5.618 -15.677 1.00 96.06 347 HIS A O 1
ATOM 2690 N N . GLY A 1 348 ? -3.281 -3.436 -15.353 1.00 96.81 348 GLY A N 1
ATOM 2691 C CA . GLY A 1 348 ? -4.380 -3.151 -14.441 1.00 96.81 348 GLY A CA 1
ATOM 2692 C C . GLY A 1 348 ? -5.737 -3.265 -15.143 1.00 96.81 348 GLY A C 1
ATOM 2693 O O . GLY A 1 348 ? -5.838 -3.283 -16.370 1.00 96.81 348 GLY A O 1
ATOM 2694 N N . TYR A 1 349 ? -6.803 -3.348 -14.359 1.00 96.56 349 TYR A N 1
ATOM 2695 C CA . TYR A 1 349 ? -8.161 -3.486 -14.861 1.00 96.56 349 TYR A CA 1
ATOM 2696 C C . TYR A 1 349 ? -9.087 -2.401 -14.313 1.00 96.56 349 TYR A C 1
ATOM 2698 O O . TYR A 1 349 ? -9.095 -2.114 -13.113 1.00 96.56 349 TYR A O 1
ATOM 2706 N N . VAL A 1 350 ? -9.894 -1.841 -15.212 1.00 95.69 350 VAL A N 1
ATOM 2707 C CA . VAL A 1 350 ? -11.002 -0.935 -14.915 1.00 95.69 350 VAL A CA 1
ATOM 2708 C C . VAL A 1 350 ? -12.285 -1.605 -15.391 1.00 95.69 350 VAL A C 1
ATOM 2710 O O . VAL A 1 350 ? -12.408 -1.967 -16.562 1.00 95.69 350 VAL A O 1
ATOM 2713 N N . ASN A 1 351 ? -13.259 -1.734 -14.498 1.00 94.69 351 ASN A N 1
ATOM 2714 C CA . ASN A 1 351 ? -14.601 -2.174 -14.840 1.00 94.69 351 ASN A CA 1
ATOM 2715 C C . ASN A 1 351 ? -15.536 -0.960 -14.849 1.00 94.69 351 ASN A C 1
ATOM 2717 O O . ASN A 1 351 ? -15.954 -0.475 -13.798 1.00 94.69 351 ASN A O 1
ATOM 2721 N N . LEU A 1 352 ? -15.858 -0.462 -16.045 1.00 94.81 352 LEU A N 1
ATOM 2722 C CA . LEU A 1 352 ? -16.732 0.703 -16.214 1.00 94.81 352 LEU A CA 1
ATOM 2723 C C . LEU A 1 352 ? -18.196 0.415 -15.865 1.00 94.81 352 LEU A C 1
ATOM 2725 O O . LEU A 1 352 ? -18.892 1.318 -15.421 1.00 94.81 352 LEU A O 1
ATOM 2729 N N . GLU A 1 353 ? -18.663 -0.820 -16.056 1.00 93.62 353 GLU A N 1
ATOM 2730 C CA . GLU A 1 353 ? -20.055 -1.192 -15.774 1.00 93.62 353 GLU A CA 1
ATOM 2731 C C . GLU A 1 353 ? -20.323 -1.231 -14.266 1.00 93.62 353 GLU A C 1
ATOM 2733 O O . GLU A 1 353 ? -21.361 -0.778 -13.790 1.00 93.62 353 GLU A O 1
ATOM 2738 N N . LYS A 1 354 ? -19.370 -1.778 -13.509 1.00 92.00 354 LYS A N 1
ATOM 2739 C CA . LYS A 1 354 ? -19.463 -1.927 -12.051 1.00 92.00 354 LYS A CA 1
ATOM 2740 C C . LYS A 1 354 ? -18.754 -0.819 -11.277 1.00 92.00 354 LYS A C 1
ATOM 2742 O O . LYS A 1 354 ? -18.794 -0.814 -10.048 1.00 92.00 354 LYS A O 1
ATOM 2747 N N . GLU A 1 355 ? -18.124 0.101 -11.998 1.00 92.44 355 GLU A N 1
ATOM 2748 C CA . GLU A 1 355 ? -17.538 1.335 -11.490 1.00 92.44 355 GLU A CA 1
ATOM 2749 C C . GLU A 1 355 ? -16.430 1.111 -10.452 1.00 92.44 355 GLU A C 1
ATOM 2751 O O . GLU A 1 355 ? -16.393 1.767 -9.411 1.00 92.44 355 GLU A O 1
ATOM 2756 N N . TRP A 1 356 ? -15.508 0.187 -10.724 1.00 91.81 356 TRP A N 1
ATOM 2757 C CA . TRP A 1 356 ? -14.344 -0.065 -9.871 1.00 91.81 356 TRP A CA 1
ATOM 2758 C C . TRP A 1 356 ? -13.073 -0.308 -10.685 1.00 91.81 356 TRP A C 1
ATOM 2760 O O . TRP A 1 356 ? -13.134 -0.649 -11.867 1.00 91.81 356 TRP A O 1
ATOM 2770 N N . HIS A 1 357 ? -11.910 -0.144 -10.055 1.00 93.50 357 HIS A N 1
ATOM 2771 C CA . HIS A 1 357 ? -10.617 -0.413 -10.684 1.00 93.50 357 HIS A CA 1
ATOM 2772 C C . HIS A 1 357 ? -9.612 -1.047 -9.714 1.00 93.50 357 HIS A C 1
ATOM 2774 O O . HIS A 1 357 ? -9.703 -0.884 -8.502 1.00 93.50 357 HIS A O 1
ATOM 2780 N N . THR A 1 358 ? -8.669 -1.817 -10.257 1.00 95.19 358 THR A N 1
ATOM 2781 C CA . THR A 1 358 ? -7.614 -2.520 -9.499 1.00 95.19 358 THR A CA 1
ATOM 2782 C C . THR A 1 358 ? -6.447 -1.603 -9.117 1.00 95.19 358 THR A C 1
ATOM 2784 O O . THR A 1 358 ? -6.332 -0.505 -9.652 1.00 95.19 358 THR A O 1
ATOM 2787 N N . VAL A 1 359 ? -5.527 -2.091 -8.277 1.00 95.12 359 VAL A N 1
ATOM 2788 C CA . VAL A 1 359 ? -4.354 -1.356 -7.753 1.00 95.12 359 VAL A CA 1
ATOM 2789 C C . VAL A 1 359 ? -3.511 -0.680 -8.838 1.00 95.12 359 VAL A C 1
ATOM 2791 O O . VAL A 1 359 ? -3.078 0.449 -8.642 1.00 95.12 359 VAL A O 1
ATOM 2794 N N . MET A 1 360 ? -3.277 -1.339 -9.977 1.00 95.62 360 MET A N 1
ATOM 2795 C CA . MET A 1 360 ? -2.468 -0.764 -11.064 1.00 95.62 360 MET A CA 1
ATOM 2796 C C . MET A 1 360 ? -3.257 0.158 -11.998 1.00 95.62 360 MET A C 1
ATOM 2798 O O . MET A 1 360 ? -2.691 0.713 -12.930 1.00 95.62 360 MET A O 1
ATOM 2802 N N . ALA A 1 361 ? -4.563 0.302 -11.804 1.00 93.12 361 ALA A N 1
ATOM 2803 C CA . ALA A 1 361 ? -5.408 1.093 -12.680 1.00 93.12 361 ALA A CA 1
ATOM 2804 C C . ALA A 1 361 ? -5.626 2.501 -12.122 1.00 93.12 361 ALA A C 1
ATOM 2806 O O . ALA A 1 361 ? -5.760 2.689 -10.914 1.00 93.12 361 ALA A O 1
ATOM 2807 N N . TYR A 1 362 ? -5.726 3.475 -13.017 1.00 89.19 362 TYR A N 1
ATOM 2808 C CA . TYR A 1 362 ? -6.042 4.851 -12.675 1.00 89.19 362 TYR A CA 1
ATOM 2809 C C . TYR A 1 362 ? -7.542 5.162 -12.825 1.00 89.19 362 TYR A C 1
ATOM 2811 O O . TYR A 1 362 ? -8.236 4.564 -13.651 1.00 89.19 362 TYR A O 1
ATOM 2819 N N . PRO A 1 363 ? -8.055 6.202 -12.138 1.00 86.56 363 PRO A N 1
ATOM 2820 C CA . PRO A 1 363 ? -9.459 6.595 -12.250 1.00 86.56 363 PRO A CA 1
ATOM 2821 C C . PRO A 1 363 ? -9.808 7.284 -13.584 1.00 86.56 363 PRO A C 1
ATOM 2823 O O . PRO A 1 363 ? -10.977 7.596 -13.809 1.00 86.56 363 PRO A O 1
ATOM 2826 N N . HIS A 1 364 ? -8.837 7.548 -14.471 1.00 88.00 364 HIS A N 1
ATOM 2827 C CA . HIS A 1 364 ? -9.012 8.358 -15.687 1.00 88.00 364 HIS A CA 1
ATOM 2828 C C . HIS A 1 364 ? -10.115 7.848 -16.605 1.00 88.00 364 HIS A C 1
ATOM 2830 O O . HIS A 1 364 ? -10.977 8.630 -17.000 1.00 88.00 364 HIS A O 1
ATOM 2836 N N . GLN A 1 365 ? -10.142 6.543 -16.883 1.00 91.62 365 GLN A N 1
ATOM 2837 C CA . GLN A 1 365 ? -11.151 5.984 -17.778 1.00 91.62 365 GLN A CA 1
ATOM 2838 C C . GLN A 1 365 ? -12.564 6.202 -17.217 1.00 91.62 365 GLN A C 1
ATOM 2840 O O . GLN A 1 365 ? -13.485 6.553 -17.952 1.00 91.62 365 GLN A O 1
ATOM 2845 N N . CYS A 1 366 ? -12.733 6.077 -15.900 1.00 92.38 366 CYS A N 1
ATOM 2846 C CA . CYS A 1 366 ? -14.000 6.358 -15.232 1.00 92.38 366 CYS A CA 1
ATOM 2847 C C . CYS A 1 366 ? -14.343 7.850 -15.244 1.00 92.38 366 CYS A C 1
ATOM 2849 O O . CYS A 1 366 ? -15.472 8.221 -15.563 1.00 92.38 366 CYS A O 1
ATOM 2851 N N . MET A 1 367 ? -13.369 8.723 -14.985 1.00 90.38 367 MET A N 1
ATOM 2852 C CA . MET A 1 367 ? -13.569 10.172 -15.057 1.00 90.38 367 MET A CA 1
ATOM 2853 C C . MET A 1 367 ? -13.962 10.620 -16.472 1.00 90.38 367 MET A C 1
ATOM 2855 O O . MET A 1 367 ? -14.843 11.463 -16.632 1.00 90.38 367 MET A O 1
ATOM 2859 N N . GLU A 1 368 ? -13.363 10.035 -17.510 1.00 92.19 368 GLU A N 1
ATOM 2860 C CA . GLU A 1 368 ? -13.675 10.355 -18.901 1.00 92.19 368 GLU A CA 1
ATOM 2861 C C . GLU A 1 368 ? -15.057 9.829 -19.306 1.00 92.19 368 GLU A C 1
ATOM 2863 O O . GLU A 1 368 ? -15.871 10.599 -19.831 1.00 92.19 368 GLU A O 1
ATOM 2868 N N . LYS A 1 369 ? -15.322 8.538 -19.060 1.00 95.31 369 LYS A N 1
ATOM 2869 C CA . LYS A 1 369 ? -16.510 7.831 -19.567 1.00 95.31 369 LYS A CA 1
ATOM 2870 C C . LYS A 1 369 ? -17.746 7.987 -18.682 1.00 95.31 369 LYS A C 1
ATOM 2872 O O . LYS A 1 369 ? -18.848 8.049 -19.213 1.00 95.31 369 LYS A O 1
ATOM 2877 N N . LEU A 1 370 ? -17.574 8.076 -17.364 1.00 94.25 370 LEU A N 1
ATOM 2878 C CA . LEU A 1 370 ? -18.664 8.114 -16.376 1.00 94.25 370 LEU A CA 1
ATOM 2879 C C . LEU A 1 370 ? -18.808 9.474 -15.678 1.00 94.25 370 LEU A C 1
ATOM 2881 O O . LEU A 1 370 ? -19.759 9.671 -14.927 1.00 94.25 370 LEU A O 1
ATOM 2885 N N . LYS A 1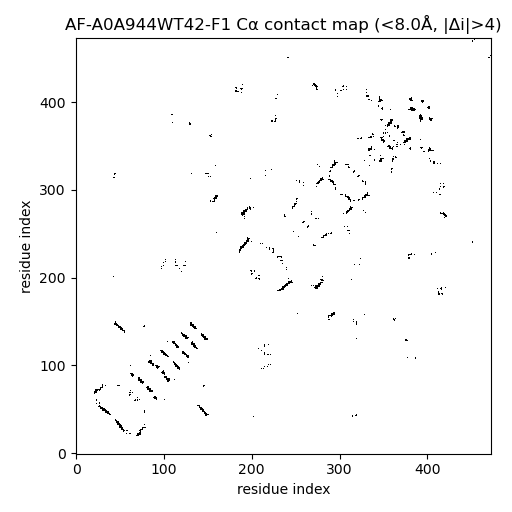 371 ? -17.865 10.406 -15.890 1.00 92.44 371 LYS A N 1
ATOM 2886 C CA . LYS A 1 371 ? -17.805 11.714 -15.204 1.00 92.44 371 LYS A CA 1
ATOM 2887 C C . LYS A 1 371 ? -17.742 11.606 -13.675 1.00 92.44 371 LYS A C 1
ATOM 2889 O O . LYS A 1 371 ? -18.143 12.528 -12.968 1.00 92.44 371 LYS A O 1
ATOM 2894 N N . LYS A 1 372 ? -17.208 10.494 -13.163 1.00 88.38 372 LYS A N 1
ATOM 2895 C CA . LYS A 1 372 ? -16.988 10.247 -11.733 1.00 88.38 372 LYS A CA 1
ATOM 2896 C C . LYS A 1 372 ? -15.815 9.302 -11.499 1.00 88.38 372 LYS A C 1
ATOM 2898 O O . LYS A 1 372 ? -15.379 8.598 -12.409 1.00 88.38 372 LYS A O 1
ATOM 2903 N N . LYS A 1 373 ? -15.334 9.269 -10.256 1.00 83.69 373 LYS A N 1
ATOM 2904 C CA . LYS A 1 373 ? -14.321 8.306 -9.818 1.00 83.69 373 LYS A CA 1
ATOM 2905 C C . LYS A 1 373 ? -14.959 6.924 -9.669 1.00 83.69 373 LYS A C 1
ATOM 2907 O O . LYS A 1 373 ? -16.045 6.806 -9.104 1.00 83.69 373 LYS A O 1
ATOM 2912 N N . CYS A 1 374 ? -14.272 5.906 -10.172 1.00 89.62 374 CYS A N 1
ATOM 2913 C CA . CYS A 1 374 ? -14.568 4.520 -9.828 1.00 89.62 374 CYS A CA 1
ATOM 2914 C C . CYS A 1 374 ? -14.048 4.204 -8.422 1.00 89.62 374 CYS A C 1
ATOM 2916 O O . CYS A 1 374 ? -13.163 4.890 -7.916 1.00 89.62 374 CYS A O 1
ATOM 2918 N N . LEU A 1 375 ? -14.604 3.167 -7.805 1.00 87.69 375 LEU A N 1
ATOM 2919 C CA . LEU A 1 375 ? -14.181 2.672 -6.504 1.00 87.69 375 LEU A CA 1
ATOM 2920 C C . LEU A 1 375 ? -12.834 1.950 -6.608 1.00 87.69 375 LEU A C 1
ATOM 2922 O O . LEU A 1 375 ? -12.637 1.098 -7.478 1.00 87.69 375 LEU A O 1
ATOM 2926 N N . ASP A 1 376 ? -11.957 2.225 -5.653 1.00 87.50 376 ASP A N 1
ATOM 2927 C CA . ASP A 1 376 ? -10.707 1.501 -5.477 1.00 87.50 376 ASP A CA 1
ATOM 2928 C C . ASP A 1 376 ? -10.972 0.069 -4.995 1.00 87.50 376 ASP A C 1
ATOM 2930 O O . ASP A 1 376 ? -11.542 -0.167 -3.921 1.00 87.50 376 ASP A O 1
ATOM 2934 N N . LEU A 1 377 ? -10.548 -0.910 -5.794 1.00 91.38 377 LEU A N 1
ATOM 2935 C CA . LEU A 1 377 ? -10.575 -2.321 -5.437 1.00 91.38 377 LEU A CA 1
ATOM 2936 C C . LEU A 1 377 ? -9.148 -2.753 -5.048 1.00 91.38 377 LEU A C 1
ATOM 2938 O O . LEU A 1 377 ? -8.284 -2.804 -5.925 1.00 91.38 377 LEU A O 1
ATOM 2942 N N . PRO A 1 378 ? -8.883 -3.106 -3.770 1.00 92.25 378 PRO A N 1
ATOM 2943 C CA . PRO A 1 378 ? -7.562 -3.524 -3.268 1.00 92.25 378 PRO A CA 1
ATOM 2944 C C . PRO A 1 378 ? -7.127 -4.918 -3.749 1.00 92.25 378 PRO A C 1
ATOM 2946 O O . PRO A 1 378 ? -6.856 -5.828 -2.962 1.00 92.25 378 PRO A O 1
ATOM 2949 N N . PHE A 1 379 ? -7.080 -5.079 -5.066 1.00 94.44 379 PHE A N 1
ATOM 2950 C CA . PHE A 1 379 ? -6.658 -6.258 -5.799 1.00 94.44 379 PHE A CA 1
ATOM 2951 C C . PHE A 1 379 ? -5.780 -5.842 -6.968 1.00 94.44 379 PHE A C 1
ATOM 2953 O O . PHE A 1 379 ? -6.045 -4.837 -7.621 1.00 94.44 379 PHE A O 1
ATOM 2960 N N . PHE A 1 380 ? -4.787 -6.661 -7.282 1.00 97.69 380 PHE A N 1
ATOM 2961 C CA . PHE A 1 380 ? -4.194 -6.687 -8.613 1.00 97.69 380 PHE A CA 1
ATOM 2962 C C . PHE A 1 380 ? -5.122 -7.436 -9.569 1.00 97.69 380 PHE A C 1
ATOM 2964 O O . PHE A 1 380 ? -5.842 -8.347 -9.148 1.00 97.69 380 PHE A O 1
ATOM 2971 N N . SER A 1 381 ? -5.090 -7.077 -10.852 1.00 97.81 381 SER A N 1
ATOM 2972 C CA . SER A 1 381 ? -5.891 -7.768 -11.860 1.00 97.81 381 SER A CA 1
ATOM 2973 C C . SER A 1 381 ? -5.516 -9.256 -11.932 1.00 97.81 381 SER A C 1
ATOM 2975 O O . SER A 1 381 ? -4.348 -9.645 -12.018 1.00 97.81 381 SER A O 1
ATOM 2977 N N . ASN A 1 382 ? -6.536 -10.100 -11.827 1.00 97.19 382 ASN A N 1
ATOM 2978 C CA . ASN A 1 382 ? -6.487 -11.547 -11.836 1.00 97.19 382 ASN A CA 1
ATOM 2979 C C . ASN A 1 382 ? -7.824 -12.100 -12.379 1.00 97.19 382 ASN A C 1
ATOM 2981 O O . ASN A 1 382 ? -8.777 -12.256 -11.608 1.00 97.19 382 ASN A O 1
ATOM 2985 N N . PRO A 1 383 ? -7.911 -12.469 -13.670 1.00 96.56 383 PRO A N 1
ATOM 2986 C CA . PRO A 1 383 ? -9.151 -12.940 -14.300 1.00 96.56 383 PRO A CA 1
ATOM 2987 C C . PRO A 1 383 ? -9.661 -14.276 -13.735 1.00 96.56 383 PRO A C 1
ATOM 2989 O O . PRO A 1 383 ? -10.801 -14.663 -13.971 1.00 96.56 383 PRO A O 1
ATOM 2992 N N . ARG A 1 384 ? -8.832 -14.993 -12.962 1.00 95.25 384 ARG A N 1
ATOM 2993 C CA . ARG A 1 384 ? -9.214 -16.236 -12.266 1.00 95.25 384 ARG A CA 1
ATOM 2994 C C . ARG A 1 384 ? -9.931 -15.976 -10.939 1.00 95.25 384 ARG A C 1
ATOM 2996 O O . ARG A 1 384 ? -10.399 -16.917 -10.304 1.00 95.25 384 ARG A O 1
ATOM 3003 N N . MET A 1 385 ? -9.972 -14.726 -10.481 1.00 92.69 385 MET A N 1
ATOM 3004 C CA . MET A 1 385 ? -10.699 -14.313 -9.286 1.00 92.69 385 MET A CA 1
ATOM 3005 C C . MET A 1 385 ? -11.925 -13.503 -9.671 1.00 92.69 385 MET A C 1
ATOM 3007 O O . MET A 1 385 ? -11.948 -12.841 -10.702 1.00 92.69 385 MET A O 1
ATOM 3011 N N . GLN A 1 386 ? -12.937 -13.550 -8.810 1.00 89.44 386 GLN A N 1
ATOM 3012 C CA . GLN A 1 386 ? -14.181 -12.822 -9.003 1.00 89.44 386 GLN A CA 1
ATOM 3013 C C . GLN A 1 386 ? -14.509 -11.962 -7.791 1.00 89.44 386 GLN A C 1
ATOM 3015 O O . GLN A 1 386 ? -14.281 -12.365 -6.641 1.00 89.44 386 GLN A O 1
ATOM 3020 N N . TYR A 1 387 ? -15.119 -10.821 -8.073 1.00 84.12 387 TYR A N 1
ATOM 3021 C CA . TYR A 1 387 ? -15.724 -9.908 -7.125 1.00 84.12 387 TYR A CA 1
ATOM 3022 C C . TYR A 1 387 ? -17.177 -9.662 -7.558 1.00 84.12 387 TYR A C 1
ATOM 3024 O O . TYR A 1 387 ? -17.416 -9.229 -8.675 1.00 84.12 387 TYR A O 1
ATOM 3032 N N . LYS A 1 388 ? -18.154 -9.996 -6.698 1.00 83.06 388 LYS A N 1
ATOM 3033 C CA . LYS A 1 388 ? -19.601 -9.947 -7.018 1.00 83.06 388 LYS A CA 1
ATOM 3034 C C . LYS A 1 388 ? -19.988 -10.667 -8.321 1.00 83.06 388 LYS A C 1
ATOM 3036 O O . LYS A 1 388 ? -20.854 -10.214 -9.055 1.00 83.06 388 LYS A O 1
ATOM 3041 N N . ASN A 1 389 ? -19.373 -11.829 -8.557 1.00 85.88 389 ASN A N 1
ATOM 3042 C CA . ASN A 1 389 ? -19.498 -12.645 -9.774 1.00 85.88 389 ASN A CA 1
ATOM 3043 C C . ASN A 1 389 ? -18.875 -12.028 -11.042 1.00 85.88 389 ASN A C 1
ATOM 3045 O O . ASN A 1 389 ? -18.930 -12.653 -12.098 1.00 85.88 389 ASN A O 1
ATOM 3049 N N . ASP A 1 390 ? -18.213 -10.873 -10.940 1.00 90.06 390 ASP A N 1
ATOM 3050 C CA . ASP A 1 390 ? -17.456 -10.267 -12.033 1.00 90.06 390 ASP A CA 1
ATOM 3051 C C . ASP A 1 390 ? -15.968 -10.641 -11.933 1.00 90.06 390 ASP A C 1
ATOM 3053 O O . ASP A 1 390 ? -15.374 -10.508 -10.855 1.00 90.06 390 ASP A O 1
ATOM 3057 N N . PRO A 1 391 ? -15.323 -11.101 -13.019 1.00 94.44 391 PRO A N 1
ATOM 3058 C CA . PRO A 1 391 ? -13.883 -11.327 -13.040 1.00 94.44 391 PRO A CA 1
ATOM 3059 C C . PRO A 1 391 ? -13.093 -10.062 -12.683 1.00 94.44 391 PRO A C 1
ATOM 3061 O O . PRO A 1 391 ? -13.388 -8.968 -13.162 1.00 94.44 391 PRO A O 1
ATOM 3064 N N . ILE A 1 392 ? -12.044 -10.207 -11.872 1.00 94.94 392 ILE A N 1
ATOM 3065 C CA . ILE A 1 392 ? -11.154 -9.099 -11.487 1.00 94.94 392 ILE A CA 1
ATOM 3066 C C . ILE A 1 392 ? -10.074 -8.912 -12.560 1.00 94.94 392 ILE A C 1
ATOM 3068 O O . ILE A 1 392 ? -8.891 -8.884 -12.264 1.00 94.94 392 ILE A O 1
ATOM 3072 N N . GLY A 1 393 ? -10.445 -8.860 -13.833 1.00 96.81 393 GLY A N 1
ATOM 3073 C CA . GLY A 1 393 ? -9.501 -8.797 -14.947 1.00 96.81 393 GLY A CA 1
ATOM 3074 C C . GLY A 1 393 ? -10.064 -9.438 -16.203 1.00 96.81 393 GLY A C 1
ATOM 3075 O O . GLY A 1 393 ? -11.188 -9.937 -16.212 1.00 96.81 393 GLY A O 1
ATOM 3076 N N . ILE A 1 394 ? -9.251 -9.466 -17.253 1.00 96.94 394 ILE A N 1
ATOM 3077 C CA . ILE A 1 394 ? -9.601 -10.080 -18.537 1.00 96.94 394 ILE A CA 1
ATOM 3078 C C . ILE A 1 394 ? -8.548 -11.137 -18.865 1.00 96.94 394 ILE A C 1
ATOM 3080 O O . ILE A 1 394 ? -7.353 -10.913 -18.667 1.00 96.94 394 ILE A O 1
ATOM 3084 N N . THR A 1 395 ? -8.998 -12.308 -19.321 1.00 94.88 395 THR A N 1
ATOM 3085 C CA . THR A 1 395 ? -8.126 -13.471 -19.539 1.00 94.88 395 THR A CA 1
ATOM 3086 C C . THR A 1 395 ? -7.074 -13.172 -20.605 1.00 94.88 395 THR A C 1
ATOM 3088 O O . THR A 1 395 ? -7.348 -12.489 -21.589 1.00 94.88 395 THR A O 1
ATOM 3091 N N . ALA A 1 396 ? -5.866 -13.701 -20.407 1.00 88.88 396 ALA A N 1
ATOM 3092 C CA . ALA A 1 396 ? -4.778 -13.624 -21.374 1.00 88.88 396 ALA A CA 1
ATOM 3093 C C . ALA A 1 396 ? -5.223 -14.041 -22.788 1.00 88.88 396 ALA A C 1
ATOM 3095 O O . ALA A 1 396 ? -5.954 -15.022 -22.948 1.00 88.88 396 ALA A O 1
ATOM 3096 N N . GLY A 1 397 ? -4.781 -13.296 -23.803 1.00 85.06 397 GLY A N 1
ATOM 3097 C CA . GLY A 1 397 ? -5.132 -13.542 -25.208 1.00 85.06 397 GLY A CA 1
ATOM 3098 C C . GLY A 1 397 ? -6.515 -13.045 -25.656 1.00 85.06 397 GLY A C 1
ATOM 3099 O O . GLY A 1 397 ? -6.823 -13.149 -26.840 1.00 85.06 397 GLY A O 1
ATOM 3100 N N . GLN A 1 398 ? -7.340 -12.496 -24.757 1.00 92.12 398 GLN A N 1
ATOM 3101 C CA . GLN A 1 398 ? -8.543 -11.743 -25.132 1.00 92.12 398 GLN A CA 1
ATOM 3102 C C . GLN A 1 398 ? -8.209 -10.269 -25.394 1.00 92.12 398 GLN A C 1
ATOM 3104 O O . GLN A 1 398 ? -7.216 -9.741 -24.884 1.00 92.12 398 GLN A O 1
ATOM 3109 N N . ASP A 1 399 ? -9.074 -9.582 -26.140 1.00 88.81 399 ASP A N 1
ATOM 3110 C CA . ASP A 1 399 ? -8.971 -8.134 -26.310 1.00 88.81 399 ASP A CA 1
ATOM 3111 C C . ASP A 1 399 ? -9.004 -7.426 -24.952 1.00 88.81 399 ASP A C 1
ATOM 3113 O O . ASP A 1 399 ? -9.824 -7.736 -24.087 1.00 88.81 399 ASP A O 1
ATOM 3117 N N . ASN A 1 400 ? -8.110 -6.451 -24.772 1.00 90.75 400 ASN A N 1
ATOM 3118 C CA . ASN A 1 400 ? -7.935 -5.711 -23.518 1.00 90.75 400 ASN A CA 1
ATOM 3119 C C . ASN A 1 400 ? -7.619 -6.593 -22.297 1.00 90.75 400 ASN A C 1
ATOM 3121 O O . ASN A 1 400 ? -7.921 -6.201 -21.170 1.00 90.75 400 ASN A O 1
ATOM 3125 N N . SER A 1 401 ? -6.984 -7.752 -22.499 1.00 95.00 401 SER A N 1
ATOM 3126 C CA . SER A 1 401 ? -6.512 -8.624 -21.419 1.00 95.00 401 SER A CA 1
ATOM 3127 C C . SER A 1 401 ? -5.795 -7.857 -20.299 1.00 95.00 401 SER A C 1
ATOM 3129 O O . SER A 1 401 ? -5.055 -6.898 -20.553 1.00 95.00 401 SER A O 1
ATOM 3131 N N . ALA A 1 402 ? -6.048 -8.280 -19.060 1.00 97.50 402 ALA A N 1
ATOM 3132 C CA . ALA A 1 402 ? -5.591 -7.621 -17.842 1.00 97.50 402 ALA A CA 1
ATOM 3133 C C . ALA A 1 402 ? -5.404 -8.659 -16.720 1.00 97.50 402 ALA A C 1
ATOM 3135 O O . ALA A 1 402 ? -6.373 -9.107 -16.099 1.00 97.50 402 ALA A O 1
ATOM 3136 N N . ASP A 1 403 ? -4.153 -9.056 -16.488 1.00 97.06 403 ASP A N 1
ATOM 3137 C CA . ASP A 1 403 ? -3.716 -10.070 -15.524 1.00 97.06 403 ASP A CA 1
ATOM 3138 C C . ASP A 1 403 ? -2.308 -9.747 -14.983 1.00 97.06 403 ASP A C 1
ATOM 3140 O O . ASP A 1 403 ? -1.313 -10.399 -15.319 1.00 97.06 403 ASP A O 1
ATOM 3144 N N . ASN A 1 404 ? -2.209 -8.737 -14.113 1.00 96.81 404 ASN A N 1
ATOM 3145 C CA . ASN A 1 404 ? -0.962 -8.403 -13.424 1.00 96.81 404 ASN A CA 1
ATOM 3146 C C . ASN A 1 404 ? -0.469 -9.565 -12.555 1.00 96.81 404 ASN A C 1
ATOM 3148 O O . ASN A 1 404 ? 0.738 -9.766 -12.418 1.00 96.81 404 ASN A O 1
ATOM 3152 N N . VAL A 1 405 ? -1.375 -10.349 -11.959 1.00 96.75 405 VAL A N 1
ATOM 3153 C CA . VAL A 1 405 ? -0.992 -11.429 -11.037 1.00 96.75 405 VAL A CA 1
ATOM 3154 C C . VAL A 1 405 ? -0.129 -12.486 -11.721 1.00 96.75 405 VAL A C 1
ATOM 3156 O O . VAL A 1 405 ? 0.807 -12.989 -11.095 1.00 96.75 405 VAL A O 1
ATOM 3159 N N . THR A 1 406 ? -0.379 -12.806 -12.993 1.00 94.25 406 THR A N 1
ATOM 3160 C CA . THR A 1 406 ? 0.482 -13.736 -13.743 1.00 94.25 406 THR A CA 1
ATOM 3161 C C . THR A 1 406 ? 1.912 -13.213 -13.874 1.00 94.25 406 THR A C 1
ATOM 3163 O O . THR A 1 406 ? 2.854 -13.963 -13.606 1.00 94.25 406 THR A O 1
ATOM 3166 N N . ALA A 1 407 ? 2.093 -11.941 -14.236 1.00 92.12 407 ALA A N 1
ATOM 3167 C CA . ALA A 1 407 ? 3.419 -11.334 -14.360 1.00 92.12 407 ALA A CA 1
ATOM 3168 C C . ALA A 1 407 ? 4.132 -11.240 -13.005 1.00 92.12 407 ALA A C 1
ATOM 3170 O O . ALA A 1 407 ? 5.260 -11.714 -12.862 1.00 92.12 407 ALA A O 1
ATOM 3171 N N . ILE A 1 408 ? 3.435 -10.739 -11.981 1.00 95.50 408 ILE A N 1
ATOM 3172 C CA . ILE A 1 408 ? 3.974 -10.603 -10.624 1.00 95.50 408 ILE A CA 1
ATOM 3173 C C . ILE A 1 408 ? 4.462 -11.958 -10.095 1.00 95.50 408 ILE A C 1
ATOM 3175 O O . ILE A 1 408 ? 5.561 -12.048 -9.552 1.00 95.50 408 ILE A O 1
ATOM 3179 N N . LYS A 1 409 ? 3.691 -13.039 -10.281 1.00 93.56 409 LYS A N 1
ATOM 3180 C CA . LYS A 1 409 ? 4.105 -14.392 -9.868 1.00 93.56 409 LYS A CA 1
ATOM 3181 C C . LYS A 1 409 ? 5.364 -14.873 -10.576 1.00 93.56 409 LYS A C 1
ATOM 3183 O O . LYS A 1 409 ? 6.233 -15.462 -9.936 1.00 93.56 409 LYS A O 1
ATOM 3188 N N . ARG A 1 410 ? 5.459 -14.640 -11.888 1.00 90.19 410 ARG A N 1
ATOM 3189 C CA . ARG A 1 410 ? 6.633 -15.027 -12.686 1.00 90.19 410 ARG A CA 1
ATOM 3190 C C . ARG A 1 410 ? 7.886 -14.292 -12.216 1.00 90.19 410 ARG A C 1
ATOM 3192 O O . ARG A 1 410 ? 8.939 -14.918 -12.105 1.00 90.19 410 ARG A O 1
ATOM 3199 N N . ASN A 1 411 ? 7.743 -13.009 -11.890 1.00 92.44 411 ASN A N 1
ATOM 3200 C CA . ASN A 1 411 ? 8.850 -12.137 -11.515 1.00 92.44 411 ASN A CA 1
ATOM 3201 C C . ASN A 1 411 ? 9.224 -12.212 -10.035 1.00 92.44 411 ASN A C 1
ATOM 3203 O O . ASN A 1 411 ? 10.377 -11.947 -9.706 1.00 92.44 411 ASN A O 1
ATOM 3207 N N . LYS A 1 412 ? 8.309 -12.634 -9.148 1.00 93.19 412 LYS A N 1
ATOM 3208 C CA . LYS A 1 412 ? 8.547 -12.719 -7.697 1.00 93.19 412 LYS A CA 1
ATOM 3209 C C . LYS A 1 412 ? 9.880 -13.393 -7.369 1.00 93.19 412 LYS A C 1
ATOM 3211 O O . LYS A 1 412 ? 10.672 -12.837 -6.621 1.00 93.19 412 LYS A O 1
ATOM 3216 N N . ARG A 1 413 ? 10.139 -14.570 -7.949 1.00 91.31 413 ARG A N 1
ATOM 3217 C CA . ARG A 1 413 ? 11.352 -15.358 -7.665 1.00 91.31 413 ARG A CA 1
ATOM 3218 C C . ARG A 1 413 ? 12.625 -14.727 -8.230 1.00 91.31 413 ARG A C 1
ATOM 3220 O O . ARG A 1 413 ? 13.680 -14.906 -7.645 1.00 91.31 413 ARG A O 1
ATOM 3227 N N . ILE A 1 414 ? 12.523 -14.010 -9.350 1.00 91.44 414 ILE A N 1
ATOM 3228 C CA . ILE A 1 414 ? 13.653 -13.287 -9.954 1.00 91.44 414 ILE A CA 1
ATOM 3229 C C . ILE A 1 414 ? 14.011 -12.085 -9.076 1.00 91.44 414 ILE A C 1
ATOM 3231 O O . ILE A 1 414 ? 15.177 -11.836 -8.792 1.00 91.44 414 ILE A O 1
ATOM 3235 N N . VAL A 1 415 ? 13.000 -11.353 -8.605 1.00 93.69 415 VAL A N 1
ATOM 3236 C CA . VAL A 1 415 ? 13.206 -10.216 -7.704 1.00 93.69 415 VAL A CA 1
ATOM 3237 C C . VAL A 1 415 ? 13.725 -10.682 -6.344 1.00 93.69 415 VAL A C 1
ATOM 3239 O O . VAL A 1 415 ? 14.656 -10.077 -5.834 1.00 93.69 415 VAL A O 1
ATOM 3242 N N . ALA A 1 416 ? 13.210 -11.789 -5.800 1.00 93.75 416 ALA A N 1
ATOM 3243 C CA . ALA A 1 416 ? 13.697 -12.397 -4.555 1.00 93.75 416 ALA A CA 1
ATOM 3244 C C . ALA A 1 416 ? 15.124 -12.981 -4.652 1.00 93.75 416 ALA A C 1
ATOM 3246 O O . ALA A 1 416 ? 15.650 -13.488 -3.667 1.00 93.75 416 ALA A O 1
ATOM 3247 N N . SER A 1 417 ? 15.739 -12.980 -5.842 1.00 91.75 417 SER A N 1
ATOM 3248 C CA . SER A 1 417 ? 17.140 -13.365 -6.038 1.00 91.75 417 SER A CA 1
ATOM 3249 C C . SER A 1 417 ? 18.047 -12.162 -6.300 1.00 91.75 417 SER A C 1
ATOM 3251 O O . SER A 1 417 ? 19.180 -12.331 -6.753 1.00 91.75 417 SER A O 1
ATOM 3253 N N . TYR A 1 418 ? 17.566 -10.933 -6.092 1.00 92.94 418 TYR A N 1
ATOM 3254 C CA . TYR A 1 418 ? 18.361 -9.732 -6.337 1.00 92.94 418 TYR A CA 1
ATOM 3255 C C . TYR A 1 418 ? 19.502 -9.592 -5.343 1.00 92.94 418 TYR A C 1
ATOM 3257 O O . TYR A 1 418 ? 20.559 -9.064 -5.719 1.00 92.94 418 TYR A O 1
ATOM 3265 N N . ARG A 1 419 ? 19.328 -10.045 -4.099 1.00 92.19 419 ARG A N 1
ATOM 3266 C CA . ARG A 1 419 ? 20.399 -10.072 -3.106 1.00 92.19 419 ARG A CA 1
ATOM 3267 C C . ARG A 1 419 ? 20.423 -11.388 -2.328 1.00 92.19 419 ARG A C 1
ATOM 3269 O O . ARG A 1 419 ? 19.377 -11.923 -1.984 1.00 92.19 419 ARG A O 1
ATOM 3276 N N . PRO A 1 420 ? 21.621 -11.898 -1.989 1.00 86.88 420 PRO A N 1
ATOM 3277 C CA . PRO A 1 420 ? 21.736 -12.928 -0.971 1.00 86.88 420 PRO A CA 1
ATOM 3278 C C . PRO A 1 420 ? 21.210 -12.392 0.358 1.00 86.88 420 PRO A C 1
ATOM 3280 O O . PRO A 1 420 ? 21.528 -11.264 0.746 1.00 86.88 420 PRO A O 1
ATOM 3283 N N . ARG A 1 421 ? 20.455 -13.217 1.079 1.00 80.62 421 ARG A N 1
ATOM 3284 C CA . ARG A 1 421 ? 19.947 -12.837 2.394 1.00 80.62 421 ARG A CA 1
ATOM 3285 C C . ARG A 1 421 ? 21.071 -12.661 3.407 1.00 80.62 421 ARG A C 1
ATOM 3287 O O . ARG A 1 421 ? 21.994 -13.476 3.477 1.00 80.62 421 ARG A O 1
ATOM 3294 N N . ALA A 1 422 ? 20.930 -11.650 4.258 1.00 75.50 422 ALA A N 1
ATOM 3295 C CA . ALA A 1 422 ? 21.871 -11.375 5.341 1.00 75.50 422 ALA A CA 1
ATOM 3296 C C . ALA A 1 422 ? 21.909 -12.481 6.421 1.00 75.50 422 ALA A C 1
ATOM 3298 O O . ALA A 1 422 ? 22.911 -12.615 7.120 1.00 75.50 422 ALA A O 1
ATOM 3299 N N . ASP A 1 423 ? 20.848 -13.291 6.549 1.00 64.88 423 ASP A N 1
ATOM 3300 C CA . ASP A 1 423 ? 20.722 -14.383 7.529 1.00 64.88 423 ASP A CA 1
ATOM 3301 C C . ASP A 1 423 ? 21.329 -15.724 7.069 1.00 64.88 423 ASP A C 1
ATOM 3303 O O . ASP A 1 423 ? 21.360 -16.677 7.846 1.00 64.88 423 ASP A O 1
ATOM 3307 N N . GLY A 1 424 ? 21.904 -15.787 5.862 1.00 46.00 424 GLY A N 1
ATOM 3308 C CA . GLY A 1 424 ? 22.809 -16.864 5.466 1.00 46.00 424 GLY A CA 1
ATOM 3309 C C . GLY A 1 424 ? 22.186 -18.261 5.481 1.00 46.00 424 GLY A C 1
ATOM 3310 O O . GLY A 1 424 ? 22.660 -19.145 6.188 1.00 46.00 424 GLY A O 1
ATOM 3311 N N . ALA A 1 425 ? 21.192 -18.497 4.628 1.00 38.41 425 ALA A N 1
ATOM 3312 C CA . ALA A 1 425 ? 20.863 -19.841 4.152 1.00 38.41 425 ALA A CA 1
ATOM 3313 C C . ALA A 1 425 ? 21.092 -19.933 2.637 1.00 38.41 425 ALA A C 1
ATOM 3315 O O . ALA A 1 425 ? 20.197 -20.287 1.878 1.00 38.41 425 ALA A O 1
ATOM 3316 N N . SER A 1 426 ? 22.309 -19.617 2.182 1.00 35.19 426 SER A N 1
ATOM 3317 C CA . SER A 1 426 ? 22.768 -20.196 0.920 1.00 35.19 426 SER A CA 1
ATOM 3318 C C . SER A 1 426 ? 23.141 -21.645 1.217 1.00 35.19 426 SER A C 1
ATOM 3320 O O . SER A 1 426 ? 24.011 -21.923 2.047 1.00 35.19 426 SER A O 1
ATOM 3322 N N . ALA A 1 427 ? 22.411 -22.573 0.605 1.00 35.38 427 ALA A N 1
ATOM 3323 C CA . ALA A 1 427 ? 22.665 -23.997 0.679 1.00 35.38 427 ALA A CA 1
ATOM 3324 C C . ALA A 1 427 ? 24.043 -24.313 0.072 1.00 35.38 427 ALA A C 1
ATOM 3326 O O . ALA A 1 427 ? 24.163 -24.656 -1.101 1.00 35.38 427 ALA A O 1
ATOM 3327 N N . SER A 1 428 ? 25.104 -24.233 0.878 1.00 28.83 428 SER A N 1
ATOM 3328 C CA . SER A 1 428 ? 26.370 -24.860 0.521 1.00 28.83 428 SER A CA 1
ATOM 3329 C C . SER A 1 428 ? 26.202 -26.372 0.673 1.00 28.83 428 SER A C 1
ATOM 3331 O O . SER A 1 428 ? 26.271 -26.924 1.775 1.00 28.83 428 SER A O 1
ATOM 3333 N N . THR A 1 429 ? 25.976 -27.060 -0.440 1.00 29.81 429 THR A N 1
ATOM 3334 C CA . THR A 1 429 ? 26.113 -28.515 -0.512 1.00 29.81 429 THR A CA 1
ATOM 3335 C C . THR A 1 429 ? 27.602 -28.837 -0.411 1.00 29.81 429 THR A C 1
ATOM 3337 O O . THR A 1 429 ? 28.310 -28.902 -1.410 1.00 29.81 429 THR A O 1
ATOM 3340 N N . SER A 1 430 ? 28.100 -28.979 0.815 1.00 28.69 430 SER A N 1
ATOM 3341 C CA . SER A 1 430 ? 29.433 -29.500 1.100 1.00 28.69 430 SER A CA 1
ATOM 3342 C C . SER A 1 430 ? 29.284 -30.906 1.671 1.00 28.69 430 SER A C 1
ATOM 3344 O O . SER A 1 430 ? 28.625 -31.142 2.684 1.00 28.69 430 SER A O 1
ATOM 3346 N N . THR A 1 431 ? 29.843 -31.856 0.936 1.00 28.42 431 THR A N 1
ATOM 3347 C CA . THR A 1 431 ? 29.912 -33.286 1.216 1.00 28.42 431 THR A CA 1
ATOM 3348 C C . THR A 1 431 ? 30.433 -33.613 2.619 1.00 28.42 431 THR A C 1
ATOM 3350 O O . THR A 1 431 ? 31.386 -33.017 3.110 1.00 28.42 431 THR A O 1
ATOM 3353 N N . LYS A 1 432 ? 29.806 -34.633 3.219 1.00 31.77 432 LYS A N 1
ATOM 3354 C CA . LYS A 1 432 ? 30.113 -35.295 4.498 1.00 31.77 432 LYS A CA 1
ATOM 3355 C C . LYS A 1 432 ? 31.608 -35.351 4.872 1.00 31.77 432 LYS A C 1
ATOM 3357 O O . LYS A 1 432 ? 32.394 -35.956 4.154 1.00 31.77 432 LYS A O 1
ATOM 3362 N N . SER A 1 433 ? 31.926 -34.957 6.106 1.00 28.73 433 SER A N 1
ATOM 3363 C CA . SER A 1 433 ? 32.725 -35.773 7.036 1.00 28.73 433 SER A CA 1
ATOM 3364 C C . SER A 1 433 ? 32.443 -35.338 8.479 1.00 28.73 433 SER A C 1
ATOM 3366 O O . SER A 1 433 ? 32.266 -34.156 8.754 1.00 28.73 433 SER A O 1
ATOM 3368 N N . GLY A 1 434 ? 32.270 -36.315 9.369 1.00 27.42 434 GLY A N 1
ATOM 3369 C CA . GLY A 1 434 ? 31.596 -36.166 10.656 1.00 27.42 434 GLY A CA 1
ATOM 3370 C C . GLY A 1 434 ? 32.442 -35.645 11.817 1.00 27.42 434 GLY A C 1
ATOM 3371 O O . GLY A 1 434 ? 33.655 -35.800 11.852 1.00 27.42 434 GLY A O 1
ATOM 3372 N N . SER A 1 435 ? 31.740 -35.113 12.820 1.00 27.12 435 SER A N 1
ATOM 3373 C CA . SER A 1 435 ? 32.090 -35.168 14.244 1.00 27.12 435 SER A CA 1
ATOM 3374 C C . SER A 1 435 ? 30.921 -34.589 15.058 1.00 27.12 435 SER A C 1
ATOM 3376 O O . SER A 1 435 ? 30.425 -33.505 14.760 1.00 27.12 435 SER A O 1
ATOM 3378 N N . ARG A 1 436 ? 30.426 -35.348 16.043 1.00 28.80 436 ARG A N 1
ATOM 3379 C CA . ARG A 1 436 ? 29.342 -34.972 16.972 1.00 28.80 436 ARG A CA 1
ATOM 3380 C C . ARG A 1 436 ? 29.900 -34.146 18.136 1.00 28.80 436 ARG A C 1
ATOM 3382 O O . ARG A 1 436 ? 30.877 -34.593 18.732 1.00 28.80 436 ARG A O 1
ATOM 3389 N N . SER A 1 437 ? 29.195 -33.078 18.536 1.00 26.41 437 SER A N 1
ATOM 3390 C CA . SER A 1 437 ?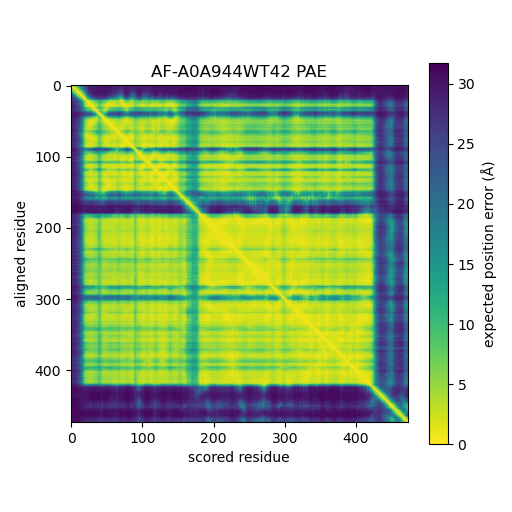 28.782 -32.686 19.920 1.00 26.41 437 SER A CA 1
ATOM 3391 C C . SER A 1 437 ? 28.429 -31.175 19.982 1.00 26.41 437 SER A C 1
ATOM 3393 O O . SER A 1 437 ? 28.685 -30.472 19.010 1.00 26.41 437 SER A O 1
ATOM 3395 N N . PRO A 1 438 ? 27.806 -30.653 21.060 1.00 31.97 438 PRO A N 1
ATOM 3396 C CA . PRO A 1 438 ? 26.368 -30.672 21.300 1.00 31.97 438 PRO A CA 1
ATOM 3397 C C . PRO A 1 438 ? 25.726 -29.267 21.271 1.00 31.97 438 PRO A C 1
ATOM 3399 O O . PRO A 1 438 ? 26.384 -28.232 21.270 1.00 31.97 438 PRO A O 1
ATOM 3402 N N . VAL A 1 439 ? 24.395 -29.284 21.256 1.00 31.81 439 VAL A N 1
ATOM 3403 C CA . VAL A 1 439 ? 23.451 -28.161 21.250 1.00 31.81 439 VAL A CA 1
ATOM 3404 C C . VAL A 1 439 ? 23.709 -27.154 22.379 1.00 31.81 439 VAL A C 1
ATOM 3406 O O . VAL A 1 439 ? 23.718 -27.528 23.550 1.00 31.81 439 VAL A O 1
ATOM 3409 N N . SER A 1 440 ? 23.778 -25.866 22.030 1.00 24.50 440 SER A N 1
ATOM 3410 C CA . SER A 1 440 ? 23.466 -24.756 22.936 1.00 24.50 440 SER A CA 1
ATOM 3411 C C . SER A 1 440 ? 22.382 -23.876 22.311 1.00 24.50 440 SER A C 1
ATOM 3413 O O . SER A 1 440 ? 22.609 -23.233 21.286 1.00 24.50 440 SER A O 1
ATOM 3415 N N . ASN A 1 441 ? 21.207 -23.865 22.941 1.00 30.73 441 ASN A N 1
ATOM 3416 C CA . ASN A 1 441 ? 20.183 -22.842 22.760 1.00 30.73 441 ASN A CA 1
ATOM 3417 C C . ASN A 1 441 ? 20.752 -21.492 23.209 1.00 30.73 441 ASN A C 1
ATOM 3419 O O . ASN A 1 441 ? 21.018 -21.320 24.396 1.00 30.73 441 ASN A O 1
ATOM 3423 N N . ASP A 1 442 ? 20.867 -20.535 22.294 1.00 23.86 442 ASP A N 1
ATOM 3424 C CA . ASP A 1 442 ? 20.854 -19.122 22.660 1.00 23.86 442 ASP A CA 1
ATOM 3425 C C . ASP A 1 442 ? 20.025 -18.343 21.635 1.00 23.86 442 ASP A C 1
ATOM 3427 O O . ASP A 1 442 ? 20.270 -18.384 20.425 1.00 23.86 442 ASP A O 1
ATOM 3431 N N . GLY A 1 443 ? 18.978 -17.694 22.137 1.00 30.34 443 GLY A N 1
ATOM 3432 C CA . GLY A 1 443 ? 18.041 -16.905 21.361 1.00 30.34 443 GLY A CA 1
ATOM 3433 C C . GLY A 1 443 ? 18.712 -15.630 20.876 1.00 30.34 443 GLY A C 1
ATOM 3434 O O . GLY A 1 443 ? 18.830 -14.655 21.615 1.00 30.34 443 GLY A O 1
ATOM 3435 N N . ARG A 1 444 ? 19.104 -15.595 19.602 1.00 25.36 444 ARG A N 1
ATOM 3436 C CA . ARG A 1 444 ? 19.569 -14.358 18.974 1.00 25.36 444 ARG A CA 1
ATOM 3437 C C . ARG A 1 444 ? 18.387 -13.467 18.605 1.00 25.36 444 ARG A C 1
ATOM 3439 O O . ARG A 1 444 ? 17.737 -13.656 17.582 1.00 25.36 444 ARG A O 1
ATOM 3446 N N . LYS A 1 445 ? 18.160 -12.454 19.445 1.00 26.94 445 LYS A N 1
ATOM 3447 C CA . LYS A 1 445 ? 17.501 -11.199 19.065 1.00 26.94 445 LYS A CA 1
ATOM 3448 C C . LYS A 1 445 ? 18.230 -10.615 17.850 1.00 26.94 445 LYS A C 1
ATOM 3450 O O . LYS A 1 445 ? 19.424 -10.330 17.933 1.00 26.94 445 LYS A O 1
ATOM 3455 N N . VAL A 1 446 ? 17.517 -10.427 16.743 1.00 28.34 446 VAL A N 1
ATOM 3456 C CA . VAL A 1 446 ? 17.994 -9.609 15.623 1.00 28.34 446 VAL A CA 1
ATOM 3457 C C . VAL A 1 446 ? 17.759 -8.155 16.024 1.00 28.34 446 VAL A C 1
ATOM 3459 O O . VAL A 1 446 ? 16.626 -7.733 16.242 1.00 28.34 446 VAL A O 1
ATOM 3462 N N . GLY A 1 447 ? 18.859 -7.444 16.272 1.00 29.00 447 GLY A N 1
ATOM 3463 C CA . GLY A 1 447 ? 18.867 -6.086 16.803 1.00 29.00 447 GLY A CA 1
AT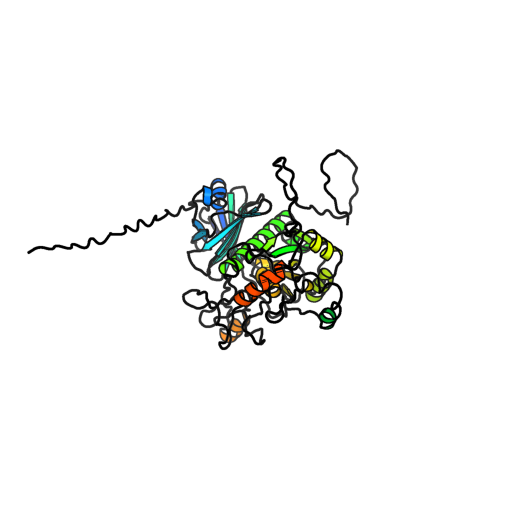OM 3464 C C . GLY A 1 447 ? 18.414 -5.054 15.776 1.00 29.00 447 GLY A C 1
ATOM 3465 O O . GLY A 1 447 ? 18.861 -5.065 14.630 1.00 29.00 447 GLY A O 1
ATOM 3466 N N . GLY A 1 448 ? 17.558 -4.133 16.218 1.00 25.42 448 GLY A N 1
ATOM 3467 C CA . GLY A 1 448 ? 17.305 -2.880 15.520 1.00 25.42 448 GLY A CA 1
ATOM 3468 C C . GLY A 1 448 ? 18.560 -2.008 15.535 1.00 25.42 448 GLY A C 1
ATOM 3469 O O . GLY A 1 448 ? 19.207 -1.850 16.568 1.00 25.42 448 GLY A O 1
ATOM 3470 N N . ILE A 1 449 ? 18.912 -1.444 14.384 1.00 32.59 449 ILE A N 1
ATOM 3471 C CA . ILE A 1 449 ? 19.990 -0.461 14.271 1.00 32.59 449 ILE A CA 1
ATOM 3472 C C . ILE A 1 449 ? 19.392 0.922 14.540 1.00 32.59 449 ILE A C 1
ATOM 3474 O O . ILE A 1 449 ? 18.553 1.403 13.777 1.00 32.59 449 ILE A O 1
ATOM 3478 N N . ILE A 1 450 ? 19.843 1.581 15.608 1.00 31.03 450 ILE A N 1
ATOM 3479 C CA . ILE A 1 450 ? 19.609 3.012 15.823 1.00 31.03 450 ILE A CA 1
ATOM 3480 C C . ILE A 1 450 ? 20.699 3.775 15.065 1.00 31.03 450 ILE A C 1
ATOM 3482 O O . ILE A 1 450 ? 21.883 3.644 15.365 1.00 31.03 450 ILE A O 1
ATOM 3486 N N . LEU A 1 451 ? 20.300 4.580 14.078 1.00 31.11 451 LEU A N 1
ATOM 3487 C CA . LEU A 1 451 ? 21.183 5.558 13.442 1.00 31.11 451 LEU A CA 1
ATOM 3488 C C . LEU A 1 451 ? 21.012 6.923 14.127 1.00 31.11 451 LEU A C 1
ATOM 3490 O O . LEU A 1 451 ? 19.911 7.498 14.120 1.00 31.11 451 LEU A O 1
ATOM 3494 N N . GLU A 1 452 ? 22.099 7.441 14.702 1.00 27.17 452 GLU A N 1
ATOM 3495 C CA . GLU A 1 452 ? 22.195 8.803 15.240 1.00 27.17 452 GLU A CA 1
ATOM 3496 C C . GLU A 1 452 ? 23.027 9.713 14.316 1.00 27.17 452 GLU A C 1
ATOM 3498 O O . GLU A 1 452 ? 24.022 9.256 13.752 1.00 27.17 452 GLU A O 1
ATOM 3503 N N . PRO A 1 453 ? 22.636 10.990 14.136 1.00 27.36 453 PRO A N 1
ATOM 3504 C CA . PRO A 1 453 ? 23.386 11.952 13.329 1.00 27.36 453 PRO A CA 1
ATOM 3505 C C . PRO A 1 453 ? 24.651 12.457 14.048 1.00 27.36 453 PRO A C 1
ATOM 3507 O O . PRO A 1 453 ? 24.629 12.724 15.251 1.00 27.36 453 PRO A O 1
ATOM 3510 N N . ALA A 1 454 ? 25.746 12.672 13.311 1.00 28.55 454 ALA A N 1
ATOM 3511 C CA . ALA A 1 454 ? 26.954 13.300 13.842 1.00 28.55 454 ALA A CA 1
ATOM 3512 C C . ALA A 1 454 ? 26.749 14.798 14.155 1.00 28.55 454 ALA A C 1
ATOM 3514 O O . ALA A 1 454 ? 26.882 15.648 13.277 1.00 28.55 454 ALA A O 1
ATOM 3515 N N . ASN A 1 455 ? 26.424 15.111 15.416 1.00 29.39 455 ASN A N 1
ATOM 3516 C CA . ASN A 1 455 ? 27.058 16.139 16.266 1.00 29.39 455 ASN A CA 1
ATOM 3517 C C . ASN A 1 455 ? 26.083 16.700 17.311 1.00 29.39 455 ASN A C 1
ATOM 3519 O O . ASN A 1 455 ? 25.172 17.446 16.971 1.00 29.39 455 ASN A O 1
ATOM 3523 N N . GLN A 1 456 ? 26.387 16.466 18.589 1.00 29.16 456 GLN A N 1
ATOM 3524 C CA . GLN A 1 456 ? 26.591 17.517 19.593 1.00 29.16 456 GLN A CA 1
ATOM 3525 C C . GLN A 1 456 ? 27.381 16.918 20.767 1.00 29.16 456 GLN A C 1
ATOM 3527 O O . GLN A 1 456 ? 27.130 15.808 21.223 1.00 29.16 456 GLN A O 1
ATOM 3532 N N . SER A 1 457 ? 28.415 17.639 21.186 1.00 33.16 457 SER A N 1
ATOM 3533 C CA . SER A 1 457 ? 29.346 17.293 22.259 1.00 33.16 457 SER A CA 1
ATOM 3534 C C . SER A 1 457 ? 28.645 17.001 23.589 1.00 33.16 457 SER A C 1
ATOM 3536 O O . SER A 1 457 ? 27.922 17.875 24.059 1.00 33.16 457 SER A O 1
ATOM 3538 N N . GLN A 1 458 ? 28.948 15.868 24.233 1.00 30.98 458 GLN A N 1
ATOM 3539 C CA . GLN A 1 458 ? 29.051 15.718 25.693 1.00 30.98 458 GLN A CA 1
ATOM 3540 C C . GLN A 1 458 ? 29.610 14.333 26.076 1.00 30.98 458 GLN A C 1
ATOM 3542 O O . GLN A 1 458 ? 29.793 13.456 25.236 1.00 30.98 458 GLN A O 1
ATOM 3547 N N . GLN A 1 459 ? 30.049 14.232 27.327 1.00 29.72 459 GLN A N 1
ATOM 3548 C CA . GLN A 1 459 ? 31.239 13.514 27.781 1.00 29.72 459 GLN A CA 1
ATOM 3549 C C . GLN A 1 459 ? 31.139 11.982 27.840 1.00 29.72 459 GLN A C 1
ATOM 3551 O O . GLN A 1 459 ? 30.096 11.391 28.091 1.00 29.72 459 GLN A O 1
ATOM 3556 N N . GLN A 1 460 ? 32.309 11.358 27.681 1.00 32.78 460 GLN A N 1
ATOM 3557 C CA . GLN A 1 460 ? 32.577 9.938 27.887 1.00 32.78 460 GLN A CA 1
ATOM 3558 C C . GLN A 1 460 ? 32.185 9.469 29.293 1.00 32.78 460 GLN A C 1
ATOM 3560 O O . GLN A 1 460 ? 32.771 9.914 30.278 1.00 32.78 460 GLN A O 1
ATOM 3565 N N . THR A 1 461 ? 31.351 8.435 29.362 1.00 28.89 461 THR A N 1
ATOM 3566 C CA . THR A 1 461 ? 31.440 7.402 30.400 1.00 28.89 461 THR A CA 1
ATOM 3567 C C . THR A 1 461 ? 31.296 6.022 29.736 1.00 28.89 461 THR A C 1
ATOM 3569 O O . THR A 1 461 ? 30.431 5.797 28.896 1.00 28.89 461 THR A O 1
ATOM 3572 N N . LYS A 1 462 ? 32.221 5.102 30.042 1.00 31.97 462 LYS A N 1
ATOM 3573 C CA . LYS A 1 462 ? 32.160 3.661 29.703 1.00 31.97 462 LYS A CA 1
ATOM 3574 C C . LYS A 1 462 ? 31.651 2.906 30.939 1.00 31.97 462 LYS A C 1
ATOM 3576 O O . LYS A 1 462 ? 32.053 3.297 32.036 1.00 31.97 462 LYS A O 1
ATOM 3581 N N . PRO A 1 463 ? 30.850 1.829 30.797 1.00 37.12 463 PRO A N 1
ATOM 3582 C CA . PRO A 1 463 ? 31.402 0.454 30.699 1.00 37.12 463 PRO A CA 1
ATOM 3583 C C . PRO A 1 463 ? 30.611 -0.482 29.737 1.00 37.12 463 PRO A C 1
ATOM 3585 O O . PRO A 1 463 ? 29.420 -0.305 29.548 1.00 37.12 463 PRO A O 1
ATOM 3588 N N . ARG A 1 464 ? 31.283 -1.282 28.888 1.00 35.97 464 ARG A N 1
ATOM 3589 C CA . ARG A 1 464 ? 31.588 -2.746 28.930 1.00 35.97 464 ARG A CA 1
ATOM 3590 C C . ARG A 1 464 ? 30.409 -3.717 28.664 1.00 35.97 464 ARG A C 1
ATOM 3592 O O . ARG A 1 464 ? 29.425 -3.724 29.382 1.00 35.97 464 ARG A O 1
ATOM 3599 N N . ASP A 1 465 ? 30.686 -4.588 27.684 1.00 35.59 465 ASP A N 1
ATOM 3600 C CA . ASP A 1 465 ? 30.024 -5.813 27.194 1.00 35.59 465 ASP A CA 1
ATOM 3601 C C . ASP A 1 465 ? 28.839 -5.705 26.209 1.00 35.59 465 ASP A C 1
ATOM 3603 O O . ASP A 1 465 ? 27.786 -5.156 26.497 1.00 35.59 465 ASP A O 1
ATOM 3607 N N . GLY A 1 466 ? 29.062 -6.275 25.010 1.00 30.83 466 GLY A N 1
ATOM 3608 C CA . GLY A 1 466 ? 28.196 -6.232 23.823 1.00 30.83 466 GLY A CA 1
ATOM 3609 C C . GLY A 1 466 ? 28.798 -5.371 22.703 1.00 30.83 466 GLY A C 1
ATOM 3610 O O . GLY A 1 466 ? 28.773 -4.149 22.772 1.00 30.83 466 GLY A O 1
ATOM 3611 N N . LYS A 1 467 ? 29.392 -5.973 21.660 1.00 30.27 467 LYS A N 1
ATOM 3612 C CA . LYS A 1 467 ? 29.874 -5.215 20.485 1.00 30.27 467 LYS A CA 1
ATOM 3613 C C . LYS A 1 467 ? 28.686 -4.778 19.619 1.00 30.27 467 LYS A C 1
ATOM 3615 O O . LYS A 1 467 ? 28.414 -5.392 18.592 1.00 30.27 467 LYS A O 1
ATOM 3620 N N . GLU A 1 468 ? 28.020 -3.700 20.011 1.00 32.56 468 GLU A N 1
ATOM 3621 C CA . GLU A 1 468 ? 27.201 -2.891 19.108 1.00 32.56 468 GLU A CA 1
ATOM 3622 C C . GLU A 1 468 ? 28.130 -2.075 18.198 1.00 32.56 468 GLU A C 1
ATOM 3624 O O . GLU A 1 468 ? 29.035 -1.371 18.660 1.00 32.56 468 GLU A O 1
ATOM 3629 N N . ARG A 1 469 ? 27.968 -2.210 16.878 1.00 30.23 469 ARG A N 1
ATOM 3630 C CA . ARG A 1 469 ? 28.708 -1.401 15.903 1.00 30.23 469 ARG A CA 1
ATOM 3631 C C . ARG A 1 469 ? 27.922 -0.127 15.621 1.00 30.23 469 ARG A C 1
ATOM 3633 O O . ARG A 1 469 ? 26.991 -0.129 14.827 1.00 30.23 469 ARG A O 1
ATOM 3640 N N . VAL A 1 470 ? 28.345 0.967 16.245 1.00 28.52 470 VAL A N 1
ATOM 3641 C CA . VAL A 1 470 ? 27.921 2.322 15.878 1.00 28.52 470 VAL A CA 1
ATOM 3642 C C . VAL A 1 470 ? 28.539 2.664 14.520 1.00 28.52 470 VAL A C 1
ATOM 3644 O O . VAL A 1 470 ? 29.763 2.787 14.415 1.00 28.52 470 VAL A O 1
ATOM 3647 N N . ILE A 1 471 ? 27.720 2.814 13.476 1.00 29.91 471 ILE A N 1
ATOM 3648 C CA . ILE A 1 471 ? 28.187 3.354 12.195 1.00 29.91 471 ILE A CA 1
ATOM 3649 C C . ILE A 1 471 ? 28.140 4.879 12.294 1.00 29.91 471 ILE A C 1
ATOM 3651 O O . ILE A 1 471 ? 27.067 5.473 12.339 1.00 29.91 471 ILE A O 1
ATOM 3655 N N . LYS A 1 472 ? 29.316 5.508 12.367 1.00 23.64 472 LYS A N 1
ATOM 3656 C CA . LYS A 1 472 ? 29.445 6.968 12.323 1.00 23.64 472 LYS A CA 1
ATOM 3657 C C . LYS A 1 472 ? 29.253 7.455 10.884 1.00 23.64 472 LYS A C 1
ATOM 3659 O O . LYS A 1 472 ? 29.965 6.974 10.002 1.00 23.64 472 LYS A O 1
ATOM 3664 N N . TRP A 1 473 ? 28.361 8.424 10.687 1.00 43.78 473 TRP A N 1
ATOM 3665 C CA . TRP A 1 473 ? 28.261 9.247 9.479 1.00 43.78 473 TRP A CA 1
ATOM 3666 C C . TRP A 1 473 ? 28.115 10.710 9.869 1.00 43.78 473 TRP A C 1
ATOM 3668 O O . TRP A 1 473 ? 27.176 11.011 10.645 1.00 43.78 473 TRP A O 1
#

Secondary structure (DSSP, 8-state):
--------------------PEE-TTSBPPPSEEEE--TTS-TT-EEEEEEEEB-HHHHHHHS-HHHH-EEEEEEE-TTS-EEEEEES-SS-EEETTEEEEEEEETTEEEEEEEEEEETTEEEEEEEETTEEEEEEE-TTSEEEEEEE--PPPP----EEPPPHHHHHTT-SSSTTS-------TTPPEEEEEEEEHHHHHHTTSHHHHHHHHHHHHHHHHHHHHHTTS-SS-SEEEEEEEEE-SPP-S-HHHHHHHHHT-HHHHHHHHHTT-SEEEEEE--S-STT--EEEE--S-SS-----GGG-EEEEEHHHHHHSSHHHHHHHHHTT-B--TTT---SSS-B--EETTTTEE-TT--THHHHHHHSSPPEE-SS--EEEEEETTEEESB-TTSTT-B-HHHHHHHHHHHHTTSS--TT-----------------------PPPPP--S-------------------

Nearest PDB structures (foldseek):
  6o38-assembly6_F  TM=7.551E-01  e=5.233E-13  Acinetobacter nosocomialis M2
  6o38-assembly3_C  TM=7.558E-01  e=6.222E-13  Acinetobacter nosocomialis M2
  1qua-assembly1_A  TM=7.744E-01  e=2.729E-06  Deinagkistrodon acutus
  4q1l-assembly1_A  TM=7.097E-01  e=4.860E-06  Bothrops leucurus
  4dd8-assembly3_C  TM=6.280E-01  e=2.729E-06  Homo sapiens

Mean predicted aligned error: 11.83 Å

Radius of gyration: 24.8 Å; Cα contacts (8 Å, |Δi|>4): 970; chains: 1; bounding box: 67×93×57 Å

Solvent-accessible surface area (backbone atoms only — not comparable to full-atom values): 26716 Å² total; per-residue (Å²): 136,90,81,88,79,85,79,81,78,81,81,78,78,79,77,71,79,75,74,76,80,31,65,45,74,70,34,51,44,69,64,76,51,71,46,78,41,69,45,91,78,48,85,53,30,36,45,34,39,24,37,32,44,34,38,67,82,52,51,62,35,64,44,32,11,67,82,61,52,36,37,33,35,64,38,71,42,89,86,75,47,77,46,36,36,37,52,73,56,54,65,31,45,70,58,96,76,30,33,33,41,44,26,30,29,69,82,36,89,72,18,29,37,31,37,34,40,43,99,78,25,39,40,33,44,34,40,49,93,55,41,43,32,40,36,43,27,42,85,89,20,44,29,38,43,28,38,32,48,60,61,78,79,55,99,52,92,32,74,44,79,82,56,72,66,68,71,61,74,66,75,79,84,73,82,86,77,67,95,59,80,68,53,61,91,67,59,45,27,28,30,29,36,32,35,18,60,56,32,26,54,77,52,71,31,66,67,49,33,51,55,50,52,53,45,52,50,51,40,36,32,49,30,44,33,72,37,63,53,40,96,52,62,51,61,40,79,64,45,81,39,83,30,91,64,78,74,82,48,41,64,72,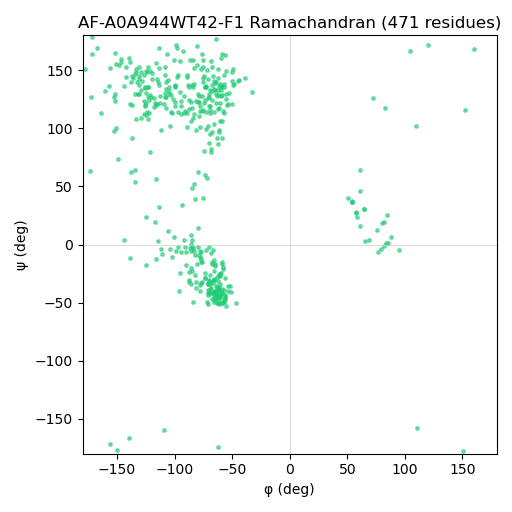60,44,53,61,53,50,71,70,33,66,69,52,48,48,53,35,59,64,48,10,31,21,31,39,39,35,37,33,52,64,96,43,49,88,69,50,46,46,33,13,20,51,18,51,50,88,87,48,81,61,77,57,57,88,24,29,40,30,36,33,26,45,63,38,47,70,29,43,62,45,56,52,30,29,55,34,14,35,28,39,35,36,41,13,63,86,85,36,82,70,86,73,33,40,13,12,24,73,43,77,92,80,38,31,27,19,49,42,26,69,49,58,63,31,39,72,76,70,72,38,79,42,32,65,34,72,27,49,8,24,39,92,42,66,53,98,87,39,54,40,31,30,52,75,92,46,89,83,19,4,25,20,35,63,42,32,48,68,31,46,36,48,46,40,57,48,31,69,58,63,83,66,82,76,85,75,89,70,80,89,81,89,84,90,84,83,92,76,94,74,87,79,76,84,76,83,84,85,87,68,80,78,81,81,93,76,82,92,80,88,84,89,89,77,94,76,84,81,75,86,97

pLDDT: mean 78.55, std 22.88, range [23.64, 98.56]

Sequence (473 aa):
MNRLTTHLLPLLAFMGFMASEVCAENLFAPLNRVYDVDATSNSFSVSREGTGAMNTNLLASIFNPRRSGVSQVPLQMLDGSQSTLQLRHQDGNNVDGIQIVSGMVDGEKRNMATLINDHNGLRGRIWKDGRLYRLEGDQSGKYSLAEINIASMTNTRDTIGLDESDLHQKNNQQRMASQETLPPEDEPIDLLLFVTTKAIKDLGGKEKALSEMKLLIAETNNIYGRSGVTKGTMFRSVGIVPLPWKESGNARHDITTWRSRKAILSIRNELGADLVAFITSPNEYGGLCGMGFIGPDVENREAFPELGFSISVLPCILTNMVFPHELGHNLGAWHDRHVDPRKGDNHGYVNLEKEWHTVMAYPHQCMEKLKKKCLDLPFFSNPRMQYKNDPIGITAGQDNSADNVTAIKRNKRIVASYRPRADGASASTSTKSGSRSPVSNDGRKVGGIILEPANQSQQQTKPRDGKERVIKW

Foldseek 3Di:
DDDDDDDDDPPPPPPPPPLPADELPQQWDAFPDKDADPLVPALQSFGIKTKTFGDPVSVVCQLQCLVNVHQWYWDHDSVRDIKIFGWPDNHQDQDPQKTKTKGAINPALQWMKIWIQHQQGIWMWIQDPLWIWIWDAGPVRMIMITTGDADAQDLDAQEDEDDVCVVPPPPPDPQPPPPPDQDDLQQAAEEEEEEEPVNQVSLPHDVSSVVVVVSLLSLLQVLCCSLVLHVHGHYDYLYYHYDDDADPQAQVCVQVVQLPDPVNVVVCQLQQHLAYEYEHAHPHHPSHAKHAYQADDLVGLDQDSSRRYMYGHNSNSSRHLVVSQRVLRNLRAAEACVSDVDDWQRYWDADLVQQETESRYGQVVCCVPVVDGGRYRSHAQQQVDDGPNHGSFADTPDVRHYHNSVSSSSRSSSSSVSGDHNVDPPPPPDDDDDDDDDDDDDDDDPDDDDADADDDDDDDDDDDDDPDDHDYD